Protein AF-0000000080645397 (afdb_homodimer)

Organism: NCBI:txid888439

Nearest PDB structures (foldseek):
  2xdn-assembly2_D  TM=7.017E-01  e=1.438E-04  Pseudomonas putida
  6ho6-assembly1_A  TM=6.534E-01  e=2.407E-04  Mycobacterium tuberculosis CDC1551
  6ho0-assembly1_A-2  TM=6.206E-01  e=1.655E-04  Mycobacterium tuberculosis H37Rv
  5f27-assembly1_A-2  TM=6.145E-01  e=3.041E-04  Mycobacterium tuberculosis CDC1551
  2w53-assembly1_A  TM=6.495E-01  e=5.854E-04  Stenotrophomonas maltophilia

Structure (mmCIF, N/CA/C/O backbone):
data_AF-0000000080645397-model_v1
#
loop_
_entity.id
_entity.type
_entity.pdbx_description
1 polymer 'HTH tetR-type domain-containing protein'
#
loop_
_atom_site.group_PDB
_atom_site.id
_atom_site.type_symbol
_atom_site.label_atom_id
_atom_site.label_alt_id
_atom_site.label_comp_id
_atom_site.label_asym_id
_atom_site.label_entity_id
_atom_site.label_seq_id
_atom_site.pdbx_PDB_ins_code
_atom_site.Cartn_x
_atom_site.Cartn_y
_atom_site.Cartn_z
_atom_site.occupancy
_atom_site.B_iso_or_equiv
_atom_site.auth_seq_id
_atom_site.auth_comp_id
_atom_site.auth_asym_id
_atom_site.auth_atom_id
_atom_site.pdbx_PDB_model_num
ATOM 1 N N . MET A 1 1 ? -11.688 64.688 -9.125 1 38.91 1 MET A N 1
ATOM 2 C CA . MET A 1 1 ? -10.992 63.375 -9.078 1 38.91 1 MET A CA 1
ATOM 3 C C . MET A 1 1 ? -11.5 62.531 -7.922 1 38.91 1 MET A C 1
ATOM 5 O O . MET A 1 1 ? -11.195 62.812 -6.762 1 38.91 1 MET A O 1
ATOM 9 N N . SER A 1 2 ? -12.688 61.844 -8.094 1 50.28 2 SER A N 1
ATOM 10 C CA . SER A 1 2 ? -13.398 61.031 -7.121 1 50.28 2 SER A CA 1
ATOM 11 C C . SER A 1 2 ? -12.57 59.844 -6.688 1 50.28 2 SER A C 1
ATOM 13 O O . SER A 1 2 ? -11.898 59.188 -7.508 1 50.28 2 SER A O 1
ATOM 15 N N . ALA A 1 3 ? -12.258 59.812 -5.406 1 57.97 3 ALA A N 1
ATOM 16 C CA . ALA A 1 3 ? -11.492 58.75 -4.75 1 57.97 3 ALA A CA 1
ATOM 17 C C . ALA A 1 3 ? -12.078 57.375 -5.043 1 57.97 3 ALA A C 1
ATOM 19 O O . ALA A 1 3 ? -13.305 57.219 -5.07 1 57.97 3 ALA A O 1
ATOM 20 N N . PRO A 1 4 ? -11.383 56.438 -5.797 1 52.94 4 PRO A N 1
ATOM 21 C CA . PRO A 1 4 ? -11.898 55.094 -6.059 1 52.94 4 PRO A CA 1
ATOM 22 C C . PRO A 1 4 ? -12.43 54.406 -4.801 1 52.94 4 PRO A C 1
ATOM 24 O O . PRO A 1 4 ? -11.898 54.625 -3.707 1 52.94 4 PRO A O 1
ATOM 27 N N . GLN A 1 5 ? -13.75 54.25 -4.68 1 47.5 5 GLN A N 1
ATOM 28 C CA . GLN A 1 5 ? -14.359 53.469 -3.615 1 47.5 5 GLN A CA 1
ATOM 29 C C . GLN A 1 5 ? -13.625 52.125 -3.432 1 47.5 5 GLN A C 1
ATOM 31 O O . GLN A 1 5 ? -13.328 51.438 -4.41 1 47.5 5 GLN A O 1
ATOM 36 N N . SER A 1 6 ? -12.805 52 -2.426 1 43.44 6 SER A N 1
ATOM 37 C CA . SER A 1 6 ? -12.148 50.75 -2.074 1 43.44 6 SER A CA 1
ATOM 38 C C . SER A 1 6 ? -13.125 49.562 -2.158 1 43.44 6 SER A C 1
ATOM 40 O O . SER A 1 6 ? -14.195 49.594 -1.537 1 43.44 6 SER A O 1
ATOM 42 N N . VAL A 1 7 ? -13.266 48.844 -3.244 1 49.69 7 VAL A N 1
ATOM 43 C CA . VAL A 1 7 ? -14.023 47.594 -3.332 1 49.69 7 VAL A CA 1
ATOM 44 C C . VAL A 1 7 ? -13.695 46.719 -2.133 1 49.69 7 VAL A C 1
ATOM 46 O O . VAL A 1 7 ? -12.531 46.344 -1.92 1 49.69 7 VAL A O 1
ATOM 49 N N . GLY A 1 8 ? -14.375 46.906 -1.053 1 46.38 8 GLY A N 1
ATOM 50 C CA . GLY A 1 8 ? -14.203 46 0.076 1 46.38 8 GLY A CA 1
ATOM 51 C C . GLY A 1 8 ? -14 44.562 -0.339 1 46.38 8 GLY A C 1
ATOM 52 O O . GLY A 1 8 ? -14.742 44.031 -1.175 1 46.38 8 GLY A O 1
ATOM 53 N N . VAL A 1 9 ? -12.914 44.031 -0.247 1 54.62 9 VAL A N 1
ATOM 54 C CA . VAL A 1 9 ? -12.586 42.625 -0.519 1 54.62 9 VAL A CA 1
ATOM 55 C C . VAL A 1 9 ? -13.648 41.719 0.097 1 54.62 9 VAL A C 1
ATOM 57 O O . VAL A 1 9 ? -13.828 41.688 1.317 1 54.62 9 VAL A O 1
ATOM 60 N N . ARG A 1 10 ? -14.703 41.438 -0.551 1 55.78 10 ARG A N 1
ATOM 61 C CA . ARG A 1 10 ? -15.695 40.469 -0.122 1 55.78 10 ARG A CA 1
ATOM 62 C C . ARG A 1 10 ? -15.023 39.25 0.49 1 55.78 10 ARG A C 1
ATOM 64 O O . ARG A 1 10 ? -14.188 38.594 -0.153 1 55.78 10 ARG A O 1
ATOM 71 N N . ARG A 1 11 ? -14.898 39.344 1.813 1 62.5 11 ARG A N 1
ATOM 72 C CA . ARG A 1 11 ? -14.328 38.219 2.545 1 62.5 11 ARG A CA 1
ATOM 73 C C . ARG A 1 11 ? -14.977 36.906 2.129 1 62.5 11 ARG A C 1
ATOM 75 O O . ARG A 1 11 ? -16.188 36.844 1.899 1 62.5 11 ARG A O 1
ATOM 82 N N . SER A 1 12 ? -14.25 35.812 1.811 1 72.75 12 SER A N 1
ATOM 83 C CA . SER A 1 12 ? -14.773 34.5 1.497 1 72.75 12 SER A CA 1
ATOM 84 C C . SER A 1 12 ? -15.711 34 2.59 1 72.75 12 SER A C 1
ATOM 86 O O . SER A 1 12 ? -15.562 34.344 3.758 1 72.75 12 SER A O 1
ATOM 88 N N . PRO A 1 13 ? -16.938 33.594 2.211 1 74.19 13 PRO A N 1
ATOM 89 C CA . PRO A 1 13 ? -17.875 33.062 3.203 1 74.19 13 PRO A CA 1
ATOM 90 C C . PRO A 1 13 ? -17.188 32.312 4.328 1 74.19 13 PRO A C 1
ATOM 92 O O . PRO A 1 13 ? -17.656 32.312 5.465 1 74.19 13 PRO A O 1
ATOM 95 N N . GLN A 1 14 ? -16 31.828 4.086 1 80.62 14 GLN A N 1
ATOM 96 C CA . GLN A 1 14 ? -15.266 31.047 5.074 1 80.62 14 GLN A CA 1
ATOM 97 C C . GLN A 1 14 ? -14.523 31.953 6.051 1 80.62 14 GLN A C 1
ATOM 99 O O . GLN A 1 14 ? -14.07 31.5 7.102 1 80.62 14 GLN A O 1
ATOM 104 N N . ASP A 1 15 ? -14.5 33.281 5.77 1 83.81 15 ASP A N 1
ATOM 105 C CA . ASP A 1 15 ? -13.852 34.219 6.656 1 83.81 15 ASP A CA 1
ATOM 106 C C . ASP A 1 15 ? -14.852 34.844 7.637 1 83.81 15 ASP A C 1
ATOM 108 O O . ASP A 1 15 ? -14.461 35.531 8.57 1 83.81 15 ASP A O 1
ATOM 112 N N . ASP A 1 16 ? -16.047 34.469 7.43 1 87.38 16 ASP A N 1
ATOM 113 C CA . ASP A 1 16 ? -17.109 34.938 8.328 1 87.38 16 ASP A CA 1
ATOM 114 C C . ASP A 1 16 ? -16.938 34.344 9.727 1 87.38 16 ASP A C 1
ATOM 116 O O . ASP A 1 16 ? -16.781 33.125 9.883 1 87.38 16 ASP A O 1
ATOM 120 N N . PRO A 1 17 ? -16.844 35.219 10.703 1 91.12 17 PRO A N 1
ATOM 121 C CA . PRO A 1 17 ? -16.672 34.75 12.078 1 91.12 17 PRO A CA 1
ATOM 122 C C . PRO A 1 17 ? -17.719 33.719 12.477 1 91.12 17 PRO A C 1
ATOM 124 O O . PRO A 1 17 ? -17.422 32.781 13.227 1 91.12 17 PRO A O 1
ATOM 127 N N . ARG A 1 18 ? -18.922 33.875 12.078 1 90.75 18 ARG A N 1
ATOM 128 C CA . ARG A 1 18 ? -19.969 32.875 12.367 1 90.75 18 ARG A CA 1
ATOM 129 C C . ARG A 1 18 ? -19.641 31.531 11.75 1 90.75 18 ARG A C 1
ATOM 131 O O . ARG A 1 18 ? -19.875 30.484 12.375 1 90.75 18 ARG A O 1
ATOM 138 N N . TYR A 1 19 ? -19.188 31.578 10.547 1 93.56 19 TYR A N 1
ATOM 139 C CA . TYR A 1 19 ? -18.781 30.344 9.883 1 93.56 19 TYR A CA 1
ATOM 140 C C . TYR A 1 19 ? -17.703 29.625 10.688 1 93.56 19 TYR A C 1
ATOM 142 O O . TYR A 1 19 ? -17.797 28.422 10.922 1 93.56 19 TYR A O 1
ATOM 150 N N . LYS A 1 20 ? -16.781 30.359 11.117 1 94.75 20 LYS A N 1
ATOM 151 C CA . LYS A 1 20 ? -15.656 29.781 11.859 1 94.75 20 LYS A CA 1
ATOM 152 C C . LYS A 1 20 ? -16.109 29.203 13.188 1 94.75 20 LYS A C 1
ATOM 154 O O . LYS A 1 20 ? -15.641 28.141 13.609 1 94.75 20 LYS A O 1
ATOM 159 N N . ARG A 1 21 ? -17 29.859 13.812 1 95.19 21 ARG A N 1
ATOM 160 C CA . ARG A 1 21 ? -17.531 29.391 15.086 1 95.19 21 ARG A CA 1
ATOM 161 C C . ARG A 1 21 ? -18.312 28.094 14.914 1 95.19 21 ARG A C 1
ATOM 163 O O . ARG A 1 21 ? -18.141 27.156 15.695 1 95.19 21 ARG A O 1
ATOM 170 N N . VAL A 1 22 ? -19.172 28.078 13.969 1 96.62 22 VAL A N 1
ATOM 171 C CA . VAL A 1 22 ? -19.969 26.891 13.695 1 96.62 22 VAL A CA 1
ATOM 172 C C . VAL A 1 22 ? -19.062 25.734 13.32 1 96.62 22 VAL A C 1
ATOM 174 O O . VAL A 1 22 ? -19.234 24.609 13.805 1 96.62 22 VAL A O 1
ATOM 177 N N . ARG A 1 23 ? -18.094 26.031 12.477 1 97.19 23 ARG A N 1
ATOM 178 C CA . ARG A 1 23 ? -17.156 24.984 12.062 1 97.19 23 ARG A CA 1
ATOM 179 C C . ARG A 1 23 ? -16.422 24.406 13.266 1 97.19 23 ARG A C 1
ATOM 181 O O . ARG A 1 23 ? -16.234 23.203 13.359 1 97.19 23 ARG A O 1
ATOM 188 N N . ALA A 1 24 ? -16.047 25.297 14.133 1 97.44 24 ALA A N 1
ATOM 189 C CA . ALA A 1 24 ? -15.32 24.859 15.32 1 97.44 24 ALA A CA 1
ATOM 190 C C . ALA A 1 24 ? -16.188 23.938 16.172 1 97.44 24 ALA A C 1
ATOM 192 O O . ALA A 1 24 ? -15.695 22.938 16.719 1 97.44 24 ALA A O 1
ATOM 193 N N . ALA A 1 25 ? -17.453 24.266 16.312 1 97.94 25 ALA A N 1
ATOM 194 C CA . ALA A 1 25 ? -18.375 23.438 17.078 1 97.94 25 ALA A CA 1
ATOM 195 C C . ALA A 1 25 ? -18.562 22.062 16.406 1 97.94 25 ALA A C 1
ATOM 197 O O . ALA A 1 25 ? -18.578 21.031 17.094 1 97.94 25 ALA A O 1
ATOM 198 N N . LEU A 1 26 ? -18.672 22.062 15.102 1 98.38 26 LEU A N 1
ATOM 199 C CA . LEU A 1 26 ? -18.828 20.828 14.344 1 98.38 26 LEU A CA 1
ATOM 200 C C . LEU A 1 26 ? -17.578 19.969 14.453 1 98.38 26 LEU A C 1
ATOM 202 O O . LEU A 1 26 ? -17.672 18.75 14.633 1 98.38 26 LEU A O 1
ATOM 206 N N . VAL A 1 27 ? -16.422 20.594 14.383 1 98.38 27 VAL A N 1
ATOM 207 C CA . VAL A 1 27 ? -15.164 19.859 14.477 1 98.38 27 VAL A CA 1
ATOM 208 C C . VAL A 1 27 ? -15.039 19.234 15.859 1 98.38 27 VAL A C 1
ATOM 210 O O . VAL A 1 27 ? -14.703 18.047 15.977 1 98.38 27 VAL A O 1
ATOM 213 N N . SER A 1 28 ? -15.344 20.031 16.859 1 98.31 28 SER A N 1
ATOM 214 C CA . SER A 1 28 ? -15.25 19.516 18.234 1 98.31 28 SER A CA 1
ATOM 215 C C . SER A 1 28 ? -16.156 18.297 18.422 1 98.31 28 SER A C 1
ATOM 217 O O . SER A 1 28 ? -15.719 17.281 18.969 1 98.31 28 SER A O 1
ATOM 219 N N . ALA A 1 29 ? -17.359 18.391 17.938 1 98.44 29 ALA A N 1
ATOM 220 C CA . ALA A 1 29 ? -18.312 17.297 18.031 1 98.44 29 ALA A CA 1
ATOM 221 C C . ALA A 1 29 ? -17.828 16.078 17.234 1 98.44 29 ALA A C 1
ATOM 223 O O . ALA A 1 29 ? -17.906 14.945 17.719 1 98.44 29 ALA A O 1
ATOM 224 N N . LEU A 1 30 ? -17.375 16.328 16.031 1 98.44 30 LEU A N 1
ATOM 225 C CA . LEU A 1 30 ? -16.938 15.25 15.141 1 98.44 30 LEU A CA 1
ATOM 226 C C . LEU A 1 30 ? -15.75 14.508 15.734 1 98.44 30 LEU A C 1
ATOM 228 O O . LEU A 1 30 ? -15.703 13.273 15.711 1 98.44 30 LEU A O 1
ATOM 232 N N . VAL A 1 31 ? -14.797 15.266 16.234 1 98.06 31 VAL A N 1
ATOM 233 C CA . VAL A 1 31 ? -13.586 14.695 16.812 1 98.06 31 VAL A CA 1
ATOM 234 C C . VAL A 1 31 ? -13.938 13.797 18 1 98.06 31 VAL A C 1
ATOM 236 O O . VAL A 1 31 ? -13.43 12.68 18.125 1 98.06 31 VAL A O 1
ATOM 239 N N . GLU A 1 32 ? -14.812 14.227 18.797 1 97.88 32 GLU A N 1
ATOM 240 C CA . GLU A 1 32 ? -15.258 13.438 19.953 1 97.88 32 GLU A CA 1
ATOM 241 C C . GLU A 1 32 ? -15.93 12.148 19.5 1 97.88 32 GLU A C 1
ATOM 243 O O . GLU A 1 32 ? -15.625 11.07 20.031 1 97.88 32 GLU A O 1
ATOM 248 N N . LEU A 1 33 ? -16.766 12.234 18.562 1 97.94 33 LEU A N 1
ATOM 249 C CA . LEU A 1 33 ? -17.5 11.07 18.078 1 97.94 33 LEU A CA 1
ATOM 250 C C . LEU A 1 33 ? -16.562 10.102 17.359 1 97.94 33 LEU A C 1
ATOM 252 O O . LEU A 1 33 ? -16.688 8.883 17.516 1 97.94 33 LEU A O 1
ATOM 256 N N . ALA A 1 34 ? -15.625 10.625 16.594 1 97.69 34 ALA A N 1
ATOM 257 C CA . ALA A 1 34 ? -14.75 9.836 15.734 1 97.69 34 ALA A CA 1
ATOM 258 C C . ALA A 1 34 ? -13.711 9.07 16.547 1 97.69 34 ALA A C 1
ATOM 260 O O . ALA A 1 34 ? -13.102 8.117 16.062 1 97.69 34 ALA A O 1
ATOM 261 N N . LYS A 1 35 ? -13.523 9.523 17.75 1 97.25 35 LYS A N 1
ATOM 262 C CA . LYS A 1 35 ? -12.617 8.805 18.641 1 97.25 35 LYS A CA 1
ATOM 263 C C . LYS A 1 35 ? -13.219 7.477 19.078 1 97.25 35 LYS A C 1
ATOM 265 O O . LYS A 1 35 ? -12.5 6.527 19.391 1 97.25 35 LYS A O 1
ATOM 270 N N . GLU A 1 36 ? -14.539 7.367 18.969 1 95.12 36 GLU A N 1
ATOM 271 C CA . GLU A 1 36 ? -15.211 6.25 19.625 1 95.12 36 GLU A CA 1
ATOM 272 C C . GLU A 1 36 ? -15.773 5.27 18.594 1 95.12 36 GLU A C 1
ATOM 274 O O . GLU A 1 36 ? -16.047 4.109 18.922 1 95.12 36 GLU A O 1
ATOM 279 N N . ARG A 1 37 ? -15.961 5.793 17.406 1 94.69 37 ARG A N 1
ATOM 280 C CA . ARG A 1 37 ? -16.594 4.879 16.469 1 94.69 37 ARG A CA 1
ATOM 281 C C . ARG A 1 37 ? -16.266 5.254 15.023 1 94.69 37 ARG A C 1
ATOM 283 O O . ARG A 1 37 ? -15.625 6.281 14.781 1 94.69 37 ARG A O 1
ATOM 290 N N . ASN A 1 38 ? -16.641 4.367 14.148 1 96.25 38 ASN A N 1
ATOM 291 C CA . ASN A 1 38 ? -16.469 4.594 12.719 1 96.25 38 ASN A CA 1
ATOM 292 C C . ASN A 1 38 ? -17.297 5.785 12.234 1 96.25 38 ASN A C 1
ATOM 294 O O . ASN A 1 38 ? -18.516 5.824 12.422 1 96.25 38 ASN A O 1
ATOM 298 N N . VAL A 1 39 ? -16.672 6.656 11.625 1 96.5 39 VAL A N 1
ATOM 299 C CA . VAL A 1 39 ? -17.312 7.898 11.203 1 96.5 39 VAL A CA 1
ATOM 300 C C . VAL A 1 39 ? -18.406 7.598 10.18 1 96.5 39 VAL A C 1
ATOM 302 O O . VAL A 1 39 ? -19.391 8.336 10.07 1 96.5 39 VAL A O 1
ATOM 305 N N . ASP A 1 40 ? -18.219 6.531 9.43 1 96.44 40 ASP A N 1
ATOM 306 C CA . ASP A 1 40 ? -19.203 6.156 8.43 1 96.44 40 ASP A CA 1
ATOM 307 C C . ASP A 1 40 ? -20.547 5.824 9.086 1 96.44 40 ASP A C 1
ATOM 309 O O . ASP A 1 40 ? -21.578 5.793 8.414 1 96.44 40 ASP A O 1
ATOM 313 N N . ASP A 1 41 ? -20.562 5.66 10.367 1 96.75 41 ASP A N 1
ATOM 314 C CA . ASP A 1 41 ? -21.766 5.332 11.109 1 96.75 41 ASP A CA 1
ATOM 315 C C . ASP A 1 41 ? -22.344 6.574 11.789 1 96.75 41 ASP A C 1
ATOM 317 O O . ASP A 1 41 ? -23.359 6.488 12.492 1 96.75 41 ASP A O 1
ATOM 321 N N . ILE A 1 42 ? -21.734 7.691 11.656 1 97.31 42 ILE A N 1
ATOM 322 C CA . ILE A 1 42 ? -22.188 8.93 12.266 1 97.31 42 ILE A CA 1
ATOM 323 C C . ILE A 1 42 ? -23.109 9.68 11.289 1 97.31 42 ILE A C 1
ATOM 325 O O . ILE A 1 42 ? -22.672 10.055 10.195 1 97.31 42 ILE A O 1
ATOM 329 N N . SER A 1 43 ? -24.297 9.922 11.695 1 97.44 43 SER A N 1
ATOM 330 C CA . SER A 1 43 ? -25.219 10.656 10.844 1 97.44 43 SER A CA 1
ATOM 331 C C . SER A 1 43 ? -25.031 12.156 10.984 1 97.44 43 SER A C 1
ATOM 333 O O . SER A 1 43 ? -24.5 12.633 11.992 1 97.44 43 SER A O 1
ATOM 335 N N . VAL A 1 44 ? -25.531 12.898 10 1 98.12 44 VAL A N 1
ATOM 336 C CA . VAL A 1 44 ? -25.5 14.352 10.055 1 98.12 44 VAL A CA 1
ATOM 337 C C . VAL A 1 44 ? -26.344 14.852 11.227 1 98.12 44 VAL A C 1
ATOM 339 O O . VAL A 1 44 ? -25.938 15.773 11.945 1 98.12 44 VAL A O 1
ATOM 342 N N . SER A 1 45 ? -27.438 14.18 11.453 1 97.88 45 SER A N 1
ATOM 343 C CA . SER A 1 45 ? -28.328 14.562 12.555 1 97.88 45 SER A CA 1
ATOM 344 C C . SER A 1 45 ? -27.625 14.391 13.898 1 97.88 45 SER A C 1
ATOM 346 O O . SER A 1 45 ? -27.703 15.266 14.758 1 97.88 45 SER A O 1
ATOM 348 N N . GLU A 1 46 ? -27 13.305 14.078 1 97.88 46 GLU A N 1
ATOM 349 C CA . GLU A 1 46 ? -26.297 13.039 15.32 1 97.88 46 GLU A CA 1
ATOM 350 C C . GLU A 1 46 ? -25.188 14.062 15.547 1 97.88 46 GLU A C 1
ATOM 352 O O . GLU A 1 46 ? -25.031 14.602 16.641 1 97.88 46 GLU A O 1
ATOM 357 N N . LEU A 1 47 ? -24.391 14.32 14.508 1 98.5 47 LEU A N 1
ATOM 358 C CA . LEU A 1 47 ? -23.266 15.266 14.586 1 98.5 47 LEU A CA 1
ATOM 359 C C . LEU A 1 47 ? -23.766 16.672 14.898 1 98.5 47 LEU A C 1
ATOM 361 O O . LEU A 1 47 ? -23.25 17.328 15.805 1 98.5 47 LEU A O 1
ATOM 365 N N . THR A 1 48 ? -24.781 17.109 14.188 1 98.38 48 THR A N 1
ATOM 366 C CA . THR A 1 48 ? -25.281 18.469 14.367 1 98.38 48 THR A CA 1
ATOM 367 C C . THR A 1 48 ? -25.984 18.609 15.719 1 98.38 48 THR A C 1
ATOM 369 O O . THR A 1 48 ? -25.891 19.656 16.359 1 98.38 48 THR A O 1
ATOM 372 N N . GLY A 1 49 ? -26.672 17.594 16.125 1 98.19 49 GLY A N 1
ATOM 373 C CA . GLY A 1 49 ? -27.266 17.594 17.453 1 98.19 49 GLY A CA 1
ATOM 374 C C . GLY A 1 49 ? -26.234 17.781 18.562 1 98.19 49 GLY A C 1
ATOM 375 O O . GLY A 1 49 ? -26.422 18.609 19.469 1 98.19 49 GLY A O 1
ATOM 376 N N . ARG A 1 50 ? -25.141 17.094 18.453 1 97.56 50 ARG A N 1
ATOM 377 C CA . ARG A 1 50 ? -24.062 17.203 19.438 1 97.56 50 ARG A CA 1
ATOM 378 C C . ARG A 1 50 ? -23.406 18.578 19.391 1 97.56 50 ARG A C 1
ATOM 380 O O . ARG A 1 50 ? -23 19.109 20.422 1 97.56 50 ARG A O 1
ATOM 387 N N . ALA A 1 51 ? -23.281 19.172 18.219 1 98 51 ALA A N 1
ATOM 388 C CA . ALA A 1 51 ? -22.609 20.453 18.016 1 98 51 ALA A CA 1
ATOM 389 C C . ALA A 1 51 ? -23.547 21.609 18.328 1 98 51 ALA A C 1
ATOM 391 O O . ALA A 1 51 ? -23.094 22.75 18.469 1 98 51 ALA A O 1
ATOM 392 N N . GLY A 1 52 ? -24.844 21.328 18.375 1 97.69 52 GLY A N 1
ATOM 393 C CA . GLY A 1 52 ? -25.812 22.391 18.547 1 97.69 52 GLY A CA 1
ATOM 394 C C . GLY A 1 52 ? -25.969 23.266 17.312 1 97.69 52 GLY A C 1
ATOM 395 O O . GLY A 1 52 ? -26.031 24.5 17.422 1 97.69 52 GLY A O 1
ATOM 396 N N . VAL A 1 53 ? -25.906 22.688 16.188 1 96.5 53 VAL A N 1
ATOM 397 C CA . VAL A 1 53 ? -25.984 23.359 14.891 1 96.5 53 VAL A CA 1
ATOM 398 C C . VAL A 1 53 ? -27.156 22.766 14.094 1 96.5 53 VAL A C 1
ATOM 400 O O . VAL A 1 53 ? -27.469 21.578 14.219 1 96.5 53 VAL A O 1
ATOM 403 N N . ALA A 1 54 ? -27.797 23.578 13.312 1 95.12 54 ALA A N 1
ATOM 404 C CA . ALA A 1 54 ? -28.859 23.094 12.438 1 95.12 54 ALA A CA 1
ATOM 405 C C . ALA A 1 54 ? -28.297 22.203 11.336 1 95.12 54 ALA A C 1
ATOM 407 O O . ALA A 1 54 ? -27.219 22.484 10.797 1 95.12 54 ALA A O 1
ATOM 408 N N . ARG A 1 55 ? -29.062 21.203 10.906 1 95.69 55 ARG A N 1
ATOM 409 C CA . ARG A 1 55 ? -28.656 20.219 9.906 1 95.69 55 ARG A CA 1
ATOM 410 C C . ARG A 1 55 ? -28.344 20.891 8.578 1 95.69 55 ARG A C 1
ATOM 412 O O . ARG A 1 55 ? -27.344 20.578 7.934 1 95.69 55 ARG A O 1
ATOM 419 N N . GLN A 1 56 ? -29.141 21.859 8.18 1 95.62 56 GLN A N 1
ATOM 420 C CA . GLN A 1 56 ? -28.969 22.516 6.887 1 95.62 56 GLN A CA 1
ATOM 421 C C . GLN A 1 56 ? -27.672 23.312 6.844 1 95.62 56 GLN A C 1
ATOM 423 O O . GLN A 1 56 ? -27.047 23.422 5.785 1 95.62 56 GLN A O 1
ATOM 428 N N . THR A 1 57 ? -27.328 23.781 8.008 1 95.75 57 THR A N 1
ATOM 429 C CA . THR A 1 57 ? -26.094 24.562 8.125 1 95.75 57 THR A CA 1
ATOM 430 C C . THR A 1 57 ? -24.875 23.672 7.898 1 95.75 57 THR A C 1
ATOM 432 O O . THR A 1 57 ? -23.859 24.141 7.379 1 95.75 57 THR A O 1
ATOM 435 N N . PHE A 1 58 ? -24.969 22.375 8.258 1 97.75 58 PHE A N 1
ATOM 436 C CA . PHE A 1 58 ? -23.844 21.453 8.117 1 97.75 58 PHE A CA 1
ATOM 437 C C . PHE A 1 58 ? -23.391 21.375 6.664 1 97.75 58 PHE A C 1
ATOM 439 O O . PHE A 1 58 ? -22.188 21.359 6.383 1 97.75 58 PHE A O 1
ATOM 446 N N . TYR A 1 59 ? -24.297 21.406 5.746 1 96.94 59 TYR A N 1
ATOM 447 C CA . TYR A 1 59 ? -24.016 21.125 4.344 1 96.94 59 TYR A CA 1
ATOM 448 C C . TYR A 1 59 ? -23.25 22.297 3.713 1 96.94 59 TYR A C 1
ATOM 450 O O . TYR A 1 59 ? -22.703 22.156 2.617 1 96.94 59 TYR A O 1
ATOM 458 N N . LYS A 1 60 ? -23.156 23.391 4.402 1 96 60 LYS A N 1
ATOM 459 C CA . LYS A 1 60 ? -22.281 24.484 3.982 1 96 60 LYS A CA 1
ATOM 460 C C . LYS A 1 60 ? -20.812 24.172 4.262 1 96 60 LYS A C 1
ATOM 462 O O . LYS A 1 60 ? -19.922 24.844 3.744 1 96 60 LYS A O 1
ATOM 467 N N . HIS A 1 61 ? -20.656 23.188 5.059 1 97.12 61 HIS A N 1
ATOM 468 C CA . HIS A 1 61 ? -19.297 22.891 5.516 1 97.12 61 HIS A CA 1
ATOM 469 C C . HIS A 1 61 ? -18.766 21.609 4.883 1 97.12 61 HIS A C 1
ATOM 471 O O . HIS A 1 61 ? -17.578 21.5 4.59 1 97.12 61 HIS A O 1
ATOM 477 N N . ALA A 1 62 ? -19.672 20.609 4.645 1 97.75 62 ALA A N 1
ATOM 478 C CA . ALA A 1 62 ? -19.266 19.328 4.059 1 97.75 62 ALA A CA 1
ATOM 479 C C . ALA A 1 62 ? -20.469 18.547 3.555 1 97.75 62 ALA A C 1
ATOM 481 O O . ALA A 1 62 ? -21.594 18.75 4.027 1 97.75 62 ALA A O 1
ATOM 482 N N . PRO A 1 63 ? -20.219 17.625 2.674 1 97.75 63 PRO A N 1
ATOM 483 C CA . PRO A 1 63 ? -21.344 16.828 2.166 1 97.75 63 PRO A CA 1
ATOM 484 C C . PRO A 1 63 ? -21.703 15.664 3.08 1 97.75 63 PRO A C 1
ATOM 486 O O . PRO A 1 63 ? -22.797 15.102 2.969 1 97.75 63 PRO A O 1
ATOM 489 N N . SER A 1 64 ? -20.781 15.211 3.99 1 97.94 64 SER A N 1
ATOM 490 C CA . SER A 1 64 ? -21.016 14.125 4.934 1 97.94 64 SER A CA 1
ATOM 491 C C . SER A 1 64 ? -20.047 14.203 6.109 1 97.94 64 SER A C 1
ATOM 493 O O . SER A 1 64 ? -19 14.852 6.023 1 97.94 64 SER A O 1
ATOM 495 N N . PRO A 1 65 ? -20.328 13.539 7.176 1 98.06 65 PRO A N 1
ATOM 496 C CA . PRO A 1 65 ? -19.391 13.5 8.297 1 98.06 65 PRO A CA 1
ATOM 497 C C . PRO A 1 65 ? -18.047 12.914 7.914 1 98.06 65 PRO A C 1
ATOM 499 O O . PRO A 1 65 ? -17 13.383 8.398 1 98.06 65 PRO A O 1
ATOM 502 N N . ALA A 1 66 ? -18.031 11.953 7.031 1 97.88 66 ALA A N 1
ATOM 503 C CA . ALA A 1 66 ? -16.781 11.344 6.582 1 97.88 66 ALA A CA 1
ATOM 504 C C . ALA A 1 66 ? -15.922 12.352 5.824 1 97.88 66 ALA A C 1
ATOM 506 O O . ALA A 1 66 ? -14.719 12.461 6.074 1 97.88 66 ALA A O 1
ATOM 507 N N . HIS A 1 67 ? -16.562 13.039 4.926 1 98.31 67 HIS A N 1
ATOM 508 C CA . HIS A 1 67 ? -15.836 14.07 4.195 1 98.31 67 HIS A CA 1
ATOM 509 C C . HIS A 1 67 ? -15.32 15.148 5.141 1 98.31 67 HIS A C 1
ATOM 511 O O . HIS A 1 67 ? -14.203 15.641 4.977 1 98.31 67 HIS A O 1
ATOM 517 N N . PHE A 1 68 ? -16.172 15.477 6.109 1 98.56 68 PHE A N 1
ATOM 518 C CA . PHE A 1 68 ? -15.805 16.516 7.066 1 98.56 68 PHE A CA 1
ATOM 519 C C . PHE A 1 68 ? -14.586 16.078 7.887 1 98.56 68 PHE A C 1
ATOM 521 O O . PHE A 1 68 ? -13.648 16.859 8.062 1 98.56 68 PHE A O 1
ATOM 528 N N . LEU A 1 69 ? -14.555 14.867 8.352 1 98.56 69 LEU A N 1
ATOM 529 C CA . LEU A 1 69 ? -13.43 14.359 9.125 1 98.56 69 LEU A CA 1
ATOM 530 C C . LEU A 1 69 ? -12.172 14.281 8.273 1 98.56 69 LEU A C 1
ATOM 532 O O . LEU A 1 69 ? -11.086 14.648 8.727 1 98.56 69 LEU A O 1
ATOM 536 N N . ALA A 1 70 ? -12.305 13.789 7.047 1 98.38 70 ALA A N 1
ATOM 537 C CA . ALA A 1 70 ? -11.156 13.719 6.148 1 98.38 70 ALA A CA 1
ATOM 538 C C . ALA A 1 70 ? -10.539 15.094 5.934 1 98.38 70 ALA A C 1
ATOM 540 O O . ALA A 1 70 ? -9.312 15.25 5.988 1 98.38 70 ALA A O 1
ATOM 541 N N . ASP A 1 71 ? -11.43 16.062 5.742 1 97.94 71 ASP A N 1
ATOM 542 C CA . ASP A 1 71 ? -10.969 17.438 5.566 1 97.94 71 ASP A CA 1
ATOM 543 C C . ASP A 1 71 ? -10.234 17.938 6.809 1 97.94 71 ASP A C 1
ATOM 545 O O . ASP A 1 71 ? -9.203 18.609 6.699 1 97.94 71 ASP A O 1
ATOM 549 N N . TYR A 1 72 ? -10.789 17.641 7.902 1 98.38 72 TYR A N 1
ATOM 550 C CA . TYR A 1 72 ? -10.172 18.047 9.164 1 98.38 72 TYR A CA 1
ATOM 551 C C . TYR A 1 72 ? -8.797 17.422 9.328 1 98.38 72 TYR A C 1
ATOM 553 O O . TYR A 1 72 ? -7.816 18.125 9.594 1 98.38 72 TYR A O 1
ATOM 561 N N . LEU A 1 73 ? -8.664 16.109 9.133 1 98.38 73 LEU A N 1
ATOM 562 C CA . LEU A 1 73 ? -7.406 15.391 9.32 1 98.38 73 LEU A CA 1
ATOM 563 C C . LEU A 1 73 ? -6.367 15.844 8.305 1 98.38 73 LEU A C 1
ATOM 565 O O . LEU A 1 73 ? -5.234 16.156 8.664 1 98.38 73 LEU A O 1
ATOM 569 N N . THR A 1 74 ? -6.746 15.883 7.035 1 98.38 74 THR A N 1
ATOM 570 C CA . THR A 1 74 ? -5.805 16.312 6.004 1 98.38 74 THR A CA 1
ATOM 571 C C . THR A 1 74 ? -5.422 17.766 6.188 1 98.38 74 THR A C 1
ATOM 573 O O . THR A 1 74 ? -4.293 18.172 5.891 1 98.38 74 THR A O 1
ATOM 576 N N . GLY A 1 75 ? -6.379 18.578 6.691 1 98.06 75 GLY A N 1
ATOM 577 C CA . GLY A 1 75 ? -6.086 19.969 6.992 1 98.06 75 GLY A CA 1
ATOM 578 C C . GLY A 1 75 ? -4.973 20.141 8.008 1 98.06 75 GLY A C 1
ATOM 579 O O . GLY A 1 75 ? -4.113 21.016 7.855 1 98.06 75 GLY A O 1
ATOM 580 N N . GLN A 1 76 ? -4.965 19.344 9.023 1 98.25 76 GLN A N 1
ATOM 581 C CA . GLN A 1 76 ? -3.922 19.375 10.039 1 98.25 76 GLN A CA 1
ATOM 582 C C . GLN A 1 76 ? -2.566 19 9.453 1 98.25 76 GLN A C 1
ATOM 584 O O . GLN A 1 76 ? -1.528 19.484 9.914 1 98.25 76 GLN A O 1
ATOM 589 N N . LEU A 1 77 ? -2.568 18.203 8.414 1 98.69 77 LEU A N 1
ATOM 590 C CA . LEU A 1 77 ? -1.338 17.656 7.848 1 98.69 77 LEU A CA 1
ATOM 591 C C . LEU A 1 77 ? -0.888 18.484 6.648 1 98.69 77 LEU A C 1
ATOM 593 O O . LEU A 1 77 ? 0.225 18.312 6.148 1 98.69 77 LEU A O 1
ATOM 597 N N . GLU A 1 78 ? -1.664 19.453 6.242 1 98.31 78 GLU A N 1
ATOM 598 C CA . GLU A 1 78 ? -1.486 20.141 4.965 1 98.31 78 GLU A CA 1
ATOM 599 C C . GLU A 1 78 ? -0.137 20.859 4.906 1 98.31 78 GLU A C 1
ATOM 601 O O . GLU A 1 78 ? 0.542 20.828 3.879 1 98.31 78 GLU A O 1
ATOM 606 N N . PRO A 1 79 ? 0.297 21.547 6.035 1 98.19 79 PRO A N 1
ATOM 607 C CA . PRO A 1 79 ? 1.614 22.188 5.965 1 98.19 79 PRO A CA 1
ATOM 608 C C . PRO A 1 79 ? 2.734 21.203 5.656 1 98.19 79 PRO A C 1
ATOM 610 O O . PRO A 1 79 ? 3.666 21.531 4.918 1 98.19 79 PRO A O 1
ATOM 613 N N . HIS A 1 80 ? 2.639 20 6.145 1 98.44 80 HIS A N 1
ATOM 614 C CA . HIS A 1 80 ? 3.658 18.969 5.926 1 98.44 80 HIS A CA 1
ATOM 615 C C . HIS A 1 80 ? 3.49 18.312 4.562 1 98.44 80 HIS A C 1
ATOM 617 O O . HIS A 1 80 ? 4.477 17.969 3.908 1 98.44 80 HIS A O 1
ATOM 623 N N . PHE A 1 81 ? 2.209 18.125 4.137 1 98.19 81 PHE A N 1
ATOM 624 C CA . PHE A 1 81 ? 1.945 17.609 2.795 1 98.19 81 PHE A CA 1
ATOM 625 C C . PHE A 1 81 ? 2.506 18.547 1.736 1 98.19 81 PHE A C 1
ATOM 627 O O . PHE A 1 81 ? 3.143 18.109 0.778 1 98.19 81 PHE A O 1
ATOM 634 N N . SER A 1 82 ? 2.295 19.859 1.977 1 97.12 82 SER A N 1
ATOM 635 C CA . SER A 1 82 ? 2.812 20.859 1.052 1 97.12 82 SER A CA 1
ATOM 636 C C . SER A 1 82 ? 4.336 20.844 1.019 1 97.12 82 SER A C 1
ATOM 638 O O . SER A 1 82 ? 4.941 20.969 -0.048 1 97.12 82 SER A O 1
ATOM 640 N N . ALA A 1 83 ? 4.961 20.719 2.189 1 96.12 83 ALA A N 1
ATOM 641 C CA . ALA A 1 83 ? 6.418 20.625 2.271 1 96.12 83 ALA A CA 1
ATOM 642 C C . ALA A 1 83 ? 6.938 19.406 1.534 1 96.12 83 ALA A C 1
ATOM 644 O O . ALA A 1 83 ? 7.969 19.469 0.859 1 96.12 83 ALA A O 1
ATOM 645 N N . LEU A 1 84 ? 6.219 18.312 1.631 1 95.62 84 LEU A N 1
ATOM 646 C CA . LEU A 1 84 ? 6.602 17.078 0.96 1 95.62 84 LEU A CA 1
ATOM 647 C C . LEU A 1 84 ? 6.527 17.234 -0.555 1 95.62 84 LEU A C 1
ATOM 649 O O . LEU A 1 84 ? 7.445 16.844 -1.271 1 95.62 84 LEU A O 1
ATOM 653 N N . ALA A 1 85 ? 5.496 17.859 -0.992 1 95.12 85 ALA A N 1
ATOM 654 C CA . ALA A 1 85 ? 5.289 18.078 -2.424 1 95.12 85 ALA A CA 1
ATOM 655 C C . ALA A 1 85 ? 6.398 18.938 -3.016 1 95.12 85 ALA A C 1
ATOM 657 O O . ALA A 1 85 ? 6.746 18.797 -4.191 1 95.12 85 ALA A O 1
ATOM 658 N N . LYS A 1 86 ? 7.023 19.766 -2.191 1 92.62 86 LYS A N 1
ATOM 659 C CA . LYS A 1 86 ? 8.031 20.703 -2.658 1 92.62 86 LYS A CA 1
ATOM 660 C C . LYS A 1 86 ? 9.422 20.328 -2.145 1 92.62 86 LYS A C 1
ATOM 662 O O . LYS A 1 86 ? 10.32 21.172 -2.09 1 92.62 86 LYS A O 1
ATOM 667 N N . LEU A 1 87 ? 9.531 19.156 -1.713 1 91.19 87 LEU A N 1
ATOM 668 C CA . LEU A 1 87 ? 10.711 18.703 -0.99 1 91.19 87 LEU A CA 1
ATOM 669 C C . LEU A 1 87 ? 11.977 18.969 -1.792 1 91.19 87 LEU A C 1
ATOM 671 O O . LEU A 1 87 ? 12.984 19.422 -1.238 1 91.19 87 LEU A O 1
ATOM 675 N N . LEU A 1 88 ? 12.047 18.75 -3.127 1 87.12 88 LEU A N 1
ATOM 676 C CA . LEU A 1 88 ? 13.25 18.797 -3.947 1 87.12 88 LEU A CA 1
ATOM 677 C C . LEU A 1 88 ? 13.5 20.203 -4.469 1 87.12 88 LEU A C 1
ATOM 679 O O . LEU A 1 88 ? 14.594 20.516 -4.945 1 87.12 88 LEU A O 1
ATOM 683 N N . GLY A 1 89 ? 12.469 21.062 -4.578 1 78.19 89 GLY A N 1
ATOM 684 C CA . GLY A 1 89 ? 12.594 22.406 -5.125 1 78.19 89 GLY A CA 1
ATOM 685 C C . GLY A 1 89 ? 13.367 23.359 -4.227 1 78.19 89 GLY A C 1
ATOM 686 O O . GLY A 1 89 ? 13.828 24.406 -4.672 1 78.19 89 GLY A O 1
ATOM 687 N N . ASP A 1 90 ? 13.438 23.141 -3.125 1 63.88 90 ASP A N 1
ATOM 688 C CA . ASP A 1 90 ? 14 24.141 -2.221 1 63.88 90 ASP A CA 1
ATOM 689 C C . ASP A 1 90 ? 15.523 24.078 -2.23 1 63.88 90 ASP A C 1
ATOM 691 O O . ASP A 1 90 ? 16.188 24.875 -1.558 1 63.88 90 ASP A O 1
ATOM 695 N N . GLY A 1 91 ? 16.047 23.469 -3.299 1 59 91 GLY A N 1
ATOM 696 C CA . GLY A 1 91 ? 17.484 23.516 -3.521 1 59 91 GLY A CA 1
ATOM 697 C C . GLY A 1 91 ? 18.281 23.062 -2.314 1 59 91 GLY A C 1
ATOM 698 O O . GLY A 1 91 ? 19.453 23.406 -2.186 1 59 91 GLY A O 1
ATOM 699 N N . ALA A 1 92 ? 17.625 22.469 -1.419 1 57.72 92 ALA A N 1
ATOM 700 C CA . ALA A 1 92 ? 18.344 22.266 -0.168 1 57.72 92 ALA A CA 1
ATOM 701 C C . ALA A 1 92 ? 19.25 21.047 -0.254 1 57.72 92 ALA A C 1
ATOM 703 O O . ALA A 1 92 ? 18.922 20.062 -0.922 1 57.72 92 ALA A O 1
ATOM 704 N N . ALA A 1 93 ? 20.5 21.234 0.077 1 61.94 93 ALA A N 1
ATOM 705 C CA . ALA A 1 93 ? 21.609 20.281 0.075 1 61.94 93 ALA A CA 1
ATOM 706 C C . ALA A 1 93 ? 21.266 19.031 0.881 1 61.94 93 ALA A C 1
ATOM 708 O O . ALA A 1 93 ? 21.844 17.969 0.652 1 61.94 93 ALA A O 1
ATOM 709 N N . ASP A 1 94 ? 20.094 19.031 1.616 1 81.31 94 ASP A N 1
ATOM 710 C CA . ASP A 1 94 ? 19.969 17.812 2.408 1 81.31 94 ASP A CA 1
ATOM 711 C C . ASP A 1 94 ? 18.562 17.234 2.311 1 81.31 94 ASP A C 1
ATOM 713 O O . ASP A 1 94 ? 17.797 17.281 3.275 1 81.31 94 ASP A O 1
ATOM 717 N N . THR A 1 95 ? 18.219 16.625 1.228 1 83.12 95 THR A N 1
ATOM 718 C CA . THR A 1 95 ? 16.906 16.062 0.925 1 83.12 95 THR A CA 1
ATOM 719 C C . THR A 1 95 ? 16.516 15.008 1.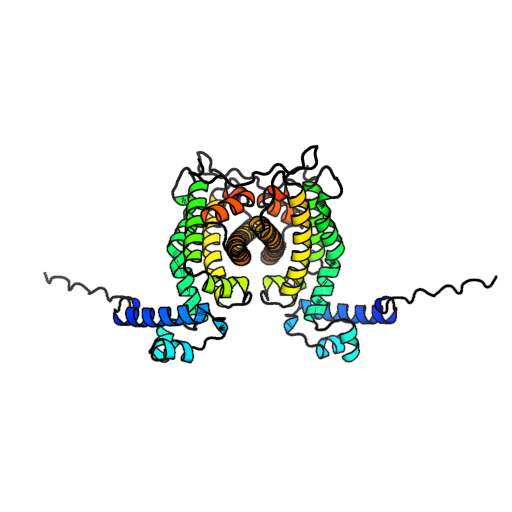959 1 83.12 95 THR A C 1
ATOM 721 O O . THR A 1 95 ? 15.367 14.961 2.408 1 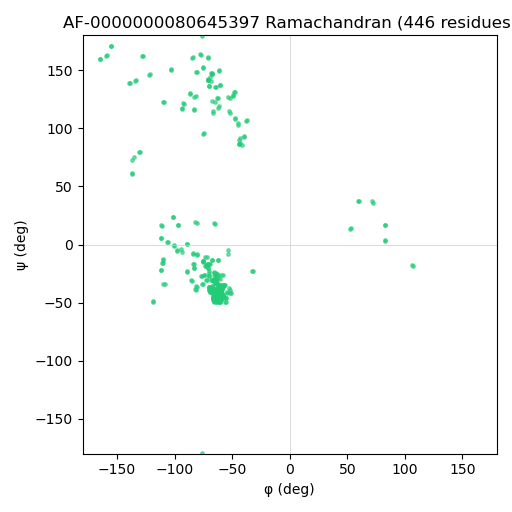83.12 95 THR A O 1
ATOM 724 N N . ARG A 1 96 ? 17.438 14.273 2.381 1 86.5 96 ARG A N 1
ATOM 725 C CA . ARG A 1 96 ? 17.172 13.227 3.363 1 86.5 96 ARG A CA 1
ATOM 726 C C . ARG A 1 96 ? 16.75 13.828 4.703 1 86.5 96 ARG A C 1
ATOM 728 O O . ARG A 1 96 ? 15.805 13.352 5.328 1 86.5 96 ARG A O 1
ATOM 735 N N . GLU A 1 97 ? 17.484 14.797 5.152 1 88.81 97 GLU A N 1
ATOM 736 C CA . GLU A 1 97 ? 17.172 15.445 6.418 1 88.81 97 GLU A CA 1
ATOM 737 C C . GLU A 1 97 ? 15.797 16.109 6.367 1 88.81 97 GLU A C 1
ATOM 739 O O . GLU A 1 97 ? 15.031 16.047 7.328 1 88.81 97 GLU A O 1
ATOM 744 N N . ARG A 1 98 ? 15.516 16.734 5.312 1 90.81 98 ARG A N 1
ATOM 745 C CA . ARG A 1 98 ? 14.227 17.406 5.152 1 90.81 98 ARG A CA 1
ATOM 746 C C . ARG A 1 98 ? 13.086 16.391 5.133 1 90.81 98 ARG A C 1
ATOM 748 O O . ARG A 1 98 ? 12.062 16.594 5.793 1 90.81 98 ARG A O 1
ATOM 755 N N . LEU A 1 99 ? 13.305 15.344 4.34 1 93.56 99 LEU A N 1
ATOM 756 C CA . LEU A 1 99 ? 12.305 14.281 4.305 1 93.56 99 LEU A CA 1
ATOM 757 C C . LEU A 1 99 ? 12.031 13.742 5.707 1 93.56 99 LEU A C 1
ATOM 759 O O . LEU A 1 99 ? 10.875 13.609 6.117 1 93.56 99 LEU A O 1
ATOM 763 N N . THR A 1 100 ? 13.156 13.508 6.426 1 94.38 100 THR A N 1
ATOM 764 C CA . THR A 1 100 ? 13.055 12.969 7.777 1 94.38 100 THR A CA 1
ATOM 765 C C . THR A 1 100 ? 12.258 13.914 8.672 1 94.38 100 THR A C 1
ATOM 767 O O . THR A 1 100 ? 11.336 13.484 9.375 1 94.38 100 THR A O 1
ATOM 770 N N . SER A 1 101 ? 12.562 15.164 8.602 1 95.38 101 SER A N 1
ATOM 771 C CA . SER A 1 101 ? 11.906 16.156 9.438 1 95.38 101 SER A CA 1
ATOM 772 C C . SER A 1 101 ? 10.414 16.25 9.125 1 95.38 101 SER A C 1
ATOM 774 O O . SER A 1 101 ? 9.586 16.359 10.031 1 95.38 101 SER A O 1
ATOM 776 N N . ILE A 1 102 ? 10.086 16.188 7.867 1 96.81 102 ILE A N 1
ATOM 777 C CA . ILE A 1 102 ? 8.688 16.266 7.449 1 96.81 102 ILE A CA 1
ATOM 778 C C . ILE A 1 102 ? 7.93 15.031 7.93 1 96.81 102 ILE A C 1
ATOM 780 O O . ILE A 1 102 ? 6.828 15.141 8.469 1 96.81 102 ILE A O 1
ATOM 784 N N . TYR A 1 103 ? 8.492 13.836 7.746 1 97.88 103 TYR A N 1
ATOM 785 C CA . TYR A 1 103 ? 7.855 12.602 8.188 1 97.88 103 TYR A CA 1
ATOM 786 C C . TYR A 1 103 ? 7.672 12.602 9.703 1 97.88 103 TYR A C 1
ATOM 788 O O . TYR A 1 103 ? 6.625 12.18 10.203 1 97.88 103 TYR A O 1
ATOM 796 N N . VAL A 1 104 ? 8.703 13.055 10.422 1 98.25 104 VAL A N 1
ATOM 797 C CA . VAL A 1 104 ? 8.594 13.133 11.875 1 98.25 104 VAL A CA 1
ATOM 798 C C . VAL A 1 104 ? 7.449 14.07 12.266 1 98.25 104 VAL A C 1
ATOM 800 O O . VAL A 1 104 ? 6.629 13.734 13.125 1 98.25 104 VAL A O 1
ATOM 803 N N . ALA A 1 105 ? 7.352 15.172 11.633 1 98.62 105 ALA A N 1
ATOM 804 C CA . ALA A 1 105 ? 6.297 16.141 11.922 1 98.62 105 ALA A CA 1
ATOM 805 C C . ALA A 1 105 ? 4.918 15.547 11.641 1 98.62 105 ALA A C 1
ATOM 807 O O . ALA A 1 105 ? 3.973 15.766 12.398 1 98.62 105 ALA A O 1
ATOM 808 N N . ILE A 1 106 ? 4.805 14.812 10.531 1 98.81 106 ILE A N 1
ATOM 809 C CA . ILE A 1 106 ? 3.555 14.141 10.195 1 98.81 106 ILE A CA 1
ATOM 810 C C . ILE A 1 106 ? 3.176 13.164 11.312 1 98.81 106 ILE A C 1
ATOM 812 O O . ILE A 1 106 ? 2.031 13.156 11.773 1 98.81 106 ILE A O 1
ATOM 816 N N . MET A 1 107 ? 4.164 12.367 11.742 1 98.69 107 MET A N 1
ATOM 817 C CA . MET A 1 107 ? 3.896 11.406 12.812 1 98.69 107 MET A CA 1
ATOM 818 C C . MET A 1 107 ? 3.496 12.117 14.102 1 98.69 107 MET A C 1
ATOM 820 O O . MET A 1 107 ? 2.643 11.633 14.844 1 98.69 107 MET A O 1
ATOM 824 N N . GLU A 1 108 ? 4.062 13.234 14.352 1 98.75 108 GLU A N 1
ATOM 825 C CA . GLU A 1 108 ? 3.725 14 15.547 1 98.75 108 GLU A CA 1
ATOM 826 C C . GLU A 1 108 ? 2.289 14.516 15.492 1 98.75 108 GLU A C 1
ATOM 828 O O . GLU A 1 108 ? 1.595 14.547 16.516 1 98.75 108 GLU A O 1
ATOM 833 N N . VAL A 1 109 ? 1.858 14.93 14.352 1 98.69 109 VAL A N 1
ATOM 834 C CA . VAL A 1 109 ? 0.471 15.352 14.188 1 98.69 109 VAL A CA 1
ATOM 835 C C . VAL A 1 109 ? -0.463 14.172 14.453 1 98.69 109 VAL A C 1
ATOM 837 O O . VAL A 1 109 ? -1.455 14.305 15.172 1 98.69 109 VAL A O 1
ATOM 840 N N . ILE A 1 110 ? -0.14 13.016 13.898 1 98.44 110 ILE A N 1
ATOM 841 C CA . ILE A 1 110 ? -0.948 11.812 14.047 1 98.44 110 ILE A CA 1
ATOM 842 C C . ILE A 1 110 ? -1.037 11.43 15.523 1 98.44 110 ILE A C 1
ATOM 844 O O . ILE A 1 110 ? -2.096 11.016 16 1 98.44 110 ILE A O 1
ATOM 848 N N . ALA A 1 111 ? 0.011 11.656 16.281 1 98.25 111 ALA A N 1
ATOM 849 C CA . ALA A 1 111 ? 0.098 11.281 17.688 1 98.25 111 ALA A CA 1
ATOM 850 C C . ALA A 1 111 ? -0.831 12.141 18.531 1 98.25 111 ALA A C 1
ATOM 852 O O . ALA A 1 111 ? -1.107 11.805 19.688 1 98.25 111 ALA A O 1
ATOM 853 N N . ARG A 1 112 ? -1.303 13.242 18.031 1 97.62 112 ARG A N 1
ATOM 854 C CA . ARG A 1 112 ? -2.178 14.125 18.781 1 97.62 112 ARG A CA 1
ATOM 855 C C . ARG A 1 112 ? -3.566 13.523 18.953 1 97.62 112 ARG A C 1
ATOM 857 O O . ARG A 1 112 ? -4.258 13.789 19.938 1 97.62 112 ARG A O 1
ATOM 864 N N . ASP A 1 113 ? -3.996 12.695 17.938 1 97.19 113 ASP A N 1
ATOM 865 C CA . ASP A 1 113 ? -5.309 12.055 17.984 1 97.19 113 ASP A CA 1
ATOM 866 C C . ASP A 1 113 ? -5.227 10.602 17.547 1 97.19 113 ASP A C 1
ATOM 868 O O . ASP A 1 113 ? -5.906 10.188 16.609 1 97.19 113 ASP A O 1
ATOM 872 N N . PRO A 1 114 ? -4.445 9.805 18.266 1 97.56 114 PRO A N 1
ATOM 873 C CA . PRO A 1 114 ? -4.203 8.43 17.828 1 97.56 114 PRO A CA 1
ATOM 874 C C . PRO A 1 114 ? -5.48 7.598 17.75 1 97.56 114 PRO A C 1
ATOM 876 O O . PRO A 1 114 ? -5.586 6.703 16.906 1 97.56 114 PRO A O 1
ATOM 879 N N . GLU A 1 115 ? -6.469 7.922 18.594 1 97.69 115 GLU A N 1
ATOM 880 C CA . GLU A 1 115 ? -7.711 7.156 18.594 1 97.69 115 GLU A CA 1
ATOM 881 C C . GLU A 1 115 ? -8.461 7.312 17.281 1 97.69 115 GLU A C 1
ATOM 883 O O . GLU A 1 115 ? -9 6.34 16.75 1 97.69 115 GLU A O 1
ATOM 888 N N . ILE A 1 116 ? -8.445 8.531 16.812 1 98 116 ILE A N 1
ATOM 889 C CA . ILE A 1 116 ? -9.141 8.789 15.555 1 98 116 ILE A CA 1
ATOM 890 C C . ILE A 1 116 ? -8.43 8.07 14.414 1 98 116 ILE A C 1
ATOM 892 O O . ILE A 1 116 ? -9.07 7.395 13.602 1 98 116 ILE A O 1
ATOM 896 N N . TYR A 1 117 ? -7.133 8.172 14.367 1 98.06 117 TYR A N 1
ATOM 897 C CA . TYR A 1 117 ? -6.375 7.516 13.305 1 98.06 117 TYR A CA 1
ATOM 898 C C . TYR A 1 117 ? -6.453 6 13.438 1 98.06 117 TYR A C 1
ATOM 900 O O . TYR A 1 117 ? -6.449 5.285 12.43 1 98.06 117 TYR A O 1
ATOM 908 N N . SER A 1 118 ? -6.578 5.5 14.617 1 97.75 118 SER A N 1
ATOM 909 C CA . SER A 1 118 ? -6.781 4.066 14.812 1 97.75 118 SER A CA 1
ATOM 910 C C . SER A 1 118 ? -8.117 3.611 14.242 1 97.75 118 SER A C 1
ATOM 912 O O . SER A 1 118 ? -8.203 2.557 13.609 1 97.75 118 SER A O 1
ATOM 914 N N . GLN A 1 119 ? -9.156 4.398 14.453 1 97.38 119 GLN A N 1
ATOM 915 C CA . GLN A 1 119 ? -10.453 4.098 13.859 1 97.38 119 GLN A CA 1
ATOM 916 C C . GLN A 1 119 ? -10.367 4.055 12.336 1 97.38 119 GLN A C 1
ATOM 918 O O . GLN A 1 119 ? -10.914 3.15 11.703 1 97.38 119 GLN A O 1
ATOM 923 N N . VAL A 1 120 ? -9.617 4.961 11.812 1 97.06 120 VAL A N 1
ATOM 924 C CA . VAL A 1 120 ? -9.602 5.18 10.367 1 97.06 120 VAL A CA 1
ATOM 925 C C . VAL A 1 120 ? -8.68 4.16 9.695 1 97.06 120 VAL A C 1
ATOM 927 O O . VAL A 1 120 ? -9.016 3.604 8.648 1 97.06 120 VAL A O 1
ATOM 930 N N . PHE A 1 121 ? -7.551 3.846 10.32 1 96.44 121 PHE A N 1
ATOM 931 C CA . PHE A 1 121 ? -6.504 3.145 9.586 1 96.44 121 PHE A CA 1
ATOM 932 C C . PHE A 1 121 ? -6.359 1.713 10.086 1 96.44 121 PHE A C 1
ATOM 934 O O . PHE A 1 121 ? -5.762 0.872 9.414 1 96.44 121 PHE A O 1
ATOM 941 N N . VAL A 1 122 ? -6.887 1.374 11.242 1 95.19 122 VAL A N 1
ATOM 942 C CA . VAL A 1 122 ? -6.668 0.051 11.82 1 95.19 122 VAL A CA 1
ATOM 943 C C . VAL A 1 122 ? -8.008 -0.673 11.969 1 95.19 122 VAL A C 1
ATOM 945 O O . VAL A 1 122 ? -8.18 -1.773 11.438 1 95.19 122 VAL A O 1
ATOM 948 N N . LYS A 1 123 ? -8.977 -0.03 12.523 1 94.56 123 LYS A N 1
ATOM 949 C CA . LYS A 1 123 ? -10.219 -0.697 12.891 1 94.56 123 LYS A CA 1
ATOM 950 C C . LYS A 1 123 ? -11.188 -0.74 11.711 1 94.56 123 LYS A C 1
ATOM 952 O O . LYS A 1 123 ? -11.992 -1.667 11.594 1 94.56 123 LYS A O 1
ATOM 957 N N . ASN A 1 124 ? -11.109 0.24 10.875 1 88.81 124 ASN A N 1
ATOM 958 C CA . ASN A 1 124 ? -12.047 0.346 9.758 1 88.81 124 ASN A CA 1
ATOM 959 C C . ASN A 1 124 ? -11.328 0.585 8.438 1 88.81 124 ASN A C 1
ATOM 961 O O . ASN A 1 124 ? -11.438 1.663 7.852 1 88.81 124 ASN A O 1
ATOM 965 N N . THR A 1 125 ? -10.781 -0.431 7.82 1 81.56 125 THR A N 1
ATOM 966 C CA . THR A 1 125 ? -9.891 -0.294 6.672 1 81.56 125 THR A CA 1
ATOM 967 C C . THR A 1 125 ? -10.68 0.057 5.414 1 81.56 125 THR A C 1
ATOM 969 O O . THR A 1 125 ? -10.109 0.501 4.418 1 81.56 125 THR A O 1
ATOM 972 N N . SER A 1 126 ? -11.992 -0.101 5.492 1 81.5 126 SER A N 1
ATOM 973 C CA . SER A 1 126 ? -12.836 0.275 4.363 1 81.5 126 SER A CA 1
ATOM 974 C C . SER A 1 126 ? -13.5 1.631 4.598 1 81.5 126 SER A C 1
ATOM 976 O O . SER A 1 126 ? -14.492 1.96 3.953 1 81.5 126 SER A O 1
ATOM 978 N N . SER A 1 127 ? -12.945 2.439 5.41 1 89.25 127 SER A N 1
ATOM 979 C CA . SER A 1 127 ? -13.523 3.734 5.766 1 89.25 127 SER A CA 1
ATOM 980 C C . SER A 1 127 ? -13.445 4.711 4.598 1 89.25 127 SER A C 1
ATOM 982 O O . SER A 1 127 ? -12.445 4.746 3.873 1 89.25 127 SER A O 1
ATOM 984 N N . SER A 1 128 ? -14.531 5.496 4.488 1 94.69 128 SER A N 1
ATOM 985 C CA . SER A 1 128 ? -14.531 6.57 3.504 1 94.69 128 SER A CA 1
ATOM 986 C C . SER A 1 128 ? -13.461 7.605 3.807 1 94.69 128 SER A C 1
ATOM 988 O O . SER A 1 128 ? -12.852 8.164 2.891 1 94.69 128 SER A O 1
ATOM 990 N N . VAL A 1 129 ? -13.211 7.797 5.043 1 97.44 129 VAL A N 1
ATOM 991 C CA . VAL A 1 129 ? -12.203 8.766 5.465 1 97.44 129 VAL A CA 1
ATOM 992 C C . VAL A 1 129 ? -10.828 8.32 4.984 1 97.44 129 VAL A C 1
ATOM 994 O O . VAL A 1 129 ? -10.055 9.133 4.465 1 97.44 129 VAL A O 1
ATOM 997 N N . ARG A 1 130 ? -10.555 7.039 5.145 1 96.25 130 ARG A N 1
ATOM 998 C CA . ARG A 1 130 ? -9.273 6.5 4.695 1 96.25 130 ARG A CA 1
ATOM 999 C C . ARG A 1 130 ? -9.086 6.715 3.195 1 96.25 130 ARG A C 1
ATOM 1001 O O . ARG A 1 130 ? -8.008 7.109 2.75 1 96.25 130 ARG A O 1
ATOM 1008 N N . ALA A 1 131 ? -10.148 6.473 2.49 1 94.88 131 ALA A N 1
ATOM 1009 C CA . ALA A 1 131 ? -10.094 6.641 1.041 1 94.88 131 ALA A CA 1
ATOM 1010 C C . ALA A 1 131 ? -9.836 8.102 0.667 1 94.88 131 ALA A C 1
ATOM 1012 O O . ALA A 1 131 ? -9.023 8.383 -0.221 1 94.88 131 ALA A O 1
ATOM 1013 N N . LEU A 1 132 ? -10.523 9.031 1.311 1 97.12 132 LEU A N 1
ATOM 1014 C CA . LEU A 1 132 ? -10.352 10.453 1.049 1 97.12 132 LEU A CA 1
ATOM 1015 C C . LEU A 1 132 ? -8.961 10.914 1.456 1 97.12 132 LEU A C 1
ATOM 1017 O O . LEU A 1 132 ? -8.328 11.695 0.741 1 97.12 132 LEU A O 1
ATOM 1021 N N . PHE A 1 133 ? -8.508 10.414 2.551 1 97.69 133 PHE A N 1
ATOM 1022 C CA . PHE A 1 133 ? -7.156 10.703 3.021 1 97.69 133 PHE A CA 1
ATOM 1023 C C . PHE A 1 133 ? -6.121 10.227 2.012 1 97.69 133 PHE A C 1
ATOM 1025 O O . PHE A 1 133 ? -5.207 10.977 1.648 1 97.69 133 PHE A O 1
ATOM 1032 N N . ALA A 1 134 ? -6.285 9.047 1.537 1 96.69 134 ALA A N 1
ATOM 1033 C CA . ALA A 1 134 ? -5.371 8.453 0.563 1 96.69 134 ALA A CA 1
ATOM 1034 C C . ALA A 1 134 ? -5.363 9.25 -0.738 1 96.69 134 ALA A C 1
ATOM 1036 O O . ALA A 1 134 ? -4.316 9.422 -1.364 1 96.69 134 ALA A O 1
ATOM 1037 N N . THR A 1 135 ? -6.535 9.68 -1.138 1 97.12 135 THR A N 1
ATOM 1038 C CA . THR A 1 135 ? -6.633 10.477 -2.355 1 97.12 135 THR A CA 1
ATOM 1039 C C . THR A 1 135 ? -5.797 11.742 -2.242 1 97.12 135 THR A C 1
ATOM 1041 O O . THR A 1 135 ? -5.047 12.086 -3.156 1 97.12 135 THR A O 1
ATOM 1044 N N . ARG A 1 136 ? -5.906 12.422 -1.141 1 98.19 136 ARG A N 1
ATOM 1045 C CA . ARG A 1 136 ? -5.121 13.633 -0.921 1 98.19 136 ARG A CA 1
ATOM 1046 C C . ARG A 1 136 ? -3.629 13.32 -0.881 1 98.19 136 ARG A C 1
ATOM 1048 O O . ARG A 1 136 ? -2.824 14.039 -1.481 1 98.19 136 ARG A O 1
ATOM 1055 N N . LEU A 1 137 ? -3.291 12.297 -0.192 1 98.19 137 LEU A N 1
ATOM 1056 C CA . LEU A 1 137 ? -1.897 11.875 -0.088 1 98.19 137 LEU A CA 1
ATOM 1057 C C . LEU A 1 137 ? -1.342 11.5 -1.457 1 98.19 137 LEU A C 1
ATOM 1059 O O . LEU A 1 137 ? -0.189 11.805 -1.771 1 98.19 137 LEU A O 1
ATOM 1063 N N . GLU A 1 138 ? -2.123 10.852 -2.223 1 97.94 138 GLU A N 1
ATOM 1064 C CA . GLU A 1 138 ? -1.705 10.484 -3.572 1 97.94 138 GLU A CA 1
ATOM 1065 C C . GLU A 1 138 ? -1.377 11.727 -4.402 1 97.94 138 GLU A C 1
ATOM 1067 O O . GLU A 1 138 ? -0.406 11.727 -5.164 1 97.94 138 GLU A O 1
ATOM 1072 N N . GLU A 1 139 ? -2.197 12.75 -4.289 1 98.31 139 GLU A N 1
ATOM 1073 C CA . GLU A 1 139 ? -1.929 14 -4.988 1 98.31 139 GLU A CA 1
ATOM 1074 C C . GLU A 1 139 ? -0.576 14.586 -4.582 1 98.31 139 GLU A C 1
ATOM 1076 O O . GLU A 1 139 ? 0.181 15.055 -5.434 1 98.31 139 GLU A O 1
ATOM 1081 N N . VAL A 1 140 ? -0.313 14.523 -3.342 1 98.38 140 VAL A N 1
ATOM 1082 C CA . VAL A 1 140 ? 0.955 15.016 -2.816 1 98.38 140 VAL A CA 1
ATOM 1083 C C . VAL A 1 140 ? 2.111 14.234 -3.436 1 98.38 140 VAL A C 1
ATOM 1085 O O . VAL A 1 140 ? 3.059 14.828 -3.959 1 98.38 140 VAL A O 1
ATOM 1088 N N . PHE A 1 141 ? 1.995 12.914 -3.475 1 97.94 141 PHE A N 1
ATOM 1089 C CA . PHE A 1 141 ? 3.096 12.078 -3.928 1 97.94 141 PHE A CA 1
ATOM 1090 C C . PHE A 1 141 ? 3.217 12.109 -5.445 1 97.94 141 PHE A C 1
ATOM 1092 O O . PHE A 1 141 ? 4.309 11.938 -5.992 1 97.94 141 PHE A O 1
ATOM 1099 N N . ARG A 1 142 ? 2.088 12.359 -6.129 1 98.25 142 ARG A N 1
ATOM 1100 C CA . ARG A 1 142 ? 2.191 12.57 -7.566 1 98.25 142 ARG A CA 1
ATOM 1101 C C . ARG A 1 142 ? 3.051 13.789 -7.879 1 98.25 142 ARG A C 1
ATOM 1103 O O . ARG A 1 142 ? 3.879 13.758 -8.797 1 98.25 142 ARG A O 1
ATOM 1110 N N . THR A 1 143 ? 2.844 14.852 -7.109 1 97.75 143 THR A N 1
ATOM 1111 C CA . THR A 1 143 ? 3.645 16.047 -7.285 1 97.75 143 THR A CA 1
ATOM 1112 C C . THR A 1 143 ? 5.105 15.789 -6.93 1 97.75 143 THR A C 1
ATOM 1114 O O . THR A 1 143 ? 6.008 16.141 -7.691 1 97.75 143 THR A O 1
ATOM 1117 N N . TYR A 1 144 ? 5.336 15.125 -5.84 1 96 144 TYR A N 1
ATOM 1118 C CA . TYR A 1 144 ? 6.676 14.781 -5.375 1 96 144 TYR A CA 1
ATOM 1119 C C . TYR A 1 144 ? 7.398 13.906 -6.395 1 96 144 TYR A C 1
ATOM 1121 O O . TYR A 1 144 ? 8.539 14.195 -6.773 1 96 144 TYR A O 1
ATOM 1129 N N . VAL A 1 145 ? 6.742 12.898 -6.906 1 96.75 145 VAL A N 1
ATOM 1130 C CA . VAL A 1 145 ? 7.332 11.938 -7.832 1 96.75 145 VAL A CA 1
ATOM 1131 C C . VAL A 1 145 ? 7.59 12.609 -9.18 1 96.75 145 VAL A C 1
ATOM 1133 O O . VAL A 1 145 ? 8.609 12.352 -9.828 1 96.75 145 VAL A O 1
ATOM 1136 N N . ALA A 1 146 ? 6.652 13.453 -9.586 1 96.5 146 ALA A N 1
ATOM 1137 C CA . ALA A 1 146 ? 6.844 14.18 -10.844 1 96.5 146 ALA A CA 1
ATOM 1138 C C . ALA A 1 146 ? 8.086 15.07 -10.781 1 96.5 146 ALA A C 1
ATOM 1140 O O . ALA A 1 146 ? 8.867 15.125 -11.734 1 96.5 146 ALA A O 1
ATOM 1141 N N . ASP A 1 147 ? 8.266 15.781 -9.664 1 94.06 147 ASP A N 1
ATOM 1142 C CA . ASP A 1 147 ? 9.445 16.625 -9.484 1 94.06 147 ASP A CA 1
ATOM 1143 C C . ASP A 1 147 ? 10.719 15.789 -9.508 1 94.06 147 ASP A C 1
ATOM 1145 O O . ASP A 1 147 ? 11.711 16.172 -10.133 1 94.06 147 ASP A O 1
ATOM 1149 N N . PHE A 1 148 ? 10.688 14.656 -8.859 1 93.94 148 PHE A N 1
ATOM 1150 C CA . PHE A 1 148 ? 11.844 13.766 -8.859 1 93.94 148 PHE A CA 1
ATOM 1151 C C . PHE A 1 148 ? 12.133 13.25 -10.258 1 93.94 148 PHE A C 1
ATOM 1153 O O . PHE A 1 148 ? 13.281 13.273 -10.711 1 93.94 148 PHE A O 1
ATOM 1160 N N . ALA A 1 149 ? 11.086 12.773 -10.914 1 94.38 149 ALA A N 1
ATOM 1161 C CA . ALA A 1 149 ? 11.234 12.227 -12.258 1 94.38 149 ALA A CA 1
ATOM 1162 C C . ALA A 1 149 ? 11.859 13.242 -13.203 1 94.38 149 ALA A C 1
ATOM 1164 O O . ALA A 1 149 ? 12.648 12.875 -14.086 1 94.38 149 ALA A O 1
ATOM 1165 N N . ALA A 1 150 ? 11.539 14.508 -13.008 1 93.5 150 ALA A N 1
ATOM 1166 C CA . ALA A 1 150 ? 12.078 15.586 -13.844 1 93.5 150 ALA A CA 1
ATOM 1167 C C . ALA A 1 150 ? 13.586 15.75 -13.617 1 93.5 150 ALA A C 1
ATOM 1169 O O . ALA A 1 150 ? 14.266 16.391 -14.414 1 93.5 150 ALA A O 1
ATOM 1170 N N . ARG A 1 151 ? 14.125 15.148 -12.578 1 91.25 151 ARG A N 1
ATOM 1171 C CA . ARG A 1 151 ? 15.531 15.305 -12.219 1 91.25 151 ARG A CA 1
ATOM 1172 C C . ARG A 1 151 ? 16.328 14.047 -12.562 1 91.25 151 ARG A C 1
ATOM 1174 O O . ARG A 1 151 ? 17.516 13.969 -12.281 1 91.25 151 ARG A O 1
ATOM 1181 N N . LEU A 1 152 ? 15.641 13.062 -13.148 1 91.56 152 LEU A N 1
ATOM 1182 C CA . LEU A 1 152 ? 16.328 11.867 -13.633 1 91.56 152 LEU A CA 1
ATOM 1183 C C . LEU A 1 152 ? 17.078 12.156 -14.93 1 91.56 152 LEU A C 1
ATOM 1185 O O . LEU A 1 152 ? 16.703 13.07 -15.672 1 91.56 152 LEU A O 1
ATOM 1189 N N . GLU A 1 153 ? 18.141 11.375 -15.141 1 91.12 153 GLU A N 1
ATOM 1190 C CA . GLU A 1 153 ? 18.922 11.516 -16.359 1 91.12 153 GLU A CA 1
ATOM 1191 C C . GLU A 1 153 ? 18.266 10.789 -17.531 1 91.12 153 GLU A C 1
ATOM 1193 O O . GLU A 1 153 ? 18.766 10.844 -18.656 1 91.12 153 GLU A O 1
ATOM 1198 N N . TRP A 1 154 ? 17.281 10.07 -17.297 1 91.25 154 TRP A N 1
ATOM 1199 C CA . TRP A 1 154 ? 16.469 9.367 -18.281 1 91.25 154 TRP A CA 1
ATOM 1200 C C . TRP A 1 154 ? 14.984 9.672 -18.078 1 91.25 154 TRP A C 1
ATOM 1202 O O . TRP A 1 154 ? 14.594 10.242 -17.062 1 91.25 154 TRP A O 1
ATOM 1212 N N . GLN A 1 155 ? 14.219 9.406 -19.094 1 93.94 155 GLN A N 1
ATOM 1213 C CA . GLN A 1 155 ? 12.797 9.695 -19.031 1 93.94 155 GLN A CA 1
ATOM 1214 C C . GLN A 1 155 ? 12.039 8.57 -18.328 1 93.94 155 GLN A C 1
ATOM 1216 O O . GLN A 1 155 ? 12.016 7.434 -18.812 1 93.94 155 GLN A O 1
ATOM 1221 N N . ALA A 1 156 ? 11.461 8.938 -17.203 1 94.19 156 ALA A N 1
ATOM 1222 C CA . ALA A 1 156 ? 10.656 7.957 -16.484 1 94.19 156 ALA A CA 1
ATOM 1223 C C . ALA A 1 156 ? 9.43 7.543 -17.297 1 94.19 156 ALA A C 1
ATOM 1225 O O . ALA A 1 156 ? 8.758 8.391 -17.891 1 94.19 156 ALA A O 1
ATOM 1226 N N . THR A 1 157 ? 9.156 6.262 -17.344 1 95.25 157 THR A N 1
ATOM 1227 C CA . THR A 1 157 ? 7.969 5.77 -18.016 1 95.25 157 THR A CA 1
ATOM 1228 C C . THR A 1 157 ? 6.723 5.984 -17.156 1 95.25 157 THR A C 1
ATOM 1230 O O . THR A 1 157 ? 6.832 6.227 -15.961 1 95.25 157 THR A O 1
ATOM 1233 N N . ASP A 1 158 ? 5.562 5.898 -17.781 1 96.56 158 ASP A N 1
ATOM 1234 C CA . ASP A 1 158 ? 4.316 5.941 -17.016 1 96.56 158 ASP A CA 1
ATOM 1235 C C . ASP A 1 158 ? 4.27 4.828 -15.977 1 96.56 158 ASP A C 1
ATOM 1237 O O . ASP A 1 158 ? 3.758 5.023 -14.875 1 96.56 158 ASP A O 1
ATOM 1241 N N . LEU A 1 159 ? 4.816 3.707 -16.359 1 97.25 159 LEU A N 1
ATOM 1242 C CA . LEU A 1 159 ? 4.875 2.564 -15.453 1 97.25 159 LEU A CA 1
ATOM 1243 C C . LEU A 1 159 ? 5.676 2.902 -14.203 1 97.25 159 LEU A C 1
ATOM 1245 O O . LEU A 1 159 ? 5.219 2.666 -13.078 1 97.25 159 LEU A O 1
ATOM 1249 N N . TRP A 1 160 ? 6.84 3.482 -14.406 1 96.38 160 TRP A N 1
ATOM 1250 C CA . TRP A 1 160 ? 7.703 3.869 -13.297 1 96.38 160 TRP A CA 1
ATOM 1251 C C . TRP A 1 160 ? 7.004 4.875 -12.383 1 96.38 160 TRP A C 1
ATOM 1253 O O . TRP A 1 160 ? 7.012 4.727 -11.164 1 96.38 160 TRP A O 1
ATOM 1263 N N . VAL A 1 161 ? 6.379 5.848 -12.992 1 97.19 161 VAL A N 1
ATOM 1264 C CA . VAL A 1 161 ? 5.73 6.918 -12.234 1 97.19 161 VAL A CA 1
ATOM 1265 C C . VAL A 1 161 ? 4.582 6.344 -11.414 1 97.19 161 VAL A C 1
ATOM 1267 O O . VAL A 1 161 ? 4.461 6.637 -10.219 1 97.19 161 VAL A O 1
ATOM 1270 N N . GLU A 1 162 ? 3.783 5.488 -12.031 1 97.5 162 GLU A N 1
ATOM 1271 C CA . GLU A 1 162 ? 2.658 4.883 -11.328 1 97.5 162 GLU A CA 1
ATOM 1272 C C . GLU A 1 162 ? 3.135 4.035 -10.148 1 97.5 162 GLU A C 1
ATOM 1274 O O . GLU A 1 162 ? 2.559 4.098 -9.062 1 97.5 162 GLU A O 1
ATOM 1279 N N . MET A 1 163 ? 4.168 3.32 -10.336 1 97.12 163 MET A N 1
ATOM 1280 C CA . MET A 1 163 ? 4.715 2.484 -9.266 1 97.12 163 MET A CA 1
ATOM 1281 C C . MET A 1 163 ? 5.27 3.34 -8.133 1 97.12 163 MET A C 1
ATOM 1283 O O . MET A 1 163 ? 5.004 3.07 -6.961 1 97.12 163 MET A O 1
ATOM 1287 N N . ALA A 1 164 ? 6.008 4.367 -8.523 1 97.12 164 ALA A N 1
ATOM 1288 C CA . ALA A 1 164 ? 6.645 5.223 -7.523 1 97.12 164 ALA A CA 1
ATOM 1289 C C . ALA A 1 164 ? 5.605 5.941 -6.672 1 97.12 164 ALA A C 1
ATOM 1291 O O . ALA A 1 164 ? 5.734 6.008 -5.445 1 97.12 164 ALA A O 1
ATOM 1292 N N . VAL A 1 165 ? 4.59 6.434 -7.312 1 97.94 165 VAL A N 1
ATOM 1293 C CA . VAL A 1 165 ? 3.533 7.141 -6.594 1 97.94 165 VAL A CA 1
ATOM 1294 C C . VAL A 1 165 ? 2.83 6.184 -5.633 1 97.94 165 VAL A C 1
ATOM 1296 O O . VAL A 1 165 ? 2.676 6.488 -4.449 1 97.94 165 VAL A O 1
ATOM 1299 N N . SER A 1 166 ? 2.441 5.035 -6.113 1 97.44 166 SER A N 1
ATOM 1300 C CA . SER A 1 166 ? 1.749 4.047 -5.289 1 97.44 166 SER A CA 1
ATOM 1301 C C . SER A 1 166 ? 2.619 3.594 -4.121 1 97.44 166 SER A C 1
ATOM 1303 O O . SER A 1 166 ? 2.137 3.461 -2.996 1 97.44 166 SER A O 1
ATOM 1305 N N . GLN A 1 167 ? 3.836 3.363 -4.438 1 96.88 167 GLN A N 1
ATOM 1306 C CA . GLN A 1 167 ? 4.766 2.924 -3.404 1 96.88 167 GLN A CA 1
ATOM 1307 C C . GLN A 1 167 ? 4.871 3.955 -2.283 1 96.88 167 GLN A C 1
ATOM 1309 O O . GLN A 1 167 ? 4.793 3.607 -1.104 1 96.88 167 GLN A O 1
ATOM 1314 N N . GLN A 1 168 ? 5.016 5.238 -2.604 1 96.69 168 GLN A N 1
ATOM 1315 C CA . GLN A 1 168 ? 5.148 6.273 -1.584 1 96.69 168 GLN A CA 1
ATOM 1316 C C . GLN A 1 168 ? 3.869 6.395 -0.757 1 96.69 168 GLN A C 1
ATOM 1318 O O . GLN A 1 168 ? 3.926 6.52 0.468 1 96.69 168 GLN A O 1
ATOM 1323 N N . LEU A 1 169 ? 2.77 6.375 -1.45 1 97.69 169 LEU A N 1
ATOM 1324 C CA . LEU A 1 169 ? 1.476 6.43 -0.777 1 97.69 169 LEU A CA 1
ATOM 1325 C C . LEU A 1 169 ? 1.343 5.301 0.24 1 97.69 169 LEU A C 1
ATOM 1327 O O . LEU A 1 169 ? 1.043 5.547 1.41 1 97.69 169 LEU A O 1
ATOM 1331 N N . HIS A 1 170 ? 1.615 4.152 -0.141 1 96.38 170 HIS A N 1
ATOM 1332 C CA . HIS A 1 170 ? 1.389 2.992 0.711 1 96.38 170 HIS A CA 1
ATOM 1333 C C . HIS A 1 170 ? 2.447 2.893 1.803 1 96.38 170 HIS A C 1
ATOM 1335 O O . HIS A 1 170 ? 2.162 2.438 2.912 1 96.38 170 HIS A O 1
ATOM 1341 N N . ASN A 1 171 ? 3.668 3.303 1.472 1 97.06 171 ASN A N 1
ATOM 1342 C CA . ASN A 1 171 ? 4.676 3.346 2.527 1 97.06 171 ASN A CA 1
ATOM 1343 C C . ASN A 1 171 ? 4.242 4.254 3.676 1 97.06 171 ASN A C 1
ATOM 1345 O O . ASN A 1 171 ? 4.402 3.9 4.844 1 97.06 171 ASN A O 1
ATOM 1349 N N . MET A 1 172 ? 3.725 5.406 3.33 1 97.81 172 MET A N 1
ATOM 1350 C CA . MET A 1 172 ? 3.266 6.324 4.367 1 97.81 172 MET A CA 1
ATOM 1351 C C . MET A 1 172 ? 2.133 5.707 5.18 1 97.81 172 MET A C 1
ATOM 1353 O O . MET A 1 172 ? 2.143 5.766 6.41 1 97.81 172 MET A O 1
ATOM 1357 N N . ILE A 1 173 ? 1.208 5.105 4.562 1 97.12 173 ILE A N 1
ATOM 1358 C CA . ILE A 1 173 ? 0.099 4.449 5.242 1 97.12 173 ILE A CA 1
ATOM 1359 C C . ILE A 1 173 ? 0.629 3.301 6.102 1 97.12 173 ILE A C 1
ATOM 1361 O O . ILE A 1 173 ? 0.167 3.094 7.227 1 97.12 173 ILE A O 1
ATOM 1365 N N . ALA A 1 174 ? 1.635 2.602 5.586 1 96.88 174 ALA A N 1
ATOM 1366 C CA . ALA A 1 174 ? 2.238 1.501 6.332 1 96.88 174 ALA A CA 1
ATOM 1367 C C . ALA A 1 174 ? 2.9 2.004 7.613 1 96.88 174 ALA A C 1
ATOM 1369 O O . ALA A 1 174 ? 2.799 1.366 8.664 1 96.88 174 ALA A O 1
ATOM 1370 N N . ILE A 1 175 ? 3.559 3.105 7.531 1 98.19 175 ILE A N 1
ATOM 1371 C CA . ILE A 1 175 ? 4.195 3.697 8.703 1 98.19 175 ILE A CA 1
ATOM 1372 C C . ILE A 1 175 ? 3.139 4.016 9.758 1 98.19 175 ILE A C 1
ATOM 1374 O O . ILE A 1 175 ? 3.264 3.605 10.914 1 98.19 175 ILE A O 1
ATOM 1378 N N . ILE A 1 176 ? 2.092 4.676 9.344 1 98.31 176 ILE A N 1
ATOM 1379 C CA . ILE A 1 176 ? 1.023 5.102 10.242 1 98.31 176 ILE A CA 1
ATOM 1380 C C . ILE A 1 176 ? 0.365 3.875 10.875 1 98.31 176 ILE A C 1
ATOM 1382 O O . ILE A 1 176 ? 0.252 3.787 12.094 1 98.31 176 ILE A O 1
ATOM 1386 N N . THR A 1 177 ? 0.03 2.914 10.102 1 97.5 177 THR A N 1
ATOM 1387 C CA . THR A 1 177 ? -0.712 1.741 10.555 1 97.5 177 THR A CA 1
ATOM 1388 C C . THR A 1 177 ? 0.149 0.875 11.469 1 97.5 177 THR A C 1
ATOM 1390 O O . THR A 1 177 ? -0.318 0.406 12.508 1 97.5 177 THR A O 1
ATOM 1393 N N . ALA A 1 178 ? 1.413 0.735 11.078 1 97.88 178 ALA A N 1
ATOM 1394 C CA . ALA A 1 178 ? 2.303 -0.077 11.898 1 97.88 178 ALA A CA 1
ATOM 1395 C C . ALA A 1 178 ? 2.504 0.552 13.273 1 97.88 178 ALA A C 1
ATOM 1397 O O . ALA A 1 178 ? 2.516 -0.15 14.289 1 97.88 178 ALA A O 1
ATOM 1398 N N . TRP A 1 179 ? 2.676 1.868 13.234 1 98.56 179 TRP A N 1
ATOM 1399 C CA . TRP A 1 179 ? 2.842 2.582 14.5 1 98.56 179 TRP A CA 1
ATOM 1400 C C . TRP A 1 179 ? 1.614 2.408 15.391 1 98.56 179 TRP A C 1
ATOM 1402 O O . TRP A 1 179 ? 1.735 2.035 16.562 1 98.56 179 TRP A O 1
ATOM 1412 N N . LEU A 1 180 ? 0.478 2.514 14.852 1 98.06 180 LEU A N 1
ATOM 1413 C CA . LEU A 1 180 ? -0.774 2.383 15.594 1 98.06 180 LEU A CA 1
ATOM 1414 C C . LEU A 1 180 ? -0.972 0.951 16.078 1 98.06 180 LEU A C 1
ATOM 1416 O O . LEU A 1 180 ? -1.349 0.729 17.234 1 98.06 180 LEU A O 1
ATOM 1420 N N . ARG A 1 181 ? -0.65 0.003 15.227 1 96.88 181 ARG A N 1
ATOM 1421 C CA . ARG A 1 181 ? -0.88 -1.405 15.539 1 96.88 181 ARG A CA 1
ATOM 1422 C C . ARG A 1 181 ? 0.073 -1.891 16.625 1 96.88 181 ARG A C 1
ATOM 1424 O O . ARG A 1 181 ? -0.229 -2.848 17.344 1 96.88 181 ARG A O 1
ATOM 1431 N N . THR A 1 182 ? 1.197 -1.268 16.703 1 97 182 THR A N 1
ATOM 1432 C CA . THR A 1 182 ? 2.178 -1.706 17.688 1 97 182 THR A CA 1
ATOM 1433 C C . THR A 1 182 ? 2.09 -0.858 18.953 1 97 182 THR A C 1
ATOM 1435 O O . THR A 1 182 ? 3.051 -0.778 19.719 1 97 182 THR A O 1
ATOM 1438 N N . GLY A 1 183 ? 1.018 -0.134 19.141 1 96.38 183 GLY A N 1
ATOM 1439 C CA . GLY A 1 183 ? 0.692 0.534 20.391 1 96.38 183 GLY A CA 1
ATOM 1440 C C . GLY A 1 183 ? 1.385 1.874 20.562 1 96.38 183 GLY A C 1
ATOM 1441 O O . GLY A 1 183 ? 1.393 2.449 21.641 1 96.38 183 GLY A O 1
ATOM 1442 N N . MET A 1 184 ? 2.127 2.346 19.562 1 97.38 184 MET A N 1
ATOM 1443 C CA . MET A 1 184 ? 2.77 3.656 19.531 1 97.38 184 MET A CA 1
ATOM 1444 C C . MET A 1 184 ? 3.746 3.82 20.688 1 97.38 184 MET A C 1
ATOM 1446 O O . MET A 1 184 ? 3.828 4.891 21.297 1 97.38 184 MET A O 1
ATOM 1450 N N . SER A 1 185 ? 4.414 2.75 21 1 96.12 185 SER A N 1
ATOM 1451 C CA . SER A 1 185 ? 5.418 2.789 22.047 1 96.12 185 SER A CA 1
ATOM 1452 C C . SER A 1 185 ? 6.676 3.516 21.594 1 96.12 185 SER A C 1
ATOM 1454 O O . SER A 1 185 ? 7.406 4.082 22.406 1 96.12 185 SER A O 1
ATOM 1456 N N . ALA A 1 186 ? 6.98 3.549 20.297 1 96.25 186 ALA A N 1
ATOM 1457 C CA . ALA A 1 186 ? 8.117 4.277 19.734 1 96.25 186 ALA A CA 1
ATOM 1458 C C . ALA A 1 186 ? 7.781 5.758 19.547 1 96.25 186 ALA A C 1
ATOM 1460 O O . ALA A 1 186 ? 6.621 6.113 19.328 1 96.25 186 ALA A O 1
ATOM 1461 N N . SER A 1 187 ? 8.789 6.594 19.688 1 96.94 187 SER A N 1
ATOM 1462 C CA . SER A 1 187 ? 8.602 8.008 19.375 1 96.94 187 SER A CA 1
ATOM 1463 C C . SER A 1 187 ? 8.453 8.234 17.875 1 96.94 187 SER A C 1
ATOM 1465 O O . SER A 1 187 ? 8.82 7.371 17.078 1 96.94 187 SER A O 1
ATOM 1467 N N . ALA A 1 188 ? 7.898 9.383 17.531 1 97.81 188 ALA A N 1
ATOM 1468 C CA . ALA A 1 188 ? 7.789 9.758 16.125 1 97.81 188 ALA A CA 1
ATOM 1469 C C . ALA A 1 188 ? 9.141 9.625 15.414 1 97.81 188 ALA A C 1
ATOM 1471 O O . ALA A 1 188 ? 9.211 9.109 14.297 1 97.81 188 ALA A O 1
ATOM 1472 N N . ARG A 1 189 ? 10.211 10.055 16.094 1 97.06 189 ARG A N 1
ATOM 1473 C CA . ARG A 1 189 ? 11.547 9.992 15.508 1 97.06 189 ARG A CA 1
ATOM 1474 C C . ARG A 1 189 ? 11.992 8.547 15.32 1 97.06 189 ARG A C 1
ATOM 1476 O O . ARG A 1 189 ? 12.57 8.195 14.289 1 97.06 189 ARG A O 1
ATOM 1483 N N . GLU A 1 190 ? 11.688 7.695 16.25 1 96.44 190 GLU A N 1
ATOM 1484 C CA . GLU A 1 190 ? 12.047 6.281 16.156 1 96.44 190 GLU A CA 1
ATOM 1485 C C . GLU A 1 190 ? 11.273 5.594 15.031 1 96.44 190 GLU A C 1
ATOM 1487 O O . GLU A 1 190 ? 11.82 4.727 14.336 1 96.44 190 GLU A O 1
ATOM 1492 N N . VAL A 1 191 ? 10.031 5.945 14.891 1 98 191 VAL A N 1
ATOM 1493 C CA . VAL A 1 191 ? 9.195 5.391 13.828 1 98 191 VAL A CA 1
ATOM 1494 C C . VAL A 1 191 ? 9.797 5.723 12.469 1 98 191 VAL A C 1
ATOM 1496 O O . VAL A 1 191 ? 9.969 4.836 11.625 1 98 191 VAL A O 1
ATOM 1499 N N . VAL A 1 192 ? 10.164 6.977 12.297 1 97.5 192 VAL A N 1
ATOM 1500 C CA . VAL A 1 192 ? 10.711 7.418 11.016 1 97.5 192 VAL A CA 1
ATOM 1501 C C . VAL A 1 192 ? 12.094 6.797 10.805 1 97.5 192 VAL A C 1
ATOM 1503 O O . VAL A 1 192 ? 12.422 6.371 9.695 1 97.5 192 VAL A O 1
ATOM 1506 N N . ALA A 1 193 ? 12.898 6.672 11.898 1 95.75 193 ALA A N 1
ATOM 1507 C CA . ALA A 1 193 ? 14.203 6.023 11.812 1 95.75 193 ALA A CA 1
ATOM 1508 C C . ALA A 1 193 ? 14.062 4.566 11.383 1 95.75 193 ALA A C 1
ATOM 1510 O O . ALA A 1 193 ? 14.883 4.055 10.617 1 95.75 193 ALA A O 1
ATOM 1511 N N . THR A 1 194 ? 13.062 3.939 11.906 1 95 194 THR A N 1
ATOM 1512 C CA . THR A 1 194 ? 12.789 2.561 11.516 1 95 194 THR A CA 1
ATOM 1513 C C . THR A 1 194 ? 12.422 2.48 10.039 1 95 194 THR A C 1
ATOM 1515 O O . THR A 1 194 ? 12.969 1.655 9.305 1 95 194 THR A O 1
ATOM 1518 N N . TYR A 1 195 ? 11.555 3.402 9.586 1 96.31 195 TYR A N 1
ATOM 1519 C CA . TYR A 1 195 ? 11.148 3.42 8.18 1 96.31 195 TYR A CA 1
ATOM 1520 C C . TYR A 1 195 ? 12.352 3.648 7.273 1 96.31 195 TYR A C 1
ATOM 1522 O O . TYR A 1 195 ? 12.438 3.068 6.188 1 96.31 195 TYR A O 1
ATOM 1530 N N . LEU A 1 196 ? 13.273 4.461 7.707 1 93.81 196 LEU A N 1
ATOM 1531 C CA . LEU A 1 196 ? 14.406 4.828 6.863 1 93.81 196 LEU A CA 1
ATOM 1532 C C . LEU A 1 196 ? 15.273 3.611 6.555 1 93.81 196 LEU A C 1
ATOM 1534 O O . LEU A 1 196 ? 15.961 3.578 5.535 1 93.81 196 LEU A O 1
ATOM 1538 N N . THR A 1 197 ? 15.25 2.582 7.402 1 92.38 197 THR A N 1
ATOM 1539 C CA . THR A 1 197 ? 15.969 1.353 7.102 1 92.38 197 THR A CA 1
ATOM 1540 C C . THR A 1 197 ? 15.289 0.583 5.977 1 92.38 197 THR A C 1
ATOM 1542 O O . THR A 1 197 ? 15.891 -0.29 5.352 1 92.38 197 THR A O 1
ATOM 1545 N N . LEU A 1 198 ? 14.016 0.921 5.684 1 94.12 198 LEU A N 1
ATOM 1546 C CA . LEU A 1 198 ? 13.188 0.208 4.715 1 94.12 198 LEU A CA 1
ATOM 1547 C C . LEU A 1 198 ? 12.953 1.059 3.469 1 94.12 198 LEU A C 1
ATOM 1549 O O . LEU A 1 198 ? 12.5 0.551 2.441 1 94.12 198 LEU A O 1
ATOM 1553 N N . ALA A 1 199 ? 13.281 2.363 3.562 1 93.5 199 ALA A N 1
ATOM 1554 C CA . ALA A 1 199 ? 12.961 3.338 2.523 1 93.5 199 ALA A CA 1
ATOM 1555 C C . ALA A 1 199 ? 13.625 2.969 1.199 1 93.5 199 ALA A C 1
ATOM 1557 O O . ALA A 1 199 ? 14.773 2.537 1.174 1 93.5 199 ALA A O 1
ATOM 1558 N N . PRO A 1 200 ? 12.852 3.111 0.08 1 89.62 200 PRO A N 1
ATOM 1559 C CA . PRO A 1 200 ? 13.516 2.912 -1.212 1 89.62 200 PRO A CA 1
ATOM 1560 C C . PRO A 1 200 ? 14.641 3.918 -1.462 1 89.62 200 PRO A C 1
ATOM 1562 O O . PRO A 1 200 ? 14.539 5.078 -1.051 1 89.62 200 PRO A O 1
ATOM 1565 N N . PRO A 1 201 ? 15.609 3.482 -2.203 1 80.5 201 PRO A N 1
ATOM 1566 C CA . PRO A 1 201 ? 16.828 4.293 -2.338 1 80.5 201 PRO A CA 1
ATOM 1567 C C . PRO A 1 201 ? 16.562 5.625 -3.039 1 80.5 201 PRO A C 1
ATOM 1569 O O . PRO A 1 201 ? 17.203 6.633 -2.709 1 80.5 201 PRO A O 1
ATOM 1572 N N . TRP A 1 202 ? 15.648 5.625 -3.9 1 82.19 202 TRP A N 1
ATOM 1573 C CA . TRP A 1 202 ? 15.453 6.859 -4.652 1 82.19 202 TRP A CA 1
ATOM 1574 C C . TRP A 1 202 ? 14.969 7.98 -3.738 1 82.19 202 TRP A C 1
ATOM 1576 O O . TRP A 1 202 ? 15.195 9.156 -4.012 1 82.19 202 TRP A O 1
ATOM 1586 N N . GLN A 1 203 ? 14.344 7.617 -2.613 1 84.38 203 GLN A N 1
ATOM 1587 C CA . GLN A 1 203 ? 13.883 8.625 -1.659 1 84.38 203 GLN A CA 1
ATOM 1588 C C . GLN A 1 203 ? 15.055 9.25 -0.909 1 84.38 203 GLN A C 1
ATOM 1590 O O . GLN A 1 203 ? 14.922 10.32 -0.325 1 84.38 203 GLN A O 1
ATOM 1595 N N . LEU A 1 204 ? 16.203 8.523 -0.976 1 79.62 204 LEU A N 1
ATOM 1596 C CA . LEU A 1 204 ? 17.344 8.938 -0.169 1 79.62 204 LEU A CA 1
ATOM 1597 C C . LEU A 1 204 ? 18.484 9.445 -1.054 1 79.62 204 LEU A C 1
ATOM 1599 O O . LEU A 1 204 ? 19.578 9.75 -0.562 1 79.62 204 LEU A O 1
ATOM 1603 N N . VAL A 1 205 ? 18.188 9.508 -2.271 1 79.5 205 VAL A N 1
ATOM 1604 C CA . VAL A 1 205 ? 19.234 9.859 -3.227 1 79.5 205 VAL A CA 1
ATOM 1605 C C . VAL A 1 205 ? 19.625 11.328 -3.062 1 79.5 205 VAL A C 1
ATOM 1607 O O . VAL A 1 205 ? 18.75 12.18 -2.842 1 79.5 205 VAL A O 1
ATOM 1610 N N . HIS A 1 206 ? 20.875 11.508 -3.088 1 80.25 206 HIS A N 1
ATOM 1611 C CA . HIS A 1 206 ? 21.406 12.867 -3.152 1 80.25 206 HIS A CA 1
ATOM 1612 C C . HIS A 1 206 ? 21.516 13.344 -4.598 1 80.25 206 HIS A C 1
ATOM 1614 O O . HIS A 1 206 ? 22.047 12.625 -5.453 1 80.25 206 HIS A O 1
ATOM 1620 N N . LEU A 1 207 ? 21 14.5 -4.812 1 81.19 207 LEU A N 1
ATOM 1621 C CA . LEU A 1 207 ? 21.125 15.086 -6.145 1 81.19 207 LEU A CA 1
ATOM 1622 C C . LEU A 1 207 ? 22.562 15.516 -6.406 1 81.19 207 LEU A C 1
ATOM 1624 O O . LEU A 1 207 ? 23.25 15.984 -5.496 1 81.19 207 LEU A O 1
ATOM 1628 N N . ASN A 1 208 ? 22.984 15.305 -7.641 1 81.81 208 ASN A N 1
ATOM 1629 C CA . ASN A 1 208 ? 24.328 15.727 -7.992 1 81.81 208 ASN A CA 1
ATOM 1630 C C . ASN A 1 208 ? 24.422 17.234 -8.188 1 81.81 208 ASN A C 1
ATOM 1632 O O . ASN A 1 208 ? 23.438 17.953 -7.957 1 81.81 208 ASN A O 1
ATOM 1636 N N . GLU A 1 209 ? 25.594 17.672 -8.516 1 80.31 209 GLU A N 1
ATOM 1637 C CA . GLU A 1 209 ? 25.859 19.109 -8.633 1 80.31 209 GLU A CA 1
ATOM 1638 C C . GLU A 1 209 ? 24.953 19.75 -9.68 1 80.31 209 GLU A C 1
ATOM 1640 O O . GLU A 1 209 ? 24.625 20.922 -9.578 1 80.31 209 GLU A O 1
ATOM 1645 N N . SER A 1 210 ? 24.484 19 -10.672 1 83.06 210 SER A N 1
ATOM 1646 C CA . SER A 1 210 ? 23.641 19.516 -11.742 1 83.06 210 SER A CA 1
ATOM 1647 C C . SER A 1 210 ? 22.156 19.422 -11.367 1 83.06 210 SER A C 1
ATOM 1649 O O . SER A 1 210 ? 21.281 19.719 -12.18 1 83.06 210 SER A O 1
ATOM 1651 N N . GLY A 1 211 ? 21.906 18.906 -10.148 1 82.56 211 GLY A N 1
ATOM 1652 C CA . GLY A 1 211 ? 20.531 18.781 -9.68 1 82.56 211 GLY A CA 1
ATOM 1653 C C . GLY A 1 211 ? 19.828 17.531 -10.188 1 82.56 211 GLY A C 1
ATOM 1654 O O . GLY A 1 211 ? 18.609 17.453 -10.188 1 82.56 211 GLY A O 1
ATOM 1655 N N . LYS A 1 212 ? 20.672 16.609 -10.664 1 86.88 212 LYS A N 1
ATOM 1656 C CA . LYS A 1 212 ? 20.109 15.375 -11.203 1 86.88 212 LYS A CA 1
ATOM 1657 C C . LYS A 1 212 ? 20.281 14.227 -10.211 1 86.88 212 LYS A C 1
ATOM 1659 O O . LYS A 1 212 ? 21.188 14.234 -9.375 1 86.88 212 LYS A O 1
ATOM 1664 N N . ALA A 1 213 ? 19.328 13.297 -10.297 1 85.75 213 ALA A N 1
ATOM 1665 C CA . ALA A 1 213 ? 19.375 12.109 -9.445 1 85.75 213 ALA A CA 1
ATOM 1666 C C . ALA A 1 213 ? 20.062 10.953 -10.148 1 85.75 213 ALA A C 1
ATOM 1668 O O . ALA A 1 213 ? 19.641 10.523 -11.227 1 85.75 213 ALA A O 1
ATOM 1669 N N . PRO A 1 214 ? 21.109 10.57 -9.578 1 82.81 214 PRO A N 1
ATOM 1670 C CA . PRO A 1 214 ? 21.797 9.422 -10.18 1 82.81 214 PRO A CA 1
ATOM 1671 C C . PRO A 1 214 ? 21.078 8.094 -9.891 1 82.81 214 PRO A C 1
ATOM 1673 O O . PRO A 1 214 ? 21.219 7.547 -8.797 1 82.81 214 PRO A O 1
ATOM 1676 N N . MET A 1 215 ? 20.25 7.633 -10.75 1 85.5 215 MET A N 1
ATOM 1677 C CA . MET A 1 215 ? 19.547 6.363 -10.633 1 85.5 215 MET A CA 1
ATOM 1678 C C . MET A 1 215 ? 19.609 5.578 -11.938 1 85.5 215 MET A C 1
ATOM 1680 O O . MET A 1 215 ? 19.562 6.16 -13.023 1 85.5 215 MET A O 1
ATOM 1684 N N . PRO A 1 216 ? 19.766 4.246 -11.711 1 82.69 216 PRO A N 1
ATOM 1685 C CA . PRO A 1 216 ? 19.703 3.453 -12.945 1 82.69 216 PRO A CA 1
ATOM 1686 C C . PRO A 1 216 ? 18.312 3.447 -13.578 1 82.69 216 PRO A C 1
ATOM 1688 O O . PRO A 1 216 ? 17.312 3.533 -12.867 1 82.69 216 PRO A O 1
ATOM 1691 N N . ARG A 1 217 ? 18.297 3.381 -14.875 1 81.62 217 ARG A N 1
ATOM 1692 C CA . ARG A 1 217 ? 17.047 3.359 -15.625 1 81.62 217 ARG A CA 1
ATOM 1693 C C . ARG A 1 217 ? 16.312 2.039 -15.43 1 81.62 217 ARG A C 1
ATOM 1695 O O . ARG A 1 217 ? 15.078 2 -15.453 1 81.62 217 ARG A O 1
ATOM 1702 N N . ARG A 1 218 ? 17.094 0.987 -15.344 1 80.12 218 ARG A N 1
ATOM 1703 C CA . ARG A 1 218 ? 16.5 -0.341 -15.172 1 80.12 218 ARG A CA 1
ATOM 1704 C C . ARG A 1 218 ? 17.312 -1.17 -14.188 1 80.12 218 ARG A C 1
ATOM 1706 O O . ARG A 1 218 ? 18.547 -1.096 -14.164 1 80.12 218 ARG A O 1
ATOM 1713 N N . GLY A 1 219 ? 16.422 -1.872 -13.352 1 77.44 219 GLY A N 1
ATOM 1714 C CA . GLY A 1 219 ? 17.094 -2.801 -12.461 1 77.44 219 GLY A CA 1
ATOM 1715 C C . GLY A 1 219 ? 17.719 -3.973 -13.195 1 77.44 219 GLY A C 1
ATOM 1716 O O . GLY A 1 219 ? 17.203 -4.426 -14.219 1 77.44 219 GLY A O 1
ATOM 1717 N N . PHE A 1 220 ? 18.844 -4.379 -12.789 1 71.69 220 PHE A N 1
ATOM 1718 C CA . PHE A 1 220 ? 19.594 -5.457 -13.422 1 71.69 220 PHE A CA 1
ATOM 1719 C C . PHE A 1 220 ? 18.859 -6.785 -13.266 1 71.69 220 PHE A C 1
ATOM 1721 O O . PHE A 1 220 ? 18.453 -7.148 -12.156 1 71.69 220 PHE A O 1
ATOM 1728 N N . ILE A 1 221 ? 18.438 -7.332 -14.383 1 72.94 221 ILE A N 1
ATOM 1729 C CA . ILE A 1 221 ? 17.938 -8.703 -14.375 1 72.94 221 ILE A CA 1
A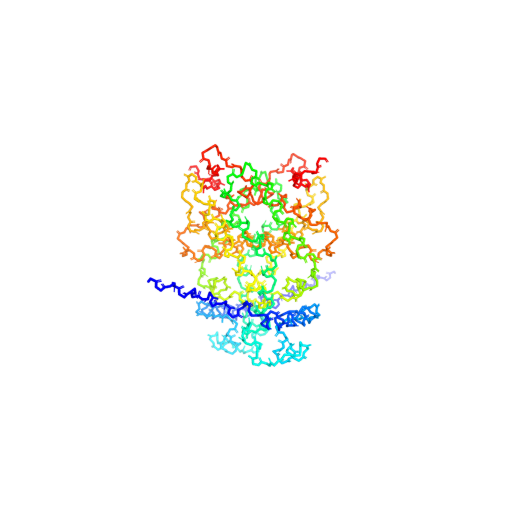TOM 1730 C C . ILE A 1 221 ? 18.922 -9.617 -15.094 1 72.94 221 ILE A C 1
ATOM 1732 O O . ILE A 1 221 ? 19.453 -9.258 -16.156 1 72.94 221 ILE A O 1
ATOM 1736 N N . GLU A 1 222 ? 19.344 -10.586 -14.344 1 60.06 222 GLU A N 1
ATOM 1737 C CA . GLU A 1 222 ? 20.266 -11.523 -14.969 1 60.06 222 GLU A CA 1
ATOM 1738 C C . GLU A 1 222 ? 19.734 -12.008 -16.312 1 60.06 222 GLU A C 1
ATOM 1740 O O . GLU A 1 222 ? 18.562 -12.367 -16.438 1 60.06 222 GLU A O 1
ATOM 1745 N N . GLY A 1 223 ? 20.594 -11.914 -17.375 1 54.78 223 GLY A N 1
ATOM 1746 C CA . GLY A 1 223 ? 20.312 -12.266 -18.75 1 54.78 223 GLY A CA 1
ATOM 1747 C C . GLY A 1 223 ? 20.125 -11.047 -19.641 1 54.78 223 GLY A C 1
ATOM 1748 O O . GLY A 1 223 ? 19.906 -11.188 -20.844 1 54.78 223 GLY A O 1
ATOM 1749 N N . ASP A 1 224 ? 19.875 -9.891 -19.016 1 52.47 224 ASP A N 1
ATOM 1750 C CA . ASP A 1 224 ? 19.859 -8.68 -19.828 1 52.47 224 ASP A CA 1
ATOM 1751 C C . ASP A 1 224 ? 21.25 -8.398 -20.406 1 52.47 224 ASP A C 1
ATOM 1753 O O . ASP A 1 224 ? 21.453 -7.375 -21.062 1 52.47 224 ASP A O 1
ATOM 1757 N N . LYS A 1 225 ? 22.156 -9.297 -20.453 1 36.88 225 LYS A N 1
ATOM 1758 C CA . LYS A 1 225 ? 23.375 -9.023 -21.188 1 36.88 225 LYS A CA 1
ATOM 1759 C C . LYS A 1 225 ? 23.109 -8.922 -22.688 1 36.88 225 LYS A C 1
ATOM 1761 O O . LYS A 1 225 ? 22.234 -9.602 -23.219 1 36.88 225 LYS A O 1
ATOM 1766 N N . MET B 1 1 ? -0.777 -65.562 10.156 1 39.94 1 MET B N 1
ATOM 1767 C CA . MET B 1 1 ? -0.434 -64.125 10.117 1 39.94 1 MET B CA 1
ATOM 1768 C C . MET B 1 1 ? -1.175 -63.406 8.992 1 39.94 1 MET B C 1
ATOM 1770 O O . MET B 1 1 ? -0.955 -63.719 7.812 1 39.94 1 MET B O 1
ATOM 1774 N N . SER B 1 2 ? -2.451 -62.969 9.219 1 52.59 2 SER B N 1
ATOM 1775 C CA . SER B 1 2 ? -3.396 -62.344 8.312 1 52.59 2 SER B CA 1
ATOM 1776 C C . SER B 1 2 ? -2.848 -61.031 7.785 1 52.59 2 SER B C 1
ATOM 1778 O O . SER B 1 2 ? -2.254 -60.25 8.539 1 52.59 2 SER B O 1
ATOM 1780 N N . ALA B 1 3 ? -2.699 -61 6.465 1 58.91 3 ALA B N 1
ATOM 1781 C CA . ALA B 1 3 ? -2.203 -59.844 5.73 1 58.91 3 ALA B CA 1
ATOM 1782 C C . ALA B 1 3 ? -2.99 -58.594 6.09 1 58.91 3 ALA B C 1
ATOM 1784 O O . ALA B 1 3 ? -4.219 -58.625 6.191 1 58.91 3 ALA B O 1
ATOM 1785 N N . PRO B 1 4 ? -2.416 -57.5 6.738 1 53.69 4 PRO B N 1
ATOM 1786 C CA . PRO B 1 4 ? -3.119 -56.25 7.047 1 53.69 4 PRO B CA 1
ATOM 1787 C C . PRO B 1 4 ? -3.9 -55.719 5.855 1 53.69 4 PRO B C 1
ATOM 1789 O O . PRO B 1 4 ? -3.484 -55.875 4.707 1 53.69 4 PRO B O 1
ATOM 1792 N N . GLN B 1 5 ? -5.234 -55.781 5.883 1 47.34 5 GLN B N 1
ATOM 1793 C CA . GLN B 1 5 ? -6.086 -55.125 4.895 1 47.34 5 GLN B CA 1
ATOM 1794 C C . GLN B 1 5 ? -5.625 -53.688 4.625 1 47.34 5 GLN B C 1
ATOM 1796 O O . GLN B 1 5 ? -5.332 -52.938 5.562 1 47.34 5 GLN B O 1
ATOM 1801 N N . SER B 1 6 ? -4.988 -53.406 3.516 1 43.28 6 SER B N 1
ATOM 1802 C CA . SER B 1 6 ? -4.594 -52.094 3.096 1 43.28 6 SER B CA 1
ATOM 1803 C C . SER B 1 6 ? -5.719 -51.062 3.316 1 43.28 6 SER B 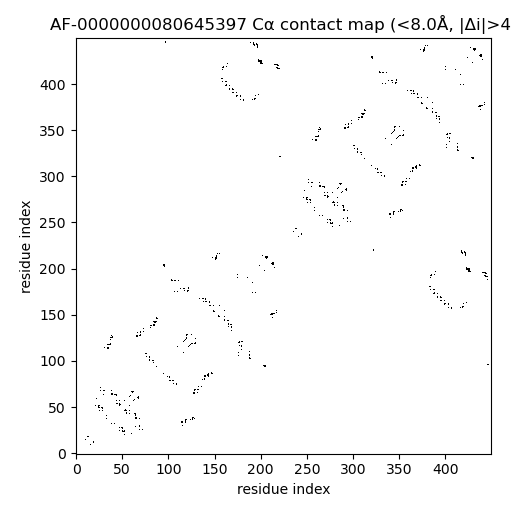C 1
ATOM 1805 O O . SER B 1 6 ? -6.84 -51.281 2.842 1 43.28 6 SER B O 1
ATOM 1807 N N . VAL B 1 7 ? -5.852 -50.375 4.418 1 50.25 7 VAL B N 1
ATOM 1808 C CA . VAL B 1 7 ? -6.777 -49.25 4.605 1 50.25 7 VAL B CA 1
ATOM 1809 C C . VAL B 1 7 ? -6.746 -48.344 3.381 1 50.25 7 VAL B C 1
ATOM 1811 O O . VAL B 1 7 ? -5.688 -47.844 3.012 1 50.25 7 VAL B O 1
ATOM 1814 N N . GLY B 1 8 ? -7.547 -48.656 2.412 1 46.97 8 GLY B N 1
ATOM 1815 C CA . GLY B 1 8 ? -7.656 -47.75 1.274 1 46.97 8 GLY B CA 1
ATOM 1816 C C . GLY B 1 8 ? -7.609 -46.281 1.664 1 46.97 8 GLY B C 1
ATOM 1817 O O . GLY B 1 8 ? -8.305 -45.875 2.59 1 46.97 8 GLY B O 1
ATOM 1818 N N . VAL B 1 9 ? -6.637 -45.625 1.449 1 55.25 9 VAL B N 1
ATOM 1819 C CA . VAL B 1 9 ? -6.484 -44.188 1.663 1 55.25 9 VAL B CA 1
ATOM 1820 C C . VAL B 1 9 ? -7.746 -43.469 1.209 1 55.25 9 VAL B C 1
ATOM 1822 O O . VAL B 1 9 ? -8.102 -43.5 0.028 1 55.25 9 VAL B O 1
ATOM 1825 N N . ARG B 1 10 ? -8.727 -43.344 2.002 1 56.81 10 ARG B N 1
ATOM 1826 C CA . ARG B 1 10 ? -9.906 -42.531 1.722 1 56.81 10 ARG B CA 1
ATOM 1827 C C . ARG B 1 10 ? -9.516 -41.219 1.025 1 56.81 10 ARG B C 1
ATOM 1829 O O . ARG B 1 10 ? -8.711 -40.438 1.547 1 56.81 10 ARG B O 1
ATOM 1836 N N . ARG B 1 11 ? -9.562 -41.312 -0.294 1 62.66 11 ARG B N 1
ATOM 1837 C CA . ARG B 1 11 ? -9.273 -40.125 -1.091 1 62.66 11 ARG B CA 1
ATOM 1838 C C . ARG B 1 11 ? -10.047 -38.906 -0.573 1 62.66 11 ARG B C 1
ATOM 1840 O O . ARG B 1 11 ? -11.211 -39.031 -0.186 1 62.66 11 ARG B O 1
ATOM 1847 N N . SER B 1 12 ? -9.461 -37.719 -0.341 1 72.25 12 SER B N 1
ATOM 1848 C CA . SER B 1 12 ? -10.109 -36.469 0.062 1 72.25 12 SER B CA 1
ATOM 1849 C C . SER B 1 12 ? -11.266 -36.125 -0.875 1 72.25 12 SER B C 1
ATOM 1851 O O . SER B 1 12 ? -11.234 -36.469 -2.059 1 72.25 12 SER B O 1
ATOM 1853 N N . PRO B 1 13 ? -12.461 -35.906 -0.317 1 74.25 13 PRO B N 1
ATOM 1854 C CA . PRO B 1 13 ? -13.602 -35.5 -1.155 1 74.25 13 PRO B CA 1
ATOM 1855 C C . PRO B 1 13 ? -13.18 -34.656 -2.357 1 74.25 13 PRO B C 1
ATOM 1857 O O . PRO B 1 13 ? -13.805 -34.75 -3.416 1 74.25 13 PRO B O 1
ATOM 1860 N N . GLN B 1 14 ? -12.047 -34.031 -2.271 1 80.31 14 GLN B N 1
ATOM 1861 C CA . GLN B 1 14 ? -11.578 -33.188 -3.344 1 80.31 14 GLN B CA 1
ATOM 1862 C C . GLN B 1 14 ? -10.867 -33.969 -4.434 1 80.31 14 GLN B C 1
ATOM 1864 O O . GLN B 1 14 ? -10.641 -33.469 -5.531 1 80.31 14 GLN B O 1
ATOM 1869 N N . ASP B 1 15 ? -10.633 -35.281 -4.176 1 83.56 15 ASP B N 1
ATOM 1870 C CA . ASP B 1 15 ? -10 -36.156 -5.16 1 83.56 15 ASP B CA 1
ATOM 1871 C C . ASP B 1 15 ? -11.039 -36.875 -5.992 1 83.56 15 ASP B C 1
ATOM 1873 O O . ASP B 1 15 ? -10.703 -37.531 -6.98 1 83.56 15 ASP B O 1
ATOM 1877 N N . ASP B 1 16 ? -12.227 -36.688 -5.605 1 87 16 ASP B N 1
ATOM 1878 C CA . ASP B 1 16 ? -13.336 -37.281 -6.344 1 87 16 ASP B CA 1
ATOM 1879 C C . ASP B 1 16 ? -13.445 -36.688 -7.746 1 87 16 ASP B C 1
ATOM 1881 O O . ASP B 1 16 ? -13.477 -35.469 -7.906 1 87 16 ASP B O 1
ATOM 1885 N N . PRO B 1 17 ? -13.383 -37.562 -8.734 1 90.88 17 PRO B N 1
ATOM 1886 C CA . PRO B 1 17 ? -13.477 -37.062 -10.117 1 90.88 17 PRO B CA 1
ATOM 1887 C C . PRO B 1 17 ? -14.703 -36.188 -10.344 1 90.88 17 PRO B C 1
ATOM 1889 O O . PRO B 1 17 ? -14.641 -35.219 -11.117 1 90.88 17 PRO B O 1
ATOM 1892 N N . ARG B 1 18 ? -15.805 -36.469 -9.781 1 90.38 18 ARG B N 1
ATOM 1893 C CA . ARG B 1 18 ? -17 -35.656 -9.906 1 90.38 18 ARG B CA 1
ATOM 1894 C C . ARG B 1 18 ? -16.766 -34.25 -9.328 1 90.38 18 ARG B C 1
ATOM 1896 O O . ARG B 1 18 ? -17.219 -33.25 -9.898 1 90.38 18 ARG B O 1
ATOM 1903 N N . TYR B 1 19 ? -16.125 -34.25 -8.203 1 93.31 19 TYR B N 1
ATOM 1904 C CA . TYR B 1 19 ? -15.797 -32.969 -7.59 1 93.31 19 TYR B CA 1
ATOM 1905 C C . TYR B 1 19 ? -14.953 -32.094 -8.531 1 93.31 19 TYR B C 1
ATOM 1907 O O . TYR B 1 19 ? -15.234 -30.922 -8.734 1 93.31 19 TYR B O 1
ATOM 1915 N N . LYS B 1 20 ? -14.008 -32.719 -9.102 1 94.62 20 LYS B N 1
ATOM 1916 C CA . LYS B 1 20 ? -13.086 -32 -9.992 1 94.62 20 LYS B CA 1
ATOM 1917 C C . LYS B 1 20 ? -13.812 -31.5 -11.234 1 94.62 20 LYS B C 1
ATOM 1919 O O . LYS B 1 20 ? -13.539 -30.391 -11.703 1 94.62 20 LYS B O 1
ATOM 1924 N N . ARG B 1 21 ? -14.688 -32.281 -11.727 1 95.12 21 ARG B N 1
ATOM 1925 C CA . ARG B 1 21 ? -15.445 -31.891 -12.906 1 95.12 21 ARG B CA 1
ATOM 1926 C C . ARG B 1 21 ? -16.359 -30.703 -12.609 1 95.12 21 ARG B C 1
ATOM 1928 O O . ARG B 1 21 ? -16.422 -29.766 -13.391 1 95.12 21 ARG B O 1
ATOM 1935 N N . VAL B 1 22 ? -17.062 -30.797 -11.547 1 96.56 22 VAL B N 1
ATOM 1936 C CA . VAL B 1 22 ? -17.969 -29.719 -11.148 1 96.56 22 VAL B CA 1
ATOM 1937 C C . VAL B 1 22 ? -17.172 -28.453 -10.891 1 96.56 22 VAL B C 1
ATOM 1939 O O . VAL B 1 22 ? -17.547 -27.375 -11.336 1 96.56 22 VAL B O 1
ATOM 1942 N N . ARG B 1 23 ? -16.062 -28.609 -10.203 1 97.12 23 ARG B N 1
ATOM 1943 C CA . ARG B 1 23 ? -15.227 -27.453 -9.914 1 97.12 23 ARG B CA 1
ATOM 1944 C C . ARG B 1 23 ? -14.742 -26.797 -11.203 1 97.12 23 ARG B C 1
ATOM 1946 O O . ARG B 1 23 ? -14.734 -25.562 -11.312 1 97.12 23 ARG B O 1
ATOM 1953 N N . ALA B 1 24 ? -14.383 -27.641 -12.117 1 97.38 24 ALA B N 1
ATOM 1954 C CA . ALA B 1 24 ? -13.906 -27.109 -13.391 1 97.38 24 ALA B CA 1
ATOM 1955 C C . ALA B 1 24 ? -15 -26.328 -14.102 1 97.38 24 ALA B C 1
ATOM 1957 O O . ALA B 1 24 ? -14.727 -25.266 -14.695 1 97.38 24 ALA B O 1
ATOM 1958 N N . ALA B 1 25 ? -16.219 -26.812 -14.062 1 97.94 25 ALA B N 1
ATOM 1959 C CA . ALA B 1 25 ? -17.344 -26.109 -14.664 1 97.94 25 ALA B CA 1
ATOM 1960 C C . ALA B 1 25 ? -17.609 -24.781 -13.969 1 97.94 25 ALA B C 1
ATOM 1962 O O . ALA B 1 25 ? -17.844 -23.766 -14.625 1 97.94 25 ALA B O 1
ATOM 1963 N N . LEU B 1 26 ? -17.531 -24.781 -12.664 1 98.31 26 LEU B N 1
ATOM 1964 C CA . LEU B 1 26 ? -17.734 -23.578 -11.875 1 98.31 26 LEU B CA 1
ATOM 1965 C C . LEU B 1 26 ? -16.641 -22.547 -12.156 1 98.31 26 LEU B C 1
ATOM 1967 O O . LEU B 1 26 ? -16.922 -21.359 -12.305 1 98.31 26 LEU B O 1
ATOM 1971 N N . VAL B 1 27 ? -15.414 -23.016 -12.258 1 98.38 27 VAL B N 1
ATOM 1972 C CA . VAL B 1 27 ? -14.289 -22.141 -12.523 1 98.38 27 VAL B CA 1
ATOM 1973 C C . VAL B 1 27 ? -14.445 -21.5 -13.906 1 98.38 27 VAL B C 1
ATOM 1975 O O . VAL B 1 27 ? -14.289 -20.281 -14.055 1 98.38 27 VAL B O 1
ATOM 1978 N N . SER B 1 28 ? -14.781 -22.328 -14.859 1 98.25 28 SER B N 1
ATOM 1979 C CA . SER B 1 28 ? -14.953 -21.828 -16.219 1 98.25 28 SER B CA 1
ATOM 1980 C C . SER B 1 28 ? -16.016 -20.734 -16.266 1 98.25 28 SER B C 1
ATOM 1982 O O . SER B 1 28 ? -15.812 -19.672 -16.859 1 98.25 28 SER B O 1
ATOM 1984 N N . ALA B 1 29 ? -17.125 -21 -15.617 1 98.44 29 ALA B N 1
ATOM 1985 C CA . ALA B 1 29 ? -18.219 -20.031 -15.57 1 98.44 29 ALA B CA 1
ATOM 1986 C C . ALA B 1 29 ? -17.797 -18.766 -14.836 1 98.44 29 ALA B C 1
ATOM 1988 O O . ALA B 1 29 ? -18.078 -17.656 -15.297 1 98.44 2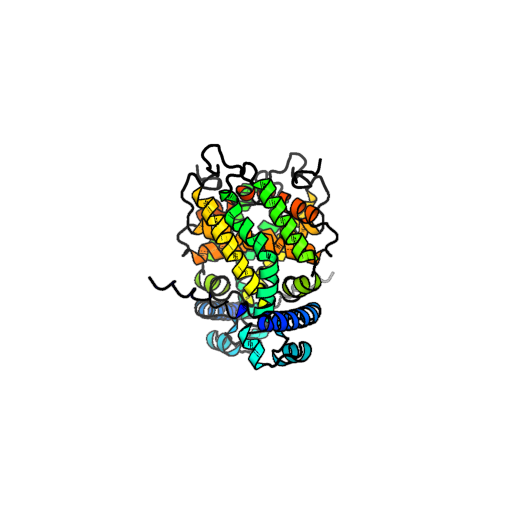9 ALA B O 1
ATOM 1989 N N . LEU B 1 30 ? -17.156 -18.938 -13.711 1 98.44 30 LEU B N 1
ATOM 1990 C CA . LEU B 1 30 ? -16.734 -17.797 -12.883 1 98.44 30 LEU B CA 1
ATOM 1991 C C . LEU B 1 30 ? -15.742 -16.922 -13.633 1 98.44 30 LEU B C 1
ATOM 1993 O O . LEU B 1 30 ? -15.867 -15.688 -13.609 1 98.44 30 LEU B O 1
ATOM 1997 N N . VAL B 1 31 ? -14.789 -17.531 -14.281 1 98.06 31 VAL B N 1
ATOM 1998 C CA . VAL B 1 31 ? -13.75 -16.812 -15.016 1 98.06 31 VAL B CA 1
ATOM 1999 C C . VAL B 1 31 ? -14.391 -15.992 -16.125 1 98.06 31 VAL B C 1
ATOM 2001 O O . VAL B 1 31 ? -14.047 -14.82 -16.312 1 98.06 31 VAL B O 1
ATOM 2004 N N . GLU B 1 32 ? -15.305 -16.547 -16.797 1 97.88 32 GLU B N 1
ATOM 2005 C CA . GLU B 1 32 ? -16 -15.828 -17.859 1 97.88 32 GLU B CA 1
ATOM 2006 C C . GLU B 1 32 ? -16.766 -14.625 -17.312 1 97.88 32 GLU B C 1
ATOM 2008 O O . GLU B 1 32 ? -16.688 -13.531 -17.859 1 97.88 32 GLU B O 1
ATOM 2013 N N . LEU B 1 33 ? -17.438 -14.82 -16.266 1 97.94 33 LEU B N 1
ATOM 2014 C CA . LEU B 1 33 ? -18.25 -13.75 -15.664 1 97.94 33 LEU B CA 1
ATOM 2015 C C . LEU B 1 33 ? -17.344 -12.664 -15.078 1 97.94 33 LEU B C 1
ATOM 2017 O O . LEU B 1 33 ? -17.641 -11.477 -15.211 1 97.94 33 LEU B O 1
ATOM 2021 N N . ALA B 1 34 ? -16.25 -13.062 -14.469 1 97.69 34 ALA B N 1
ATOM 2022 C CA . ALA B 1 34 ? -15.375 -12.156 -13.734 1 97.69 34 ALA B CA 1
ATOM 2023 C C . ALA B 1 34 ? -14.57 -11.273 -14.688 1 97.69 34 ALA B C 1
ATOM 2025 O O . ALA B 1 34 ? -14.031 -10.242 -14.281 1 97.69 34 ALA B O 1
ATOM 2026 N N . LYS B 1 35 ? -14.5 -11.695 -15.898 1 97.25 35 LYS B N 1
ATOM 2027 C CA . LYS B 1 35 ? -13.836 -10.875 -16.906 1 97.25 35 LYS B CA 1
ATOM 2028 C C . LYS B 1 35 ? -14.672 -9.641 -17.25 1 97.25 35 LYS B C 1
ATOM 2030 O O . LYS B 1 35 ? -14.125 -8.609 -17.641 1 97.25 35 LYS B O 1
ATOM 2035 N N . GLU B 1 36 ? -15.953 -9.719 -16.938 1 95.19 36 GLU B N 1
ATOM 2036 C CA . GLU B 1 36 ? -16.859 -8.703 -17.469 1 95.19 36 GLU B CA 1
ATOM 2037 C C . GLU B 1 36 ? -17.391 -7.797 -16.375 1 95.19 36 GLU B C 1
ATOM 2039 O O . GLU B 1 36 ? -17.859 -6.688 -16.641 1 95.19 36 GLU B O 1
ATOM 2044 N N . ARG B 1 37 ? -17.344 -8.32 -15.172 1 94.69 37 ARG B N 1
ATOM 2045 C CA . ARG B 1 37 ? -17.953 -7.492 -14.141 1 94.69 37 ARG B CA 1
ATOM 2046 C C . ARG B 1 37 ? -17.375 -7.805 -12.766 1 94.69 37 ARG B C 1
ATOM 2048 O O . ARG B 1 37 ? -16.578 -8.734 -12.625 1 94.69 37 ARG B O 1
ATOM 2055 N N . ASN B 1 38 ? -17.734 -6.973 -11.836 1 96.31 38 ASN B N 1
ATOM 2056 C CA . ASN B 1 38 ? -17.344 -7.156 -10.445 1 96.31 38 ASN B CA 1
ATOM 2057 C C . ASN B 1 38 ? -17.906 -8.445 -9.867 1 96.31 38 ASN B C 1
ATOM 2059 O O . ASN B 1 38 ? -19.125 -8.648 -9.883 1 96.31 38 ASN B O 1
ATOM 2063 N N . VAL B 1 39 ? -17.094 -9.219 -9.352 1 96.56 39 VAL B N 1
ATOM 2064 C CA . VAL B 1 39 ? -17.5 -10.531 -8.859 1 96.56 39 VAL B CA 1
ATOM 2065 C C . VAL B 1 39 ? -18.469 -10.367 -7.68 1 96.56 39 VAL B C 1
ATOM 2067 O O . VAL B 1 39 ? -19.312 -11.227 -7.438 1 96.56 39 VAL B O 1
ATOM 2070 N N . ASP B 1 40 ? -18.312 -9.281 -6.953 1 96.5 40 ASP B N 1
ATOM 2071 C CA . ASP B 1 40 ? -19.188 -9.031 -5.816 1 96.5 40 ASP B CA 1
ATOM 2072 C C . ASP B 1 40 ? -20.641 -8.891 -6.266 1 96.5 40 ASP B C 1
ATOM 2074 O O . ASP B 1 40 ? -21.562 -8.984 -5.453 1 96.5 40 ASP B O 1
ATOM 2078 N N . ASP B 1 41 ? -20.859 -8.734 -7.535 1 96.75 41 ASP B N 1
ATOM 2079 C CA . ASP B 1 41 ? -22.203 -8.578 -8.086 1 96.75 41 ASP B CA 1
ATOM 2080 C C . ASP B 1 41 ? -22.703 -9.883 -8.688 1 96.75 41 ASP B C 1
ATOM 2082 O O . ASP B 1 41 ? -23.812 -9.945 -9.227 1 96.75 41 ASP B O 1
ATOM 2086 N N . ILE B 1 42 ? -21.938 -10.914 -8.656 1 97.31 42 ILE B N 1
ATOM 2087 C CA . ILE B 1 42 ? -22.312 -12.211 -9.211 1 97.31 42 ILE B CA 1
ATOM 2088 C C . ILE B 1 42 ? -22.953 -13.062 -8.125 1 97.31 42 ILE B C 1
ATOM 2090 O O . ILE B 1 42 ? -22.344 -13.367 -7.105 1 97.31 42 ILE B O 1
ATOM 2094 N N . SER B 1 43 ? -24.156 -13.469 -8.367 1 97.44 43 SER B N 1
ATOM 2095 C CA . SER B 1 43 ? -24.844 -14.305 -7.391 1 97.44 43 SER B CA 1
ATOM 2096 C C . SER B 1 43 ? -24.484 -15.773 -7.57 1 97.44 43 SER B C 1
ATOM 2098 O O . SER B 1 43 ? -24.047 -16.188 -8.648 1 97.44 43 SER B O 1
ATOM 2100 N N . VAL B 1 44 ? -24.719 -16.562 -6.535 1 98.12 44 VAL B N 1
ATOM 2101 C CA . VAL B 1 44 ? -24.516 -18.016 -6.605 1 98.12 44 VAL B CA 1
ATOM 2102 C C . VAL B 1 44 ? -25.438 -18.625 -7.656 1 98.12 44 VAL B C 1
ATO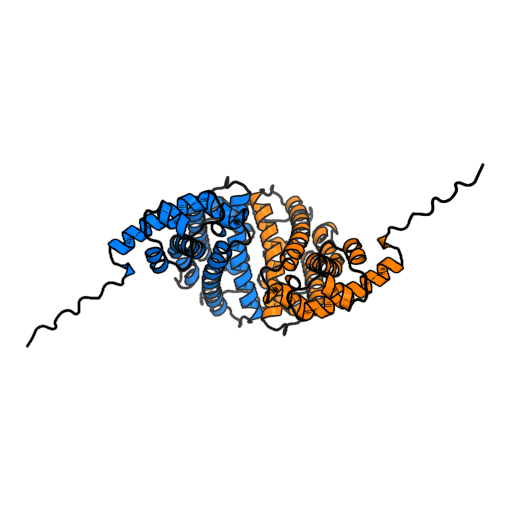M 2104 O O . VAL B 1 44 ? -25.016 -19.484 -8.43 1 98.12 44 VAL B O 1
ATOM 2107 N N . SER B 1 45 ? -26.641 -18.094 -7.703 1 97.81 45 SER B N 1
ATOM 2108 C CA . SER B 1 45 ? -27.609 -18.609 -8.672 1 97.81 45 SER B CA 1
ATOM 2109 C C . SER B 1 45 ? -27.156 -18.359 -10.102 1 97.81 45 SER B C 1
ATOM 2111 O O . SER B 1 45 ? -27.234 -19.234 -10.953 1 97.81 45 SER B O 1
ATOM 2113 N N . GLU B 1 46 ? -26.719 -17.203 -10.352 1 97.88 46 GLU B N 1
ATOM 2114 C CA . GLU B 1 46 ? -26.219 -16.859 -11.688 1 97.88 46 GLU B CA 1
ATOM 2115 C C . GLU B 1 46 ? -25.031 -17.719 -12.078 1 97.88 46 GLU B C 1
ATOM 2117 O O . GLU B 1 46 ? -24.984 -18.25 -13.188 1 97.88 46 GLU B O 1
ATOM 2122 N N . LEU B 1 47 ? -24.062 -17.875 -11.18 1 98.5 47 LEU B N 1
ATOM 2123 C CA . LEU B 1 47 ? -22.859 -18.656 -11.422 1 98.5 47 LEU B CA 1
ATOM 2124 C C . LEU B 1 47 ? -23.203 -20.109 -11.68 1 98.5 47 LEU B C 1
ATOM 2126 O O . LEU B 1 47 ? -22.734 -20.703 -12.656 1 98.5 47 LEU B O 1
ATOM 2130 N N . THR B 1 48 ? -24.047 -20.688 -10.836 1 98.38 48 THR B N 1
ATOM 2131 C CA . THR B 1 48 ? -24.391 -22.094 -10.961 1 98.38 48 THR B CA 1
ATOM 2132 C C . THR B 1 48 ? -25.25 -22.344 -12.195 1 98.38 48 THR B C 1
ATOM 2134 O O . THR B 1 48 ? -25.109 -23.375 -12.852 1 98.38 48 THR B O 1
ATOM 2137 N N . GLY B 1 49 ? -26.125 -21.422 -12.492 1 98.19 49 GLY B N 1
ATOM 2138 C CA . GLY B 1 49 ? -26.875 -21.531 -13.727 1 98.19 49 GLY B CA 1
ATOM 2139 C C . GLY B 1 49 ? -26 -21.578 -14.961 1 98.19 49 GLY B C 1
ATOM 2140 O O . GLY B 1 49 ? -26.203 -22.422 -15.836 1 98.19 49 GLY B O 1
ATOM 2141 N N . ARG B 1 50 ? -25.016 -20.75 -15.008 1 97.5 50 ARG B N 1
ATOM 2142 C CA . ARG B 1 50 ? -24.078 -20.703 -16.125 1 97.5 50 ARG B CA 1
ATOM 2143 C C . ARG B 1 50 ? -23.25 -21.984 -16.188 1 97.5 50 ARG B C 1
ATOM 2145 O O . ARG B 1 50 ? -22.906 -22.453 -17.281 1 97.5 50 ARG B O 1
ATOM 2152 N N . ALA B 1 51 ? -22.891 -22.562 -15.055 1 98 51 ALA B N 1
ATOM 2153 C CA . ALA B 1 51 ? -22.031 -23.734 -14.969 1 98 51 ALA B CA 1
ATOM 2154 C C . ALA B 1 51 ? -22.828 -25.016 -15.148 1 98 51 ALA B C 1
ATOM 2156 O O . ALA B 1 51 ? -22.25 -26.094 -15.352 1 98 51 ALA B O 1
ATOM 2157 N N . GLY B 1 52 ? -24.141 -24.906 -15.008 1 97.62 52 GLY B N 1
ATOM 2158 C CA . GLY B 1 52 ? -24.969 -26.094 -15.055 1 97.62 52 GLY B CA 1
ATOM 2159 C C . GLY B 1 52 ? -24.844 -26.969 -13.82 1 97.62 52 GLY B C 1
ATOM 2160 O O . GLY B 1 52 ? -24.75 -28.203 -13.93 1 97.62 52 GLY B O 1
ATOM 2161 N N . VAL B 1 53 ? -24.688 -26.359 -12.703 1 96.44 53 VAL B N 1
ATOM 2162 C CA . VAL B 1 53 ? -24.5 -27.031 -11.414 1 96.44 53 VAL B CA 1
ATOM 2163 C C . VAL B 1 53 ? -25.609 -26.594 -10.453 1 96.44 53 VAL B C 1
ATOM 2165 O O . VAL B 1 53 ? -26.094 -25.469 -10.523 1 96.44 53 VAL B O 1
ATOM 2168 N N . ALA B 1 54 ? -26.016 -27.469 -9.602 1 94.94 54 ALA B N 1
ATOM 2169 C CA . ALA B 1 54 ? -26.984 -27.125 -8.578 1 94.94 54 ALA B CA 1
ATOM 2170 C C . ALA B 1 54 ? -26.406 -26.156 -7.555 1 94.94 54 ALA B C 1
ATOM 2172 O O . ALA B 1 54 ? -25.234 -26.281 -7.176 1 94.94 54 ALA B O 1
ATOM 2173 N N . ARG B 1 55 ? -27.234 -25.266 -7.023 1 95.62 55 ARG B N 1
ATOM 2174 C CA . ARG B 1 55 ? -26.812 -24.234 -6.078 1 95.62 55 ARG B CA 1
ATOM 2175 C C . ARG B 1 55 ? -26.219 -24.859 -4.82 1 95.62 55 ARG B C 1
ATOM 2177 O O . ARG B 1 55 ? -25.188 -24.391 -4.32 1 95.62 55 ARG B O 1
ATOM 2184 N N . GLN B 1 56 ? -26.828 -25.906 -4.312 1 95.56 56 GLN B N 1
ATOM 2185 C CA . GLN B 1 56 ? -26.391 -26.531 -3.072 1 95.56 56 GLN B CA 1
ATOM 2186 C C . GLN B 1 56 ? -25 -27.125 -3.227 1 95.56 56 GLN B C 1
ATOM 2188 O O . GLN B 1 56 ? -24.219 -27.156 -2.271 1 95.56 56 GLN B O 1
ATOM 2193 N N . THR B 1 57 ? -24.75 -27.578 -4.43 1 95.69 57 THR B N 1
ATOM 2194 C CA . THR B 1 57 ? -23.469 -28.188 -4.734 1 95.69 57 THR B CA 1
ATOM 2195 C C . THR B 1 57 ? -22.344 -27.141 -4.668 1 95.69 57 THR B C 1
ATOM 2197 O O . THR B 1 57 ? -21.219 -27.469 -4.301 1 95.69 57 THR B O 1
ATOM 2200 N N . PHE B 1 58 ? -22.672 -25.859 -4.988 1 97.69 58 PHE B N 1
ATOM 2201 C CA . PHE B 1 58 ? -21.672 -24.797 -4.988 1 97.69 58 PHE B CA 1
ATOM 2202 C C . PHE B 1 58 ? -21.031 -24.656 -3.615 1 97.69 58 PHE B C 1
ATOM 2204 O O . PHE B 1 58 ? -19.812 -24.484 -3.508 1 97.69 58 PHE B O 1
ATOM 2211 N N . TYR B 1 59 ? -21.781 -24.797 -2.588 1 96.88 59 TYR B N 1
ATOM 2212 C CA . TYR B 1 59 ? -21.344 -24.484 -1.232 1 96.88 59 TYR B CA 1
ATOM 2213 C C . TYR B 1 59 ? -20.344 -25.531 -0.732 1 96.88 59 TYR B C 1
ATOM 2215 O O . TYR B 1 59 ? -19.672 -25.312 0.276 1 96.88 59 TYR B O 1
ATOM 2223 N N . LYS B 1 60 ? -20.203 -26.609 -1.441 1 95.94 60 LYS B N 1
ATOM 2224 C CA . LYS B 1 60 ? -19.156 -27.578 -1.165 1 95.94 60 LYS B CA 1
ATOM 2225 C C . LYS B 1 60 ? -17.797 -27.078 -1.648 1 95.94 60 LYS B C 1
ATOM 2227 O O . LYS B 1 60 ? -16.75 -27.625 -1.276 1 95.94 60 LYS B O 1
ATOM 2232 N N . HIS B 1 61 ? -17.875 -26.062 -2.453 1 97.06 61 HIS B N 1
ATOM 2233 C CA . HIS B 1 61 ? -16.656 -25.609 -3.096 1 97.06 61 HIS B CA 1
ATOM 2234 C C . HIS B 1 61 ? -16.219 -24.25 -2.531 1 97.06 61 HIS B C 1
ATOM 2236 O O . HIS B 1 61 ? -15.016 -24 -2.408 1 97.06 61 HIS B O 1
ATOM 2242 N N . ALA B 1 62 ? -17.188 -23.375 -2.16 1 97.75 62 ALA B N 1
ATOM 2243 C CA . ALA B 1 62 ? -16.875 -22.062 -1.625 1 97.75 62 ALA B CA 1
ATOM 2244 C C . ALA B 1 62 ? -18.094 -21.438 -0.946 1 97.75 62 ALA B C 1
ATOM 2246 O O . ALA B 1 62 ? -19.234 -21.797 -1.254 1 97.75 62 ALA B O 1
ATOM 2247 N N . PRO B 1 63 ? -17.844 -20.484 -0.099 1 97.75 63 PRO B N 1
ATOM 2248 C CA . PRO B 1 63 ? -18.984 -19.828 0.573 1 97.75 63 PRO B CA 1
ATOM 2249 C C . PRO B 1 63 ? -19.625 -18.734 -0.271 1 97.75 63 PRO B C 1
ATOM 2251 O O . PRO B 1 63 ? -20.75 -18.312 -0.001 1 97.75 63 PRO B O 1
ATOM 2254 N N . SER B 1 64 ? -18.906 -18.172 -1.304 1 97.88 64 SER B N 1
ATOM 2255 C CA . SER B 1 64 ? -19.406 -17.141 -2.195 1 97.88 64 SER B CA 1
ATOM 2256 C C . SER B 1 64 ? -18.609 -17.094 -3.498 1 97.88 64 SER B C 1
ATOM 2258 O O . SER B 1 64 ? -17.5 -17.609 -3.566 1 97.88 64 SER B O 1
ATOM 2260 N N . PRO B 1 65 ? -19.141 -16.484 -4.5 1 98.06 65 PRO B N 1
ATOM 2261 C CA . PRO B 1 65 ? -18.391 -16.328 -5.746 1 98.06 65 PRO B CA 1
ATOM 2262 C C . PRO B 1 65 ? -17.078 -15.57 -5.551 1 98.06 65 PRO B C 1
ATOM 2264 O O . PRO B 1 65 ? -16.062 -15.898 -6.18 1 98.06 65 PRO B O 1
ATOM 2267 N N . ALA B 1 66 ? -17.062 -14.602 -4.676 1 97.94 66 ALA B N 1
ATOM 2268 C CA . ALA B 1 66 ? -15.852 -13.828 -4.406 1 97.94 66 ALA B CA 1
ATOM 2269 C C . ALA B 1 66 ? -14.766 -14.711 -3.789 1 97.94 66 ALA B C 1
ATOM 2271 O O . ALA B 1 66 ? -13.609 -14.664 -4.207 1 97.94 66 ALA B O 1
ATOM 2272 N N . HIS B 1 67 ? -15.18 -15.469 -2.812 1 98.31 67 HIS B N 1
ATOM 2273 C CA . HIS B 1 67 ? -14.227 -16.375 -2.205 1 98.31 67 HIS B CA 1
ATOM 2274 C C . HIS B 1 67 ? -13.711 -17.391 -3.221 1 98.31 67 HIS B C 1
ATOM 2276 O O . HIS B 1 67 ? -12.523 -17.734 -3.227 1 98.31 67 HIS B O 1
ATOM 2282 N N . PHE B 1 68 ? -14.641 -17.844 -4.055 1 98.56 68 PHE B N 1
ATOM 2283 C CA . PHE B 1 68 ? -14.281 -18.828 -5.07 1 98.56 68 PHE B CA 1
ATOM 2284 C C . PHE B 1 68 ? -13.266 -18.25 -6.047 1 98.56 68 PHE B C 1
ATOM 2286 O O . PHE B 1 68 ? -12.266 -18.891 -6.363 1 98.56 68 PHE B O 1
ATOM 2293 N N . LEU B 1 69 ? -13.461 -17.047 -6.496 1 98.56 69 LEU B N 1
ATOM 2294 C CA . LEU B 1 69 ? -12.531 -16.391 -7.422 1 98.56 69 LEU B CA 1
ATOM 2295 C C . LEU B 1 69 ? -11.188 -16.141 -6.75 1 98.56 69 LEU B C 1
ATOM 2297 O O . LEU B 1 69 ? -10.133 -16.375 -7.359 1 98.56 69 LEU B O 1
ATOM 2301 N N . ALA B 1 70 ? -11.203 -15.672 -5.52 1 98.38 70 ALA B N 1
ATOM 2302 C CA . ALA B 1 70 ? -9.961 -15.445 -4.793 1 98.38 70 ALA B CA 1
ATOM 2303 C C . ALA B 1 70 ? -9.141 -16.719 -4.684 1 98.38 70 ALA B C 1
ATOM 2305 O O . ALA B 1 70 ? -7.926 -16.719 -4.914 1 98.38 70 ALA B O 1
ATOM 2306 N N . ASP B 1 71 ? -9.867 -17.781 -4.375 1 97.94 71 ASP B N 1
ATOM 2307 C CA . ASP B 1 71 ? -9.211 -19.078 -4.281 1 97.94 71 ASP B CA 1
ATOM 2308 C C . ASP B 1 71 ? -8.602 -19.484 -5.621 1 97.94 71 ASP B C 1
ATOM 2310 O O . ASP B 1 71 ? -7.488 -20.016 -5.664 1 97.94 71 ASP B O 1
ATOM 2314 N N . TYR B 1 72 ? -9.336 -19.281 -6.621 1 98.31 72 TYR B N 1
ATOM 2315 C CA . TYR B 1 72 ? -8.859 -19.625 -7.957 1 98.31 72 TYR B CA 1
ATOM 2316 C C . TYR B 1 72 ? -7.613 -18.812 -8.312 1 98.31 72 TYR B C 1
ATOM 2318 O O . TYR B 1 72 ? -6.602 -19.391 -8.727 1 98.31 72 TYR B O 1
ATOM 2326 N N . LEU B 1 73 ? -7.629 -17.5 -8.125 1 98.38 73 LEU B N 1
ATOM 2327 C CA . LEU B 1 73 ? -6.52 -16.625 -8.484 1 98.38 73 LEU B CA 1
ATOM 2328 C C . LEU B 1 73 ? -5.293 -16.922 -7.625 1 98.38 73 LEU B C 1
ATOM 2330 O O . LEU B 1 73 ? -4.191 -17.094 -8.148 1 98.38 73 LEU B O 1
ATOM 2334 N N . THR B 1 74 ? -5.48 -17 -6.316 1 98.38 74 THR B N 1
ATOM 2335 C CA . THR B 1 74 ? -4.355 -17.297 -5.434 1 98.38 74 THR B CA 1
ATOM 2336 C C . THR B 1 74 ? -3.811 -18.688 -5.688 1 98.38 74 THR B C 1
ATOM 2338 O O . THR B 1 74 ? -2.607 -18.938 -5.559 1 98.38 74 THR B O 1
ATOM 2341 N N . GLY B 1 75 ? -4.73 -19.625 -6.059 1 98.06 75 GLY B N 1
ATOM 2342 C CA . GLY B 1 75 ? -4.301 -20.969 -6.41 1 98.06 75 GLY B CA 1
ATOM 2343 C C . GLY B 1 75 ? -3.33 -21 -7.578 1 98.06 75 GLY B C 1
ATOM 2344 O O . GLY B 1 75 ? -2.352 -21.75 -7.559 1 98.06 75 GLY B O 1
ATOM 2345 N N . GLN B 1 76 ? -3.568 -20.203 -8.57 1 98.25 76 GLN B N 1
ATOM 2346 C CA . GLN B 1 76 ? -2.686 -20.125 -9.727 1 98.25 76 GLN B CA 1
ATOM 2347 C C . GLN B 1 76 ? -1.32 -19.562 -9.344 1 98.25 76 GLN B C 1
ATOM 2349 O O . GLN B 1 76 ? -0.305 -19.906 -9.953 1 98.25 76 GLN B O 1
ATOM 2354 N N . LEU B 1 77 ? -1.281 -18.766 -8.305 1 98.69 77 LEU B N 1
ATOM 2355 C CA . LEU B 1 77 ? -0.064 -18.062 -7.91 1 98.69 77 LEU B CA 1
ATOM 2356 C C . LEU B 1 77 ? 0.659 -18.812 -6.793 1 98.69 77 LEU B C 1
ATOM 2358 O O . LEU B 1 77 ? 1.798 -18.484 -6.457 1 98.69 77 LEU B O 1
ATOM 2362 N N . GLU B 1 78 ? 0.088 -19.859 -6.285 1 98.31 78 GLU B N 1
ATOM 2363 C CA . GLU B 1 78 ? 0.534 -20.516 -5.055 1 98.31 78 GLU B CA 1
ATOM 2364 C C . GLU B 1 78 ? 1.96 -21.031 -5.191 1 98.31 78 GLU B C 1
ATOM 2366 O O . GLU B 1 78 ? 2.768 -20.906 -4.27 1 98.31 78 GLU B O 1
ATOM 2371 N N . PRO B 1 79 ? 2.316 -21.688 -6.379 1 98.19 79 PRO B N 1
ATOM 2372 C CA . PRO B 1 79 ? 3.703 -22.141 -6.5 1 98.19 79 PRO B CA 1
ATOM 2373 C C . PRO B 1 79 ? 4.715 -21.016 -6.344 1 98.19 79 PRO B C 1
ATOM 2375 O O . PRO B 1 79 ? 5.777 -21.203 -5.75 1 98.19 79 PRO B O 1
ATOM 2378 N N . HIS B 1 80 ? 4.398 -19.828 -6.805 1 98.38 80 HIS B N 1
ATOM 2379 C CA . HIS B 1 80 ? 5.293 -18.688 -6.723 1 98.38 80 HIS B CA 1
ATOM 2380 C C . HIS B 1 80 ? 5.23 -18.031 -5.344 1 98.38 80 HIS B C 1
ATOM 2382 O O . HIS B 1 80 ? 6.246 -17.562 -4.832 1 98.38 80 HIS B O 1
ATOM 2388 N N . PHE B 1 81 ? 4.004 -18.016 -4.73 1 98.19 81 PHE B N 1
ATOM 2389 C CA . PHE B 1 81 ? 3.865 -17.531 -3.361 1 98.19 81 PHE B CA 1
ATOM 2390 C C . PHE B 1 81 ? 4.691 -18.375 -2.402 1 98.19 81 PHE B C 1
ATOM 2392 O O . PHE B 1 81 ? 5.395 -17.844 -1.543 1 98.19 81 PHE B O 1
ATOM 2399 N N . SER B 1 82 ? 4.621 -19.703 -2.627 1 97.12 82 SER B N 1
ATOM 2400 C CA . SER B 1 82 ? 5.395 -20.625 -1.794 1 97.12 82 SER B CA 1
ATOM 2401 C C . SER B 1 82 ? 6.895 -20.406 -1.978 1 97.12 82 SER B C 1
ATOM 2403 O O . SER B 1 82 ? 7.652 -20.438 -1.008 1 97.12 82 SER B O 1
ATOM 2405 N N . ALA B 1 83 ? 7.324 -20.203 -3.223 1 96.12 83 ALA B N 1
ATOM 2406 C CA . ALA B 1 83 ? 8.727 -19.922 -3.51 1 96.12 83 ALA B CA 1
ATOM 2407 C C . ALA B 1 83 ? 9.188 -18.625 -2.846 1 96.12 83 ALA B C 1
ATOM 2409 O O . ALA B 1 83 ? 10.297 -18.547 -2.324 1 96.12 83 ALA B O 1
ATOM 2410 N N . LEU B 1 84 ? 8.328 -17.656 -2.828 1 95.62 84 LEU B N 1
ATOM 2411 C CA . LEU B 1 84 ? 8.633 -16.375 -2.211 1 95.62 84 LEU B CA 1
ATOM 2412 C C . LEU B 1 84 ? 8.789 -16.516 -0.702 1 95.62 84 LEU B C 1
ATOM 2414 O O . LEU B 1 84 ? 9.742 -15.984 -0.119 1 95.62 84 LEU B O 1
ATOM 2418 N N . ALA B 1 85 ? 7.926 -17.266 -0.126 1 95.12 85 ALA B N 1
ATOM 2419 C CA . ALA B 1 85 ? 7.957 -17.484 1.318 1 95.12 85 ALA B CA 1
ATOM 2420 C C . ALA B 1 85 ? 9.242 -18.188 1.742 1 95.12 85 ALA B C 1
ATOM 2422 O O . ALA B 1 85 ? 9.734 -17.969 2.855 1 95.12 85 ALA B O 1
ATOM 2423 N N . LYS B 1 86 ? 9.844 -18.938 0.828 1 92.56 86 LYS B N 1
ATOM 2424 C CA . LYS B 1 86 ? 11.023 -19.734 1.14 1 92.56 86 LYS B CA 1
ATOM 2425 C C . LYS B 1 86 ? 12.258 -19.172 0.437 1 92.56 86 LYS B C 1
ATOM 2427 O O . LYS B 1 86 ? 13.25 -19.891 0.248 1 92.56 86 LYS B O 1
ATOM 2432 N N . LEU B 1 87 ? 12.148 -18 -0.002 1 91.12 87 LEU B N 1
ATOM 2433 C CA . LEU B 1 87 ? 13.148 -17.406 -0.883 1 91.12 87 LEU B CA 1
ATOM 2434 C C . LEU B 1 87 ? 14.539 -17.484 -0.271 1 91.12 87 LEU B C 1
ATOM 2436 O O . LEU B 1 87 ? 15.508 -17.812 -0.967 1 91.12 87 LEU B O 1
ATOM 2440 N N . LEU B 1 88 ? 14.766 -17.25 1.048 1 87.06 88 LEU B N 1
ATOM 2441 C CA . LEU B 1 88 ? 16.078 -17.141 1.688 1 87.06 88 LEU B CA 1
ATOM 2442 C C . LEU B 1 88 ? 16.562 -18.5 2.164 1 87.06 88 LEU B C 1
ATOM 2444 O O . LEU B 1 88 ? 17.75 -18.656 2.484 1 87.06 88 LEU B O 1
ATOM 2448 N N . GLY B 1 89 ? 15.703 -19.484 2.404 1 78.12 89 GLY B N 1
ATOM 2449 C CA . GLY B 1 89 ? 16.062 -20.797 2.926 1 78.12 89 GLY B CA 1
ATOM 2450 C C . GLY B 1 89 ? 16.828 -21.656 1.924 1 78.12 89 GLY B C 1
ATOM 2451 O O . GLY B 1 89 ? 17.484 -22.625 2.299 1 78.12 89 GLY B O 1
ATOM 2452 N N . ASP B 1 90 ? 16.688 -21.438 0.815 1 64.06 90 ASP B N 1
ATOM 2453 C CA . ASP B 1 90 ? 17.25 -22.359 -0.159 1 64.06 90 ASP B CA 1
ATOM 2454 C C . ASP B 1 90 ? 18.75 -22.109 -0.367 1 64.06 90 ASP B C 1
ATOM 2456 O O . ASP B 1 90 ? 19.406 -22.828 -1.12 1 64.06 90 ASP B O 1
ATOM 2460 N N . GLY B 1 91 ? 19.328 -21.422 0.61 1 58.91 91 GLY B N 1
ATOM 2461 C CA . GLY B 1 91 ? 20.781 -21.266 0.629 1 58.91 91 GLY B CA 1
ATOM 2462 C C . GLY B 1 91 ? 21.328 -20.719 -0.67 1 58.91 91 GLY B C 1
ATOM 2463 O O . GLY B 1 91 ? 22.516 -20.875 -0.965 1 58.91 91 GLY B O 1
ATOM 2464 N N . ALA B 1 92 ? 20.484 -20.219 -1.465 1 57.59 92 ALA B N 1
ATOM 2465 C CA . ALA B 1 92 ? 21 -19.938 -2.799 1 57.59 92 ALA B CA 1
ATOM 2466 C C . ALA B 1 92 ? 21.719 -18.594 -2.824 1 57.59 92 ALA B C 1
ATOM 2468 O O . ALA B 1 92 ? 21.344 -17.656 -2.113 1 57.59 92 ALA B O 1
ATOM 2469 N N . ALA B 1 93 ? 22.938 -18.594 -3.297 1 62.22 93 ALA B N 1
ATOM 2470 C CA . ALA B 1 93 ? 23.891 -17.5 -3.447 1 62.22 93 ALA B CA 1
ATOM 2471 C C . ALA B 1 93 ? 23.281 -16.328 -4.223 1 62.22 93 ALA B C 1
ATOM 2473 O O . ALA B 1 93 ? 23.719 -15.188 -4.102 1 62.22 93 ALA B O 1
ATOM 2474 N N . ASP B 1 94 ? 22 -16.5 -4.734 1 81.19 94 ASP B N 1
ATOM 2475 C CA . ASP B 1 94 ? 21.594 -15.352 -5.535 1 81.19 94 ASP B CA 1
ATOM 2476 C C . ASP B 1 94 ? 20.156 -14.953 -5.238 1 81.19 94 ASP B C 1
ATOM 2478 O O . ASP B 1 94 ? 19.281 -15.109 -6.086 1 81.19 94 ASP B O 1
ATOM 2482 N N . THR B 1 95 ? 19.906 -14.375 -4.102 1 83.25 95 THR B N 1
ATOM 2483 C CA . THR B 1 95 ? 18.578 -13.984 -3.613 1 83.25 95 THR B CA 1
ATOM 2484 C C . THR B 1 95 ? 17.922 -13 -4.574 1 83.25 95 THR B C 1
ATOM 2486 O O . THR B 1 95 ? 16.719 -13.109 -4.859 1 83.25 95 THR B O 1
ATOM 2489 N N . ARG B 1 96 ? 18.672 -12.148 -5.121 1 86.62 96 ARG B N 1
ATOM 2490 C CA . ARG B 1 96 ? 18.141 -11.156 -6.051 1 86.62 96 ARG B CA 1
ATOM 2491 C C . ARG B 1 96 ? 17.609 -11.82 -7.316 1 86.62 96 ARG B C 1
ATOM 2493 O O . ARG B 1 96 ? 16.531 -11.484 -7.797 1 86.62 96 ARG B O 1
ATOM 2500 N N . GLU B 1 97 ? 18.391 -12.688 -7.879 1 88.88 97 GLU B N 1
ATOM 2501 C CA . GLU B 1 97 ? 17.984 -13.383 -9.094 1 88.88 97 GLU B CA 1
ATOM 2502 C C . GLU B 1 97 ? 16.734 -14.227 -8.852 1 88.88 97 GLU B C 1
ATOM 2504 O O . GLU B 1 97 ? 15.844 -14.273 -9.695 1 88.88 97 GLU B O 1
ATOM 2509 N N . ARG B 1 98 ? 16.703 -14.867 -7.777 1 90.94 98 ARG B N 1
ATOM 2510 C CA . ARG B 1 98 ? 15.547 -15.703 -7.441 1 90.94 98 ARG B CA 1
ATOM 2511 C C . ARG B 1 98 ? 14.297 -14.852 -7.25 1 90.94 98 ARG B C 1
ATOM 2513 O O . ARG B 1 98 ? 13.227 -15.188 -7.762 1 90.94 98 ARG B O 1
ATOM 2520 N N . LEU B 1 99 ? 14.477 -13.773 -6.488 1 93.69 99 LEU B N 1
ATOM 2521 C CA . LEU B 1 99 ? 13.359 -12.852 -6.305 1 93.69 99 LEU B 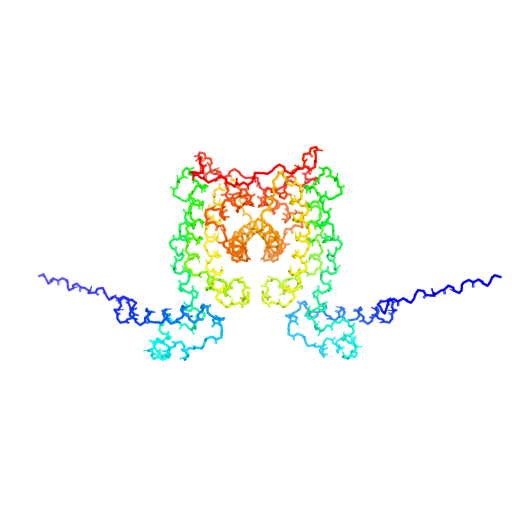CA 1
ATOM 2522 C C . LEU B 1 99 ? 12.828 -12.367 -7.648 1 93.69 99 LEU B C 1
ATOM 2524 O O . LEU B 1 99 ? 11.625 -12.398 -7.891 1 93.69 99 LEU B O 1
ATOM 2528 N N . THR B 1 100 ? 13.797 -11.992 -8.516 1 94.44 100 THR B N 1
ATOM 2529 C CA . THR B 1 100 ? 13.438 -11.492 -9.844 1 94.44 100 THR B CA 1
ATOM 2530 C C . THR B 1 100 ? 12.656 -12.539 -10.625 1 94.44 100 THR B C 1
ATOM 2532 O O . THR B 1 100 ? 11.602 -12.242 -11.188 1 94.44 100 THR B O 1
ATOM 2535 N N . SER B 1 101 ? 13.133 -13.742 -10.602 1 95.38 101 SER B N 1
ATOM 2536 C CA . SER B 1 101 ? 12.5 -14.828 -11.344 1 95.38 101 SER B CA 1
ATOM 2537 C C . SER B 1 101 ? 11.094 -15.102 -10.828 1 95.38 101 SER B C 1
ATOM 2539 O O . SER B 1 101 ? 10.172 -15.336 -11.609 1 95.38 101 SER B O 1
ATOM 2541 N N . ILE B 1 102 ? 10.938 -15.07 -9.539 1 96.88 102 ILE B N 1
ATOM 2542 C CA . ILE B 1 102 ? 9.641 -15.328 -8.922 1 96.88 102 ILE B CA 1
ATOM 2543 C C . ILE B 1 102 ? 8.664 -14.211 -9.281 1 96.88 102 ILE B C 1
ATOM 2545 O O . ILE B 1 102 ? 7.516 -14.469 -9.656 1 96.88 102 ILE B O 1
ATOM 2549 N N . TYR B 1 103 ? 9.078 -12.953 -9.172 1 97.94 103 TYR B N 1
ATOM 2550 C CA . TYR B 1 103 ? 8.227 -11.82 -9.508 1 97.94 103 TYR B CA 1
ATOM 2551 C C . TYR B 1 103 ? 7.832 -11.852 -10.977 1 97.94 103 TYR B C 1
ATOM 2553 O O . TYR B 1 103 ? 6.68 -11.586 -11.32 1 97.94 103 TYR B O 1
ATOM 2561 N N . VAL B 1 104 ? 8.805 -12.188 -11.844 1 98.25 104 VAL B N 1
ATOM 2562 C CA . VAL B 1 104 ? 8.5 -12.289 -13.273 1 98.25 104 VAL B CA 1
ATOM 2563 C C . VAL B 1 104 ? 7.449 -13.375 -13.5 1 98.25 104 VAL B C 1
ATOM 2565 O O . VAL B 1 104 ? 6.477 -13.164 -14.227 1 98.25 104 VAL B O 1
ATOM 2568 N N . ALA B 1 105 ? 7.594 -14.477 -12.867 1 98.62 105 ALA B N 1
ATOM 2569 C CA . ALA B 1 105 ? 6.645 -15.578 -13.008 1 98.62 105 ALA B CA 1
ATOM 2570 C C . ALA B 1 105 ? 5.254 -15.172 -12.531 1 98.62 105 ALA B C 1
ATOM 2572 O O . ALA B 1 105 ? 4.246 -15.523 -13.148 1 98.62 105 ALA B O 1
ATOM 2573 N N . ILE B 1 106 ? 5.203 -14.438 -11.422 1 98.81 106 ILE B N 1
ATOM 2574 C CA . ILE B 1 106 ? 3.932 -13.938 -10.906 1 98.81 106 ILE B CA 1
ATOM 2575 C C . ILE B 1 106 ? 3.271 -13.031 -11.945 1 98.81 106 ILE B C 1
ATOM 2577 O O . ILE B 1 106 ? 2.084 -13.18 -12.242 1 98.81 106 ILE B O 1
ATOM 2581 N N . MET B 1 107 ? 4.074 -12.109 -12.508 1 98.69 107 MET B N 1
ATOM 2582 C CA . MET B 1 107 ? 3.533 -11.211 -13.523 1 98.69 107 MET B CA 1
ATOM 2583 C C . MET B 1 107 ? 3.049 -11.984 -14.742 1 98.69 107 MET B C 1
ATOM 2585 O O . MET B 1 107 ? 2.039 -11.625 -15.352 1 98.69 107 MET B O 1
ATOM 2589 N N . GLU B 1 108 ? 3.715 -13.016 -15.07 1 98.75 108 GLU B N 1
ATOM 2590 C CA . GLU B 1 108 ? 3.316 -13.836 -16.219 1 98.75 108 GLU B CA 1
ATOM 2591 C C . GLU B 1 108 ? 1.985 -14.531 -15.953 1 98.75 108 GLU B C 1
ATOM 2593 O O . GLU B 1 108 ? 1.162 -14.664 -16.859 1 98.75 108 GLU B O 1
ATOM 2598 N N . VAL B 1 109 ? 1.784 -14.992 -14.773 1 98.69 109 VAL B N 1
ATOM 2599 C CA . VAL B 1 109 ? 0.502 -15.594 -14.422 1 98.69 109 VAL B CA 1
ATOM 2600 C C . VAL B 1 109 ? -0.608 -14.547 -14.539 1 98.69 109 VAL B C 1
ATOM 2602 O O . VAL B 1 109 ? -1.666 -14.82 -15.109 1 98.69 109 VAL B O 1
ATOM 2605 N N . ILE B 1 110 ? -0.365 -13.359 -14.031 1 98.44 110 ILE B N 1
ATOM 2606 C CA . ILE B 1 110 ? -1.34 -12.273 -14.055 1 98.44 110 ILE B CA 1
ATOM 2607 C C . ILE B 1 110 ? -1.688 -11.922 -15.5 1 98.44 110 ILE B C 1
ATOM 2609 O O . ILE B 1 110 ? -2.848 -11.648 -15.82 1 98.44 110 ILE B O 1
ATOM 2613 N N . ALA B 1 111 ? -0.732 -12.016 -16.391 1 98.25 111 ALA B N 1
ATOM 2614 C CA . ALA B 1 111 ? -0.896 -11.648 -17.797 1 98.25 111 ALA B CA 1
ATOM 2615 C C . ALA B 1 111 ? -1.815 -12.625 -18.516 1 98.25 111 ALA B C 1
ATOM 2617 O O . ALA B 1 111 ? -2.295 -12.336 -19.609 1 98.25 111 ALA B O 1
ATOM 2618 N N . ARG B 1 112 ? -2.061 -13.781 -17.953 1 97.62 112 ARG B N 1
ATOM 2619 C CA . ARG B 1 112 ? -2.91 -14.781 -18.594 1 97.62 112 ARG B CA 1
ATOM 2620 C C . ARG B 1 112 ? -4.375 -14.359 -18.547 1 97.62 112 ARG B C 1
ATOM 2622 O O . ARG B 1 112 ? -5.16 -14.727 -19.422 1 97.62 112 ARG B O 1
ATOM 2629 N N . ASP B 1 113 ? -4.758 -13.586 -17.469 1 97.12 113 ASP B N 1
ATOM 2630 C CA . ASP B 1 113 ? -6.137 -13.133 -17.328 1 97.12 113 ASP B CA 1
ATOM 2631 C C . ASP B 1 113 ? -6.188 -11.664 -16.891 1 97.12 113 ASP B C 1
ATOM 2633 O O . ASP B 1 113 ? -6.773 -11.344 -15.852 1 97.12 113 ASP B O 1
ATOM 2637 N N . PRO B 1 114 ? -5.641 -10.781 -17.719 1 97.56 114 PRO B N 1
ATOM 2638 C CA . PRO B 1 114 ? -5.52 -9.391 -17.297 1 97.56 114 PRO B CA 1
ATOM 2639 C C . PRO B 1 114 ? -6.871 -8.734 -17.031 1 97.56 114 PRO B C 1
ATOM 2641 O O . PRO B 1 114 ? -6.977 -7.848 -16.172 1 97.56 114 PRO B O 1
ATOM 2644 N N . GLU B 1 115 ? -7.914 -9.188 -17.719 1 97.69 115 GLU B N 1
ATOM 2645 C CA . GLU B 1 115 ? -9.234 -8.594 -17.547 1 97.69 115 GLU B CA 1
ATOM 2646 C C . GLU B 1 115 ? -9.758 -8.836 -16.125 1 97.69 115 GLU B C 1
ATOM 2648 O O . GLU B 1 115 ? -10.344 -7.938 -15.523 1 97.69 115 GLU B O 1
ATOM 2653 N N . ILE B 1 116 ? -9.523 -10.039 -15.688 1 98 116 ILE B N 1
ATOM 2654 C CA . ILE B 1 116 ? -9.992 -10.383 -14.344 1 98 116 ILE B CA 1
ATOM 2655 C C . ILE B 1 116 ? -9.227 -9.555 -13.312 1 98 116 ILE B C 1
ATOM 2657 O O . ILE B 1 116 ? -9.828 -8.969 -12.414 1 98 116 ILE B O 1
ATOM 2661 N N . TYR B 1 117 ? -7.934 -9.484 -13.445 1 98.06 117 TYR B N 1
ATOM 2662 C CA . TYR B 1 117 ? -7.125 -8.727 -12.5 1 98.06 117 TYR B CA 1
ATOM 2663 C C . TYR B 1 117 ? -7.426 -7.238 -12.594 1 98.06 117 TYR B C 1
ATOM 2665 O O . TYR B 1 117 ? -7.371 -6.52 -11.594 1 98.06 117 TYR B O 1
ATOM 2673 N N . SER B 1 118 ? -7.777 -6.758 -13.75 1 97.75 118 SER B N 1
ATOM 2674 C CA . SER B 1 118 ? -8.195 -5.367 -13.906 1 97.75 118 SER B CA 1
ATOM 2675 C C . SER B 1 118 ? -9.484 -5.09 -13.141 1 97.75 118 SER B C 1
ATOM 2677 O O . SER B 1 118 ? -9.617 -4.047 -12.492 1 97.75 118 SER B O 1
ATOM 2679 N N . GLN B 1 119 ? -10.43 -6.016 -13.211 1 97.44 119 GLN B N 1
ATOM 2680 C CA . GLN B 1 119 ? -11.664 -5.883 -12.445 1 97.44 119 GLN B CA 1
ATOM 2681 C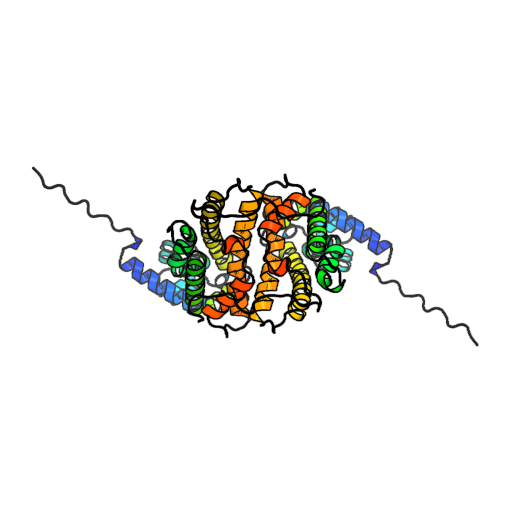 C . GLN B 1 119 ? -11.367 -5.82 -10.945 1 97.44 119 GLN B C 1
ATOM 2683 O O . GLN B 1 119 ? -11.93 -4.984 -10.234 1 97.44 119 GLN B O 1
ATOM 2688 N N . VAL B 1 120 ? -10.438 -6.609 -10.539 1 97.12 120 VAL B N 1
ATOM 2689 C CA . VAL B 1 120 ? -10.188 -6.809 -9.117 1 97.12 120 VAL B CA 1
ATOM 2690 C C . VAL B 1 120 ? -9.32 -5.672 -8.578 1 97.12 120 VAL B C 1
ATOM 2692 O O . VAL B 1 120 ? -9.578 -5.152 -7.484 1 97.12 120 VAL B O 1
ATOM 2695 N N . PHE B 1 121 ? -8.352 -5.211 -9.352 1 96.56 121 PHE B N 1
ATOM 2696 C CA . PHE B 1 121 ? -7.312 -4.371 -8.766 1 96.56 121 PHE B CA 1
ATOM 2697 C C . PHE B 1 121 ? -7.43 -2.936 -9.266 1 96.56 121 PHE B C 1
ATOM 2699 O O . PHE B 1 121 ? -6.863 -2.018 -8.672 1 96.56 121 PHE B O 1
ATOM 2706 N N . VAL B 1 122 ? -8.156 -2.676 -10.328 1 95.25 122 VAL B N 1
ATOM 2707 C CA . VAL B 1 122 ? -8.203 -1.34 -10.914 1 95.25 122 VAL B CA 1
ATOM 2708 C C . VAL B 1 122 ? -9.633 -0.802 -10.859 1 95.25 122 VAL B C 1
ATOM 2710 O O . VAL B 1 122 ? -9.875 0.267 -10.297 1 95.25 122 VAL B O 1
ATOM 2713 N N . LYS B 1 123 ? -10.57 -1.587 -11.289 1 94.62 123 LYS B N 1
ATOM 2714 C CA . LYS B 1 123 ? -11.938 -1.097 -11.469 1 94.62 123 LYS B CA 1
ATOM 2715 C C . LYS B 1 123 ? -12.719 -1.172 -10.156 1 94.62 123 LYS B C 1
ATOM 2717 O O . LYS B 1 123 ? -13.617 -0.36 -9.922 1 94.62 123 LYS B O 1
ATOM 2722 N N . ASN B 1 124 ? -12.398 -2.125 -9.352 1 89.06 124 ASN B N 1
ATOM 2723 C CA . ASN B 1 124 ? -13.148 -2.344 -8.117 1 89.06 124 ASN B CA 1
ATOM 2724 C C . ASN B 1 124 ? -12.219 -2.469 -6.91 1 89.06 124 ASN B C 1
ATOM 2726 O O . ASN B 1 124 ? -12.102 -3.545 -6.32 1 89.06 124 ASN B O 1
ATOM 2730 N N . THR B 1 125 ? -11.734 -1.382 -6.371 1 81.75 125 THR B N 1
ATOM 2731 C CA . THR B 1 125 ? -10.672 -1.383 -5.367 1 81.75 125 THR B CA 1
ATOM 2732 C C . THR B 1 125 ? -11.219 -1.821 -4.012 1 81.75 125 THR B C 1
ATOM 2734 O O . THR B 1 125 ? -10.445 -2.168 -3.111 1 81.75 125 THR B O 1
ATOM 2737 N N . SER B 1 126 ? -12.539 -1.84 -3.891 1 81.75 126 SER B N 1
ATOM 2738 C CA . SER B 1 126 ? -13.148 -2.314 -2.654 1 81.75 126 SER B CA 1
ATOM 2739 C C . SER B 1 126 ? -13.656 -3.746 -2.803 1 81.75 126 SER B C 1
ATOM 2741 O O . SER B 1 126 ? -14.508 -4.191 -2.029 1 81.75 126 SER B O 1
ATOM 2743 N N . SER B 1 127 ? -13.125 -4.48 -3.689 1 89.44 127 SER B N 1
ATOM 2744 C CA . SER B 1 127 ? -13.57 -5.84 -3.971 1 89.44 127 SER B CA 1
ATOM 2745 C C . SER B 1 127 ? -13.195 -6.789 -2.836 1 89.44 127 SER B C 1
ATOM 2747 O O . SER B 1 127 ? -12.109 -6.688 -2.264 1 89.44 127 SER B O 1
ATOM 2749 N N . SER B 1 128 ? -14.141 -7.715 -2.586 1 94.75 128 SER B N 1
ATOM 2750 C CA . SER B 1 128 ? -13.859 -8.773 -1.621 1 94.75 128 SER B CA 1
ATOM 2751 C C . SER B 1 128 ? -12.711 -9.664 -2.088 1 94.75 128 SER B C 1
ATOM 2753 O O . SER B 1 128 ? -11.914 -10.133 -1.273 1 94.75 128 SER B O 1
ATOM 2755 N N . VAL B 1 129 ? -12.625 -9.828 -3.35 1 97.44 129 VAL B N 1
ATOM 2756 C CA . VAL B 1 129 ? -11.57 -10.664 -3.918 1 97.44 129 VAL B CA 1
ATOM 2757 C C . VAL B 1 129 ? -10.203 -10.039 -3.635 1 97.44 129 VAL B C 1
ATOM 2759 O O . VAL B 1 129 ? -9.266 -10.727 -3.238 1 97.44 129 VAL B O 1
ATOM 2762 N N . ARG B 1 130 ? -10.125 -8.727 -3.818 1 96.31 130 ARG B N 1
ATOM 2763 C CA . ARG B 1 130 ? -8.875 -8.016 -3.549 1 96.31 130 ARG B CA 1
ATOM 2764 C C . ARG B 1 130 ? -8.453 -8.188 -2.094 1 96.31 130 ARG B C 1
ATOM 2766 O O . ARG B 1 130 ? -7.281 -8.43 -1.809 1 96.31 130 ARG B O 1
ATOM 2773 N N . ALA B 1 131 ? -9.422 -8.086 -1.241 1 94.88 131 ALA B N 1
ATOM 2774 C CA . ALA B 1 131 ? -9.141 -8.234 0.185 1 94.88 131 ALA B CA 1
ATOM 2775 C C . ALA B 1 131 ? -8.641 -9.641 0.504 1 94.88 131 ALA B C 1
ATOM 2777 O O . ALA B 1 131 ? -7.684 -9.805 1.264 1 94.88 131 ALA B O 1
ATOM 2778 N N . LEU B 1 132 ? -9.289 -10.656 -0.045 1 97.12 132 LEU B N 1
ATOM 2779 C CA . LEU B 1 132 ? -8.898 -12.047 0.177 1 97.12 132 LEU B CA 1
ATOM 2780 C C . LEU B 1 132 ? -7.527 -12.328 -0.429 1 97.12 132 LEU B C 1
ATOM 2782 O O . LEU B 1 132 ? -6.703 -13.008 0.181 1 97.12 132 LEU B O 1
ATOM 2786 N N . PHE B 1 133 ? -7.301 -11.789 -1.578 1 97.69 133 PHE B N 1
ATOM 2787 C CA . PHE B 1 133 ? -6.008 -11.898 -2.236 1 97.69 133 PHE B CA 1
ATOM 2788 C C . PHE B 1 133 ? -4.91 -11.273 -1.378 1 97.69 133 PHE B C 1
ATOM 2790 O O . PHE B 1 133 ? -3.865 -11.891 -1.157 1 97.69 133 PHE B O 1
ATOM 2797 N N . ALA B 1 134 ? -5.156 -10.117 -0.874 1 96.75 134 ALA B N 1
ATOM 2798 C CA . ALA B 1 134 ? -4.203 -9.406 -0.033 1 96.75 134 ALA B CA 1
ATOM 2799 C C . ALA B 1 134 ? -3.904 -10.18 1.246 1 96.75 134 ALA B C 1
ATOM 2801 O O . ALA B 1 134 ? -2.764 -10.211 1.714 1 96.75 134 ALA B O 1
ATOM 2802 N N . THR B 1 135 ? -4.941 -10.758 1.802 1 97.12 135 THR B N 1
ATOM 2803 C CA . THR B 1 135 ? -4.758 -11.547 3.014 1 97.12 135 THR B CA 1
ATOM 2804 C C . THR B 1 135 ? -3.789 -12.695 2.77 1 97.12 135 THR B C 1
ATOM 2806 O O . THR B 1 135 ? -2.873 -12.922 3.564 1 97.12 135 THR B O 1
ATOM 2809 N N . ARG B 1 136 ? -3.963 -13.383 1.688 1 98.19 136 ARG B N 1
ATOM 2810 C CA . ARG B 1 136 ? -3.064 -14.484 1.348 1 98.19 136 ARG B CA 1
ATOM 2811 C C . ARG B 1 136 ? -1.648 -13.977 1.101 1 98.19 136 ARG B C 1
ATOM 2813 O O . ARG B 1 136 ? -0.678 -14.57 1.572 1 98.19 136 ARG B O 1
ATOM 2820 N N . LEU B 1 137 ? -1.546 -12.93 0.382 1 98.19 137 LEU B N 1
ATOM 2821 C CA . LEU B 1 137 ? -0.25 -12.328 0.086 1 98.19 137 LEU B CA 1
ATOM 2822 C C . LEU B 1 137 ? 0.439 -11.867 1.365 1 98.19 137 LEU B C 1
ATOM 2824 O O . LEU B 1 137 ? 1.654 -12.016 1.511 1 98.19 137 LEU B O 1
ATOM 2828 N N . GLU B 1 138 ? -0.303 -11.32 2.248 1 98 138 GLU B N 1
ATOM 2829 C CA . GLU B 1 138 ? 0.251 -10.891 3.527 1 98 138 GLU B CA 1
ATOM 2830 C C . GLU B 1 138 ? 0.856 -12.062 4.289 1 98 138 GLU B C 1
ATOM 2832 O O . GLU B 1 138 ? 1.918 -11.93 4.902 1 98 138 GLU B O 1
ATOM 2837 N N . GLU B 1 139 ? 0.169 -13.188 4.277 1 98.31 139 GLU B N 1
ATOM 2838 C CA . GLU B 1 139 ? 0.698 -14.391 4.918 1 98.31 139 GLU B CA 1
ATOM 2839 C C . GLU B 1 139 ? 2.045 -14.789 4.32 1 98.31 139 GLU B C 1
ATOM 2841 O O . GLU B 1 139 ? 2.971 -15.148 5.047 1 98.31 139 GLU B O 1
ATOM 2846 N N . VAL B 1 140 ? 2.111 -14.711 3.059 1 98.38 140 VAL B N 1
ATOM 2847 C CA . VAL B 1 140 ? 3.348 -15.039 2.355 1 98.38 140 VAL B CA 1
ATOM 2848 C C . VAL B 1 140 ? 4.465 -14.102 2.809 1 98.38 140 VAL B C 1
ATOM 2850 O O . VAL B 1 140 ? 5.547 -14.555 3.188 1 98.38 140 VAL B O 1
ATOM 2853 N N . PHE B 1 141 ? 4.184 -12.805 2.871 1 97.94 141 PHE B N 1
ATOM 2854 C CA . PHE B 1 141 ? 5.215 -11.82 3.17 1 97.94 141 PHE B CA 1
ATOM 2855 C C . PHE B 1 141 ? 5.555 -11.82 4.656 1 97.94 141 PHE B C 1
ATOM 2857 O O . PHE B 1 141 ? 6.68 -11.5 5.039 1 97.94 141 PHE B O 1
ATOM 2864 N N . ARG B 1 142 ? 4.586 -12.219 5.492 1 98.25 142 ARG B N 1
ATOM 2865 C CA . ARG B 1 142 ? 4.922 -12.398 6.898 1 98.25 142 ARG B CA 1
ATOM 2866 C C . ARG B 1 142 ? 5.973 -13.492 7.074 1 98.25 142 ARG B C 1
ATOM 2868 O O . ARG B 1 142 ? 6.91 -13.336 7.863 1 98.25 142 ARG B O 1
ATOM 2875 N N . THR B 1 143 ? 5.797 -14.57 6.336 1 97.75 143 THR B N 1
ATOM 2876 C CA . THR B 1 143 ? 6.77 -15.664 6.383 1 97.75 143 THR B CA 1
ATOM 2877 C C . THR B 1 143 ? 8.117 -15.211 5.824 1 97.75 143 THR B C 1
ATOM 2879 O O . THR B 1 143 ? 9.156 -15.438 6.445 1 97.75 143 THR B O 1
ATOM 2882 N N . TYR B 1 144 ? 8.094 -14.523 4.715 1 96 144 TYR B N 1
ATOM 2883 C CA . TYR B 1 144 ? 9.297 -14.016 4.066 1 96 144 TYR B CA 1
ATOM 2884 C C . TYR B 1 144 ? 10.031 -13.039 4.977 1 96 144 TYR B C 1
ATOM 2886 O O . TYR B 1 144 ? 11.242 -13.172 5.188 1 96 144 TYR B O 1
ATOM 2894 N N . VAL B 1 145 ? 9.328 -12.117 5.59 1 96.75 145 VAL B N 1
ATOM 2895 C CA . VAL B 1 145 ? 9.914 -11.078 6.43 1 96.75 145 VAL B CA 1
ATOM 2896 C C . VAL B 1 145 ? 10.445 -11.695 7.719 1 96.75 145 VAL B C 1
ATOM 2898 O O . VAL B 1 145 ? 11.5 -11.305 8.211 1 96.75 145 VAL B O 1
ATOM 2901 N N . ALA B 1 146 ? 9.695 -12.664 8.25 1 96.5 146 ALA B N 1
ATOM 2902 C CA . ALA B 1 146 ? 10.156 -13.344 9.461 1 96.5 146 ALA B CA 1
ATOM 2903 C C . ALA B 1 146 ? 11.477 -14.055 9.211 1 96.5 146 ALA B C 1
ATOM 2905 O O . ALA B 1 146 ? 12.391 -13.992 10.039 1 96.5 146 ALA B O 1
ATOM 2906 N N . ASP B 1 147 ? 11.586 -14.742 8.07 1 94 147 ASP B N 1
ATOM 2907 C CA . ASP B 1 147 ? 12.828 -15.422 7.719 1 94 147 ASP B CA 1
ATOM 2908 C C . ASP B 1 147 ? 13.977 -14.43 7.566 1 94 147 ASP B C 1
ATOM 2910 O O . ASP B 1 147 ? 15.086 -14.672 8.047 1 94 147 ASP B O 1
ATOM 2914 N N . PHE B 1 148 ? 13.703 -13.32 6.934 1 93.88 148 PHE B N 1
ATOM 2915 C CA . PHE B 1 148 ? 14.719 -12.281 6.77 1 93.88 148 PHE B CA 1
ATOM 2916 C C . PHE B 1 148 ? 15.141 -11.719 8.125 1 93.88 148 PHE B C 1
ATOM 2918 O O . PHE B 1 148 ? 16.328 -11.578 8.406 1 93.88 148 PHE B O 1
ATOM 2925 N N . ALA B 1 149 ? 14.141 -11.391 8.938 1 94.38 149 ALA B N 1
ATOM 2926 C CA . ALA B 1 149 ? 14.398 -10.805 10.25 1 94.38 149 ALA B CA 1
ATOM 2927 C C . ALA B 1 149 ? 15.289 -11.719 11.086 1 94.38 149 ALA B C 1
ATOM 2929 O O . ALA B 1 149 ? 16.125 -11.242 11.852 1 94.38 149 ALA B O 1
ATOM 2930 N N . ALA B 1 150 ? 15.117 -13.008 10.93 1 93.5 150 ALA B N 1
ATOM 2931 C CA . ALA B 1 150 ? 15.906 -13.992 11.672 1 93.5 150 ALA B CA 1
ATOM 2932 C C . ALA B 1 150 ? 17.375 -13.953 11.234 1 93.5 150 ALA B C 1
ATOM 2934 O O . ALA B 1 150 ? 18.234 -14.492 11.922 1 93.5 150 ALA B O 1
ATOM 2935 N N . ARG B 1 151 ? 17.672 -13.305 10.133 1 91.19 151 ARG B N 1
ATOM 2936 C CA . ARG B 1 151 ? 19.031 -13.273 9.578 1 91.19 151 ARG B CA 1
ATOM 2937 C C . ARG B 1 151 ? 19.688 -11.922 9.812 1 91.19 151 ARG B C 1
ATOM 2939 O O . ARG B 1 151 ? 20.812 -11.688 9.375 1 91.19 151 ARG B O 1
ATOM 2946 N N . LEU B 1 152 ? 18.953 -11.031 10.5 1 91.44 152 LEU B N 1
ATOM 2947 C CA . LEU B 1 152 ? 19.531 -9.75 10.891 1 91.44 152 LEU B CA 1
ATOM 2948 C C . LEU B 1 152 ? 20.5 -9.922 12.062 1 91.44 152 LEU B C 1
ATOM 2950 O O . LEU B 1 152 ? 20.359 -10.859 12.852 1 91.44 152 LEU B O 1
ATOM 2954 N N . GLU B 1 153 ? 21.469 -9.016 12.117 1 91.06 153 GLU B N 1
ATOM 2955 C CA . GLU B 1 153 ? 22.438 -9.031 13.211 1 91.06 153 GLU B CA 1
ATOM 2956 C C . GLU B 1 153 ? 21.859 -8.383 14.469 1 91.06 153 GLU B C 1
ATOM 2958 O O . GLU B 1 153 ? 22.516 -8.352 15.508 1 91.06 153 GLU B O 1
ATOM 2963 N N . TRP B 1 154 ? 20.766 -7.797 14.383 1 91.25 154 TRP B N 1
ATOM 2964 C CA . TRP B 1 154 ? 20.016 -7.191 15.484 1 91.25 154 TRP B CA 1
ATOM 2965 C C . TRP B 1 154 ? 18.578 -7.699 15.5 1 91.25 154 TRP B C 1
ATOM 2967 O O . TRP B 1 154 ? 18.109 -8.32 14.539 1 91.25 154 TRP B O 1
ATOM 2977 N N . GLN B 1 155 ? 17.922 -7.531 16.594 1 93.94 155 GLN B N 1
ATOM 2978 C CA . GLN B 1 155 ? 16.562 -8.008 16.75 1 93.94 155 GLN B CA 1
ATOM 2979 C C . GLN B 1 155 ? 15.562 -7.004 16.172 1 93.94 155 GLN B C 1
ATOM 2981 O O . GLN B 1 155 ? 15.461 -5.879 16.672 1 93.94 155 GLN B O 1
ATOM 2986 N N . ALA B 1 156 ? 14.891 -7.461 15.141 1 94.19 156 ALA B N 1
ATOM 2987 C CA . ALA B 1 156 ? 13.859 -6.609 14.555 1 94.19 156 ALA B CA 1
ATOM 2988 C C . ALA B 1 156 ? 12.727 -6.359 15.539 1 94.19 156 ALA B C 1
ATOM 2990 O O . ALA B 1 156 ? 12.266 -7.281 16.219 1 94.19 156 ALA B O 1
ATOM 2991 N N . THR B 1 157 ? 12.289 -5.117 15.633 1 95.25 157 THR B N 1
ATOM 2992 C CA . THR B 1 157 ? 11.156 -4.781 16.484 1 95.25 157 THR B CA 1
ATOM 2993 C C . THR B 1 157 ? 9.844 -5.172 15.812 1 95.25 157 THR B C 1
ATOM 2995 O O . THR B 1 157 ? 9.805 -5.41 14.602 1 95.25 157 THR B O 1
ATOM 2998 N N . ASP B 1 158 ? 8.773 -5.234 16.594 1 96.56 158 ASP B N 1
ATOM 2999 C CA . ASP B 1 158 ? 7.449 -5.453 16.016 1 96.56 158 ASP B CA 1
ATOM 3000 C C . ASP B 1 158 ? 7.105 -4.367 15 1 96.56 158 ASP B C 1
ATOM 3002 O O . ASP B 1 158 ? 6.473 -4.645 13.977 1 96.56 158 ASP B O 1
ATOM 3006 N N . LEU B 1 159 ? 7.555 -3.18 15.312 1 97.25 159 LEU B N 1
ATOM 3007 C CA . LEU B 1 159 ? 7.328 -2.051 14.414 1 97.25 159 LEU B CA 1
ATOM 3008 C C . LEU B 1 159 ? 7.98 -2.291 13.062 1 97.25 159 LEU B C 1
ATOM 3010 O O . LEU B 1 159 ? 7.34 -2.131 12.016 1 97.25 159 LEU B O 1
ATOM 3014 N N . TRP B 1 160 ? 9.227 -2.707 13.086 1 96.31 160 TRP B N 1
ATOM 3015 C CA . TRP B 1 160 ? 9.969 -2.984 11.867 1 96.31 160 TRP B CA 1
ATOM 3016 C C . TRP B 1 160 ? 9.289 -4.086 11.055 1 96.31 160 TRP B C 1
ATOM 3018 O O . TRP B 1 160 ? 9.102 -3.945 9.844 1 96.31 160 TRP B O 1
ATOM 3028 N N . VAL B 1 161 ? 8.891 -5.121 11.727 1 97.19 161 VAL B N 1
ATOM 3029 C CA . VAL B 1 161 ? 8.297 -6.277 11.062 1 97.19 161 VAL B CA 1
ATOM 3030 C C . VAL B 1 161 ? 6.973 -5.871 10.414 1 97.19 161 VAL B C 1
ATOM 3032 O O . VAL B 1 161 ? 6.723 -6.188 9.25 1 97.19 161 VAL B O 1
ATOM 3035 N N . GLU B 1 162 ? 6.16 -5.137 11.164 1 97.44 162 GLU B N 1
ATOM 3036 C CA . GLU B 1 162 ? 4.875 -4.695 10.633 1 97.44 162 GLU B CA 1
ATOM 3037 C C . GLU B 1 162 ? 5.062 -3.803 9.406 1 97.44 162 GLU B C 1
ATOM 3039 O O . GLU B 1 162 ? 4.352 -3.951 8.406 1 97.44 162 GLU B O 1
ATOM 3044 N N . MET B 1 163 ? 6.004 -2.945 9.438 1 97.12 163 MET B N 1
ATOM 3045 C CA . MET B 1 163 ? 6.273 -2.053 8.32 1 97.12 163 MET B CA 1
ATOM 3046 C C . MET B 1 163 ? 6.773 -2.834 7.109 1 97.12 163 MET B C 1
ATOM 3048 O O . MET B 1 163 ? 6.312 -2.615 5.988 1 97.12 163 MET B O 1
ATOM 3052 N N . ALA B 1 164 ? 7.691 -3.744 7.371 1 97.12 164 ALA B N 1
ATOM 3053 C CA . ALA B 1 164 ? 8.289 -4.516 6.285 1 97.12 164 ALA B CA 1
ATOM 3054 C C . ALA B 1 164 ? 7.25 -5.379 5.582 1 97.12 164 ALA B C 1
ATOM 3056 O O . ALA B 1 164 ? 7.211 -5.441 4.352 1 97.12 164 ALA B O 1
ATOM 3057 N N . VAL B 1 165 ? 6.41 -5.992 6.359 1 97.94 165 VAL B N 1
ATOM 3058 C CA . VAL B 1 165 ? 5.367 -6.844 5.793 1 97.94 165 VAL B CA 1
ATOM 3059 C C . VAL B 1 165 ? 4.414 -6 4.945 1 97.94 165 VAL B C 1
ATOM 3061 O O . VAL B 1 165 ? 4.141 -6.332 3.791 1 97.94 165 VAL B O 1
ATOM 3064 N N . SER B 1 166 ? 3.943 -4.914 5.496 1 97.5 166 SER B N 1
ATOM 3065 C CA . SER B 1 166 ? 3.016 -4.039 4.789 1 97.5 166 SER B CA 1
ATOM 3066 C C . SER B 1 166 ? 3.643 -3.48 3.514 1 97.5 166 SER B C 1
ATOM 3068 O O . SER B 1 166 ? 2.99 -3.424 2.469 1 97.5 166 SER B O 1
ATOM 3070 N N . GLN B 1 167 ? 4.852 -3.082 3.654 1 96.88 167 GLN B N 1
ATOM 3071 C CA . GLN B 1 167 ? 5.555 -2.531 2.502 1 96.88 167 GLN B CA 1
ATOM 3072 C C . GLN B 1 167 ? 5.637 -3.549 1.369 1 96.88 167 GLN B C 1
ATOM 3074 O O . GLN B 1 167 ? 5.352 -3.227 0.215 1 96.88 167 GLN B O 1
ATOM 3079 N N . GLN B 1 168 ? 5.996 -4.797 1.652 1 96.69 168 GLN B N 1
ATOM 3080 C CA . GLN B 1 168 ? 6.117 -5.816 0.613 1 96.69 168 GLN B CA 1
ATOM 3081 C C . GLN B 1 168 ? 4.762 -6.113 -0.024 1 96.69 168 GLN B C 1
ATOM 3083 O O . GLN B 1 168 ? 4.66 -6.246 -1.246 1 96.69 168 GLN B O 1
ATOM 3088 N N . LEU B 1 169 ? 3.779 -6.242 0.823 1 97.75 169 LEU B N 1
ATOM 3089 C CA . LEU B 1 169 ? 2.422 -6.473 0.34 1 97.75 169 LEU B CA 1
ATOM 3090 C C . LEU B 1 169 ? 1.999 -5.383 -0.638 1 97.75 169 LEU B C 1
ATOM 3092 O O . LEU B 1 169 ? 1.573 -5.676 -1.757 1 97.75 169 LEU B O 1
ATOM 3096 N N . HIS B 1 170 ? 2.172 -4.203 -0.293 1 96.38 170 HIS B N 1
ATOM 3097 C CA . HIS B 1 170 ? 1.67 -3.092 -1.092 1 96.38 170 HIS B CA 1
ATOM 3098 C C . HIS B 1 170 ? 2.543 -2.859 -2.32 1 96.38 170 HIS B C 1
ATOM 3100 O O . HIS B 1 170 ? 2.043 -2.455 -3.373 1 96.38 170 HIS B O 1
ATOM 3106 N N . ASN B 1 171 ? 3.836 -3.096 -2.176 1 97.19 171 ASN B N 1
ATOM 3107 C CA . ASN B 1 171 ? 4.676 -3.012 -3.363 1 97.19 171 ASN B CA 1
ATOM 3108 C C . ASN B 1 171 ? 4.215 -3.982 -4.449 1 97.19 171 ASN B C 1
ATOM 3110 O O . ASN B 1 171 ? 4.16 -3.621 -5.625 1 97.19 171 ASN B O 1
ATOM 3114 N N . MET B 1 172 ? 3.914 -5.191 -4.035 1 97.81 172 MET B N 1
ATOM 3115 C CA . MET B 1 172 ? 3.441 -6.172 -5.008 1 97.81 172 MET B CA 1
ATOM 3116 C C . MET B 1 172 ? 2.133 -5.719 -5.645 1 97.81 172 MET B C 1
ATOM 3118 O O . MET B 1 172 ? 1.978 -5.785 -6.867 1 97.81 172 MET B O 1
ATOM 3122 N N . ILE B 1 173 ? 1.231 -5.242 -4.898 1 97.12 173 ILE B N 1
ATOM 3123 C CA . ILE B 1 173 ? -0.04 -4.742 -5.41 1 97.12 173 ILE B CA 1
ATOM 3124 C C . ILE B 1 173 ? 0.205 -3.545 -6.32 1 97.12 173 ILE B C 1
ATOM 3126 O O . ILE B 1 173 ? -0.437 -3.41 -7.367 1 97.12 173 ILE B O 1
ATOM 3130 N N . ALA B 1 174 ? 1.173 -2.709 -5.953 1 96.94 174 ALA B N 1
ATOM 3131 C CA . ALA B 1 174 ? 1.514 -1.545 -6.766 1 96.94 174 ALA B CA 1
ATOM 3132 C C . ALA B 1 174 ? 2.045 -1.968 -8.133 1 96.94 174 ALA B C 1
ATOM 3134 O O . ALA B 1 174 ? 1.707 -1.36 -9.148 1 96.94 174 ALA B O 1
ATOM 3135 N N . ILE B 1 175 ? 2.848 -2.975 -8.148 1 98.19 175 ILE B N 1
ATOM 3136 C CA . ILE B 1 175 ? 3.389 -3.486 -9.398 1 98.19 175 ILE B CA 1
ATOM 3137 C C . ILE B 1 175 ? 2.248 -3.957 -10.305 1 98.19 175 ILE B C 1
ATOM 3139 O O . ILE B 1 175 ? 2.15 -3.543 -11.461 1 98.19 175 ILE B O 1
ATOM 3143 N N . ILE B 1 176 ? 1.37 -4.75 -9.75 1 98.31 176 ILE B N 1
ATOM 3144 C CA . ILE B 1 176 ? 0.252 -5.32 -10.492 1 98.31 176 ILE B CA 1
ATOM 3145 C C . ILE B 1 176 ? -0.644 -4.203 -11.016 1 98.31 176 ILE B C 1
ATOM 3147 O O . ILE B 1 176 ? -0.938 -4.141 -12.211 1 98.31 176 ILE B O 1
ATOM 3151 N N . THR B 1 177 ? -0.996 -3.285 -10.195 1 97.5 177 THR B N 1
ATOM 3152 C CA . THR B 1 177 ? -1.943 -2.227 -10.531 1 97.5 177 THR B CA 1
ATOM 3153 C C . THR B 1 177 ? -1.343 -1.263 -11.547 1 97.5 177 THR B C 1
ATOM 3155 O O . THR B 1 177 ? -2.012 -0.867 -12.508 1 97.5 177 THR B O 1
ATOM 3158 N N . ALA B 1 178 ? -0.064 -0.952 -11.336 1 97.88 178 ALA B N 1
ATOM 3159 C CA . ALA B 1 178 ? 0.584 -0.036 -12.273 1 97.88 178 ALA B CA 1
ATOM 3160 C C . ALA B 1 178 ? 0.668 -0.647 -13.672 1 97.88 178 ALA B C 1
ATOM 3162 O O . ALA B 1 178 ? 0.444 0.04 -14.672 1 97.88 178 ALA B O 1
ATOM 3163 N N . TRP B 1 179 ? 1.013 -1.933 -13.664 1 98.56 179 TRP B N 1
ATOM 3164 C CA . TRP B 1 179 ? 1.09 -2.629 -14.945 1 98.56 179 TRP B CA 1
ATOM 3165 C C . TRP B 1 179 ? -0.263 -2.627 -15.648 1 98.56 179 TRP B C 1
ATOM 3167 O O . TRP B 1 179 ? -0.36 -2.252 -16.828 1 98.56 179 TRP B O 1
ATOM 3177 N N . LEU B 1 180 ? -1.29 -2.877 -14.953 1 98.12 180 LEU B N 1
ATOM 3178 C CA . LEU B 1 180 ? -2.641 -2.918 -15.5 1 98.12 180 LEU B CA 1
ATOM 3179 C C . LEU B 1 180 ? -3.09 -1.528 -15.945 1 98.12 180 LEU B C 1
ATOM 3181 O O . LEU B 1 180 ? -3.652 -1.369 -17.031 1 98.12 180 LEU B O 1
ATOM 3185 N N . ARG B 1 181 ? -2.781 -0.538 -15.148 1 96.94 181 ARG B N 1
ATOM 3186 C CA . ARG B 1 181 ? -3.234 0.825 -15.406 1 96.94 181 ARG B CA 1
ATOM 3187 C C . ARG B 1 181 ? -2.52 1.42 -16.609 1 96.94 181 ARG B C 1
ATOM 3189 O O . ARG B 1 181 ? -3.045 2.32 -17.266 1 96.94 181 ARG B O 1
ATOM 3196 N N . THR B 1 182 ? -1.349 0.952 -16.859 1 97.06 182 THR B N 1
ATOM 3197 C CA . THR B 1 182 ? -0.586 1.506 -17.984 1 97.06 182 THR B CA 1
ATOM 3198 C C . THR B 1 182 ? -0.741 0.639 -19.219 1 97.06 182 THR B C 1
ATOM 3200 O O . THR B 1 182 ? 0.101 0.678 -20.125 1 97.06 182 THR B O 1
ATOM 3203 N N . GLY B 1 183 ? -1.726 -0.221 -19.266 1 96.44 183 GLY B N 1
ATOM 3204 C CA . GLY B 1 183 ? -2.133 -0.94 -20.453 1 96.44 183 GLY B CA 1
ATOM 3205 C C . GLY B 1 183 ? -1.302 -2.182 -20.719 1 96.44 183 GLY B C 1
ATOM 3206 O O . GLY B 1 183 ? -1.375 -2.768 -21.797 1 96.44 183 GLY B O 1
ATOM 3207 N N . MET B 1 184 ? -0.37 -2.535 -19.859 1 97.44 184 MET B N 1
ATOM 3208 C CA . MET B 1 184 ? 0.436 -3.752 -19.906 1 97.44 184 MET B CA 1
ATOM 3209 C C . MET B 1 184 ? 1.254 -3.805 -21.203 1 97.44 184 MET B C 1
ATOM 3211 O O . MET B 1 184 ? 1.397 -4.867 -21.797 1 97.44 184 MET B O 1
ATOM 3215 N N . SER B 1 185 ? 1.725 -2.65 -21.594 1 96.19 185 SER B N 1
ATOM 3216 C CA . SER B 1 185 ? 2.562 -2.574 -22.797 1 96.19 185 SER B CA 1
ATOM 3217 C C . SER B 1 185 ? 3.961 -3.121 -22.516 1 96.19 185 SER B C 1
ATOM 3219 O O . SER B 1 185 ? 4.633 -3.602 -23.438 1 96.19 185 SER B O 1
ATOM 3221 N N . ALA B 1 186 ? 4.441 -3.086 -21.266 1 96.38 186 ALA B N 1
ATOM 3222 C CA . ALA B 1 186 ? 5.73 -3.652 -20.875 1 96.38 186 ALA B CA 1
ATOM 3223 C C . ALA B 1 186 ? 5.625 -5.16 -20.672 1 96.38 186 ALA B C 1
ATOM 3225 O O . ALA B 1 186 ? 4.57 -5.664 -20.281 1 96.38 186 ALA B O 1
ATOM 3226 N N . SER B 1 187 ? 6.699 -5.852 -20.953 1 96.94 187 SER B N 1
ATOM 3227 C CA . SER B 1 187 ? 6.754 -7.277 -20.641 1 96.94 187 SER B CA 1
ATOM 3228 C C . SER B 1 187 ? 6.855 -7.504 -19.125 1 96.94 187 SER B C 1
ATOM 3230 O O . SER B 1 187 ? 7.211 -6.594 -18.375 1 96.94 187 SER B O 1
ATOM 3232 N N . ALA B 1 188 ? 6.52 -8.727 -18.734 1 97.88 188 ALA B N 1
ATOM 3233 C CA . ALA B 1 188 ? 6.668 -9.094 -17.328 1 97.88 188 ALA B CA 1
ATOM 3234 C C . ALA B 1 188 ? 8.07 -8.773 -16.812 1 97.88 188 ALA B C 1
ATOM 3236 O O . ALA B 1 188 ? 8.234 -8.242 -15.719 1 97.88 188 ALA B O 1
ATOM 3237 N N . ARG B 1 189 ? 9.078 -9.062 -17.641 1 97.12 189 ARG B N 1
ATOM 3238 C CA . ARG B 1 189 ? 10.469 -8.812 -17.266 1 97.12 189 ARG B CA 1
ATOM 3239 C C . ARG B 1 189 ? 10.734 -7.316 -17.125 1 97.12 189 ARG B C 1
ATOM 3241 O O . ARG B 1 189 ? 11.398 -6.887 -16.188 1 97.12 189 ARG B O 1
ATOM 3248 N N . GLU B 1 190 ? 10.188 -6.516 -17.984 1 96.5 190 GLU B N 1
ATOM 3249 C CA . GLU B 1 190 ? 10.367 -5.066 -17.938 1 96.5 190 GLU B CA 1
ATOM 3250 C C . GLU B 1 190 ? 9.68 -4.473 -16.703 1 96.5 190 GLU B C 1
ATOM 3252 O O . GLU B 1 190 ? 10.188 -3.535 -16.094 1 96.5 190 GLU B O 1
ATOM 3257 N N . VAL B 1 191 ? 8.523 -5.004 -16.391 1 98.06 191 VAL B N 1
ATOM 3258 C CA . VAL B 1 191 ? 7.781 -4.555 -15.219 1 98.06 191 VAL B CA 1
ATOM 3259 C C . VAL B 1 191 ? 8.617 -4.785 -13.961 1 98.06 191 VAL B C 1
ATOM 3261 O O . VAL B 1 191 ? 8.789 -3.875 -13.141 1 98.06 191 VAL B O 1
ATOM 3264 N N . VAL B 1 192 ? 9.156 -5.98 -13.852 1 97.56 192 VAL B N 1
ATOM 3265 C CA . VAL B 1 192 ? 9.945 -6.328 -12.672 1 97.56 192 VAL B CA 1
ATOM 3266 C C . VAL B 1 192 ? 11.242 -5.523 -12.656 1 97.56 192 VAL B C 1
ATOM 3268 O O . VAL B 1 192 ? 11.672 -5.051 -11.602 1 97.56 192 VAL B O 1
ATOM 3271 N N . ALA B 1 193 ? 11.852 -5.301 -13.844 1 95.94 193 ALA B N 1
ATOM 3272 C CA . ALA B 1 193 ? 13.062 -4.484 -13.938 1 95.94 193 ALA B CA 1
ATOM 3273 C C . ALA B 1 193 ? 12.789 -3.053 -13.477 1 95.94 193 ALA B C 1
ATOM 3275 O O . ALA B 1 193 ? 13.641 -2.43 -12.836 1 95.94 193 ALA B O 1
ATOM 3276 N N . THR B 1 194 ? 11.656 -2.566 -13.852 1 95.12 194 THR B N 1
ATOM 3277 C CA . THR B 1 194 ? 11.25 -1.234 -13.414 1 95.12 194 THR B CA 1
ATOM 3278 C C . THR B 1 194 ? 11.094 -1.189 -11.891 1 95.12 194 THR B C 1
ATOM 3280 O O . THR B 1 194 ? 11.625 -0.292 -11.234 1 95.12 194 THR B O 1
ATOM 3283 N N . TYR B 1 195 ? 10.438 -2.223 -11.328 1 96.38 195 TYR B N 1
ATOM 3284 C CA . TYR B 1 195 ? 10.242 -2.281 -9.883 1 96.38 195 TYR B CA 1
ATOM 3285 C C . TYR B 1 195 ? 11.578 -2.338 -9.156 1 96.38 195 TYR B C 1
ATOM 3287 O O . TYR B 1 195 ? 11.742 -1.738 -8.094 1 96.38 195 TYR B O 1
ATOM 3295 N N . LEU B 1 196 ? 12.531 -3.012 -9.727 1 93.88 196 LEU B N 1
ATOM 3296 C CA . LEU B 1 196 ? 13.812 -3.219 -9.062 1 93.88 196 LEU B CA 1
ATOM 3297 C C . LEU B 1 196 ? 14.547 -1.895 -8.867 1 93.88 196 LEU B C 1
ATOM 3299 O O . LEU B 1 196 ? 15.359 -1.76 -7.953 1 93.88 196 LEU B O 1
ATOM 3303 N N . THR B 1 197 ? 14.266 -0.888 -9.695 1 92.44 197 THR B N 1
ATOM 3304 C CA . THR B 1 197 ? 14.852 0.431 -9.484 1 92.44 197 THR B CA 1
ATOM 3305 C C . THR B 1 197 ? 14.234 1.112 -8.266 1 92.44 197 THR B C 1
ATOM 3307 O O . THR B 1 197 ? 14.805 2.064 -7.73 1 92.44 197 THR B O 1
ATOM 3310 N N . LEU B 1 198 ? 13.07 0.61 -7.801 1 94.19 198 LEU B N 1
ATOM 3311 C CA . LEU B 1 198 ? 12.305 1.216 -6.715 1 94.19 198 LEU B CA 1
ATOM 3312 C C . LEU B 1 198 ? 12.367 0.352 -5.461 1 94.19 198 LEU B C 1
ATOM 3314 O O . LEU B 1 198 ? 12.008 0.806 -4.371 1 94.19 198 LEU B O 1
ATOM 3318 N N . ALA B 1 199 ? 12.844 -0.888 -5.605 1 93.62 199 ALA B N 1
ATOM 3319 C CA . ALA B 1 199 ? 12.797 -1.89 -4.543 1 93.62 199 ALA B CA 1
ATOM 3320 C C . ALA B 1 199 ? 13.578 -1.428 -3.32 1 93.62 199 ALA B C 1
ATOM 3322 O O . ALA B 1 199 ? 14.664 -0.85 -3.451 1 93.62 199 ALA B O 1
ATOM 3323 N N . PRO B 1 200 ? 13 -1.662 -2.115 1 89.81 200 PRO B N 1
ATOM 3324 C CA . PRO B 1 200 ? 13.805 -1.371 -0.924 1 89.81 200 PRO B CA 1
ATOM 3325 C C . PRO B 1 200 ? 15.07 -2.215 -0.848 1 89.81 200 PRO B C 1
ATOM 3327 O O . PRO B 1 200 ? 15.07 -3.381 -1.25 1 89.81 200 PRO B O 1
ATOM 3330 N N . PRO B 1 201 ? 16.078 -1.646 -0.249 1 80.62 201 PRO B N 1
ATOM 3331 C CA . PRO B 1 201 ? 17.391 -2.285 -0.3 1 80.62 201 PRO B CA 1
ATOM 3332 C C . PRO B 1 201 ? 17.422 -3.637 0.412 1 80.62 201 PRO B C 1
ATOM 3334 O O . PRO B 1 201 ? 18.125 -4.551 -0.016 1 80.62 201 PRO B O 1
ATOM 3337 N N . TRP B 1 202 ? 16.656 -3.748 1.39 1 82.19 202 TRP B N 1
ATOM 3338 C CA . TRP B 1 202 ? 16.734 -4.992 2.148 1 82.19 202 TRP B CA 1
ATOM 3339 C C . TRP B 1 202 ? 16.281 -6.176 1.302 1 82.19 202 TRP B C 1
ATOM 3341 O O . TRP B 1 202 ? 16.703 -7.312 1.528 1 82.19 202 TRP B O 1
ATOM 3351 N N . GLN B 1 203 ? 15.453 -5.926 0.278 1 84.44 203 GLN B N 1
ATOM 3352 C CA . GLN B 1 203 ? 15.008 -6.992 -0.611 1 84.44 203 GLN B CA 1
ATOM 3353 C C . GLN B 1 203 ? 16.141 -7.461 -1.521 1 84.44 203 GLN B C 1
ATOM 3355 O O . GLN B 1 203 ? 16.078 -8.555 -2.086 1 84.44 203 GLN B O 1
ATOM 3360 N N . LEU B 1 204 ? 17.172 -6.578 -1.606 1 79.81 204 LEU B N 1
ATOM 3361 C CA . LEU B 1 204 ? 18.234 -6.852 -2.566 1 79.81 204 LEU B CA 1
ATOM 3362 C C . LEU B 1 204 ? 19.547 -7.195 -1.852 1 79.81 204 LEU B C 1
ATOM 3364 O O . LEU B 1 204 ? 20.578 -7.359 -2.492 1 79.81 204 LEU B O 1
ATOM 3368 N N . VAL B 1 205 ? 19.438 -7.281 -0.599 1 79.56 205 VAL B N 1
ATOM 3369 C CA . VAL B 1 205 ? 20.641 -7.48 0.201 1 79.56 205 VAL B CA 1
ATOM 3370 C C . VAL B 1 205 ? 21.188 -8.883 -0.03 1 79.56 205 VAL B C 1
ATOM 3372 O O . VAL B 1 205 ? 20.422 -9.852 -0.138 1 79.56 205 VAL B O 1
ATOM 3375 N N . HIS B 1 206 ? 22.453 -8.906 -0.181 1 80.38 206 HIS B N 1
ATOM 3376 C CA . HIS B 1 206 ? 23.172 -10.172 -0.208 1 80.38 206 HIS B CA 1
ATOM 3377 C C . HIS B 1 206 ? 23.547 -10.625 1.199 1 80.38 206 HIS B C 1
ATOM 3379 O O . HIS B 1 206 ? 24.078 -9.836 1.987 1 80.38 206 HIS B O 1
ATOM 3385 N N . LEU B 1 207 ? 23.219 -11.836 1.472 1 81.25 207 LEU B N 1
ATOM 3386 C CA . LEU B 1 207 ? 23.625 -12.391 2.764 1 81.25 207 LEU B CA 1
ATOM 3387 C C . LEU B 1 207 ? 25.125 -12.625 2.814 1 81.25 207 LEU B C 1
ATOM 3389 O O . LEU B 1 207 ? 25.734 -13.016 1.813 1 81.25 207 LEU B O 1
ATOM 3393 N N . ASN B 1 208 ? 25.672 -12.336 3.979 1 81.88 208 ASN B N 1
ATOM 3394 C CA . ASN B 1 208 ? 27.109 -12.578 4.133 1 81.88 208 ASN B CA 1
ATOM 3395 C C . ASN B 1 208 ? 27.406 -14.062 4.305 1 81.88 208 ASN B C 1
ATOM 3397 O O . ASN B 1 208 ? 26.516 -14.898 4.211 1 81.88 208 ASN B O 1
ATOM 3401 N N . GLU B 1 209 ? 28.688 -14.344 4.438 1 80.44 209 GLU B N 1
ATOM 3402 C CA . GLU B 1 209 ? 29.141 -15.727 4.512 1 80.44 209 GLU B CA 1
ATOM 3403 C C . GLU B 1 209 ? 28.484 -16.469 5.672 1 80.44 209 GLU B C 1
ATOM 3405 O O . GLU B 1 209 ? 28.297 -17.688 5.613 1 80.44 209 GLU B O 1
ATOM 3410 N N . SER B 1 210 ? 28.062 -15.773 6.727 1 83.06 210 SER B N 1
ATOM 3411 C CA . SER B 1 210 ? 27.453 -16.375 7.91 1 83.06 210 SER B CA 1
ATOM 3412 C C . SER B 1 210 ? 25.938 -16.484 7.746 1 83.06 210 SER B C 1
ATOM 3414 O O . SER B 1 210 ? 25.234 -16.891 8.68 1 83.06 210 SER B O 1
ATOM 3416 N N . GLY B 1 211 ? 25.453 -16.031 6.586 1 82.5 211 GLY B N 1
ATOM 3417 C CA . GLY B 1 211 ? 24.016 -16.109 6.316 1 82.5 211 GLY B CA 1
ATOM 3418 C C . GLY B 1 211 ? 23.234 -14.953 6.93 1 82.5 211 GLY B C 1
ATOM 3419 O O . GLY B 1 211 ? 22.031 -15.039 7.105 1 82.5 211 GLY B O 1
ATOM 3420 N N . LYS B 1 212 ? 24.016 -13.914 7.285 1 86.88 212 LYS B N 1
ATOM 3421 C CA . LYS B 1 212 ? 23.375 -12.758 7.902 1 86.88 212 LYS B CA 1
ATOM 3422 C C . LYS B 1 212 ? 23.234 -11.609 6.906 1 86.88 212 LYS B C 1
ATOM 3424 O O . LYS B 1 212 ? 24 -11.508 5.953 1 86.88 212 LYS B O 1
ATOM 3429 N N . ALA B 1 213 ? 22.188 -10.82 7.137 1 85.62 213 ALA B N 1
ATOM 3430 C CA . ALA B 1 213 ? 21.953 -9.648 6.297 1 85.62 213 ALA B CA 1
ATOM 3431 C C . ALA B 1 213 ? 22.578 -8.398 6.906 1 85.62 213 ALA B C 1
ATOM 3433 O O . ALA B 1 213 ? 22.25 -8.023 8.031 1 85.62 213 ALA B O 1
ATOM 3434 N N . PRO B 1 214 ? 23.484 -7.883 6.203 1 82.75 214 PRO B N 1
ATOM 3435 C CA . PRO B 1 214 ? 24.078 -6.645 6.711 1 82.75 214 PRO B CA 1
ATOM 3436 C C . PRO B 1 214 ? 23.156 -5.434 6.535 1 82.75 214 PRO B C 1
ATOM 3438 O O . PRO B 1 214 ? 23.031 -4.91 5.426 1 82.75 214 PRO B O 1
ATOM 3441 N N . MET B 1 215 ? 22.406 -5.062 7.512 1 85.31 215 MET B N 1
ATOM 3442 C CA . MET B 1 215 ? 21.531 -3.904 7.5 1 85.31 215 MET B CA 1
ATOM 3443 C C . MET B 1 215 ? 21.672 -3.1 8.789 1 85.31 215 MET B C 1
ATOM 3445 O O . MET B 1 215 ? 21.844 -3.67 9.867 1 85.31 215 MET B O 1
ATOM 3449 N N . PRO B 1 216 ? 21.625 -1.761 8.547 1 82.31 216 PRO B N 1
ATOM 3450 C CA . PRO B 1 216 ? 21.625 -0.964 9.781 1 82.31 216 PRO B CA 1
ATOM 3451 C C . PRO B 1 216 ? 20.359 -1.135 10.602 1 82.31 216 PRO B C 1
ATOM 3453 O O . PRO B 1 216 ? 19.281 -1.371 10.047 1 82.31 216 PRO B O 1
ATOM 3456 N N . ARG B 1 217 ? 20.516 -1.06 11.898 1 80.94 217 ARG B N 1
ATOM 3457 C CA . ARG B 1 217 ? 19.391 -1.196 12.812 1 80.94 217 ARG B CA 1
ATOM 3458 C C . ARG B 1 217 ? 18.469 0.012 12.727 1 80.94 217 ARG B C 1
ATOM 3460 O O . ARG B 1 217 ? 17.266 -0.113 12.93 1 80.94 217 ARG B O 1
ATOM 3467 N N . ARG B 1 218 ? 19.078 1.164 12.555 1 79.56 218 ARG B N 1
ATOM 3468 C CA . ARG B 1 218 ? 18.312 2.4 12.477 1 79.56 218 ARG B CA 1
ATOM 3469 C C . ARG B 1 218 ? 18.859 3.314 11.383 1 79.56 218 ARG B C 1
ATOM 3471 O O . ARG B 1 218 ? 20.062 3.395 11.18 1 79.56 218 ARG B O 1
ATOM 3478 N N . GLY B 1 219 ? 17.766 3.889 10.695 1 76.38 219 GLY B N 1
ATOM 3479 C CA . GLY B 1 219 ? 18.188 4.883 9.719 1 76.38 219 GLY B CA 1
ATOM 3480 C C . GLY B 1 219 ? 18.75 6.137 10.359 1 76.38 219 GLY B C 1
ATOM 3481 O O . GLY B 1 219 ? 18.344 6.523 11.453 1 76.38 219 GLY B O 1
ATOM 3482 N N . PHE B 1 220 ? 19.719 6.711 9.773 1 71.06 220 PHE B N 1
ATOM 3483 C CA . PHE B 1 220 ? 20.406 7.895 10.281 1 71.06 220 PHE B CA 1
ATOM 3484 C C . PHE B 1 220 ? 19.469 9.102 10.281 1 71.06 220 PHE B C 1
ATOM 3486 O O . PHE B 1 220 ? 18.828 9.391 9.273 1 71.06 220 PHE B O 1
ATOM 3493 N N . ILE B 1 221 ? 19.156 9.562 11.484 1 72.5 221 ILE B N 1
ATOM 3494 C CA . ILE B 1 221 ? 18.469 10.844 11.594 1 72.5 221 ILE B CA 1
ATOM 3495 C C . ILE B 1 221 ? 19.422 11.891 12.18 1 72.5 221 ILE B C 1
ATOM 3497 O O . ILE B 1 221 ? 20.172 11.609 13.117 1 72.5 221 ILE B O 1
ATOM 3501 N N . GLU B 1 222 ? 19.562 12.914 11.398 1 59.53 222 GLU B N 1
ATOM 3502 C CA . GLU B 1 222 ? 20.438 13.977 11.898 1 59.53 222 GLU B CA 1
ATOM 3503 C C . GLU B 1 222 ? 20.078 14.367 13.328 1 59.53 222 GLU B C 1
ATOM 3505 O O . GLU B 1 222 ? 18.891 14.562 13.641 1 59.53 222 GLU B O 1
ATOM 3510 N N . GLY B 1 223 ? 21.062 14.367 14.242 1 54.47 223 GLY B N 1
ATOM 3511 C CA . GLY B 1 223 ? 20.969 14.656 15.664 1 54.47 223 GLY B CA 1
ATOM 3512 C C . GLY B 1 223 ? 21.109 13.414 16.531 1 54.47 223 GLY B C 1
ATOM 3513 O O . GLY B 1 223 ? 21.078 13.508 17.766 1 54.47 223 GLY B O 1
ATOM 3514 N N . ASP B 1 224 ? 20.906 12.25 15.898 1 51.47 224 ASP B N 1
ATOM 3515 C CA . ASP B 1 224 ? 21.219 11.047 16.672 1 51.47 224 ASP B CA 1
ATOM 3516 C C . ASP B 1 224 ? 22.703 10.945 16.969 1 51.47 224 ASP B C 1
ATOM 3518 O O . ASP B 1 224 ? 23.156 9.961 17.562 1 51.47 224 ASP B O 1
ATOM 3522 N N . LYS B 1 225 ? 23.453 11.961 16.875 1 37.09 225 LYS B N 1
ATOM 3523 C CA . LYS B 1 225 ? 24.828 11.852 17.359 1 37.09 225 LYS B CA 1
ATOM 3524 C C . LYS B 1 225 ? 24.875 11.695 18.875 1 37.09 225 LYS B C 1
ATOM 3526 O O . LYS B 1 225 ? 24.031 12.242 19.594 1 37.09 225 LYS B O 1
#

Foldseek 3Di:
DDDPPPPPPPPDPCPDPVNVLLLVLLVVLLLVVLLPAAQVPQFLVNSCVNSVHDSVSVVVQDVGSLRSVLCVLCVLLVVLLVCLLCLLVVVDQASPVSVLVSQLVNVVSCVVRVSNLCNDQPVCPPHPSVVSNLVSSLVSLLSNLVVQQVQAPDHDDPVRSVVSSVVVSVLSSCLSNVCSVVPVPDHSSVSSVVSVVVDDVSSRFGADPVSHGDDDPDDDDPPPD/DDDPDPPPPPDDPCPDPVNVLLLVLLVVLLLVVLLPAAQVPQFLVNSCVSSVHDSVSVVVQDPGSLRSVLCVLCVLLVVLLVCLLCLLVVVDQASPVSVLVSQLVNVVSCVVRVSNLCNDQPVCPPHPSVVSNLVSSLVSLLSNLVVQQVQAPDHDDPVRSVVSSVVVSVLSSVLSNVCSVVPVPDHSSVSSVVSVVVDDVSSRFGADPVSHGDDDPDDDDPPPD

Sequence (450 aa):
MSAPQSVGVRRSPQDDPRYKRVRAALVSALVELAKERNVDDISVSELTGRAGVARQTFYKHAPSPAHFLADYLTGQLEPHFSALAKLLGDGAADTRERLTSIYVAIMEVIARDPEIYSQVFVKNTSSSVRALFATRLEEVFRTYVADFAARLEWQATDLWVEMAVSQQLHNMIAIITAWLRTGMSASAREVVATYLTLAPPWQLVHLNESGKAPMPRRGFIEGDKMSAPQSVGVRRSPQDDPRYKRVRAALVSALVELAKERNVDDISVSELTGRAGVARQTFYKHAPSPAHFLADYLTGQLEPHFSALAKLLGDGAADTRERLTSIYVAIMEVIARDPEIYSQVFVKNTSSSVRALFATRLEEVFRTYVADFAARLEWQATDLWVEMAVSQQLHNMIAIITAWLRTGMSASAREVVATYLTLAPPWQLVHLNESGKAPMPRRGFIEGDK

InterPro domains:
  IPR001647 DNA-binding HTH domain, TetR-type [PS50977] (20-80)
  IPR009057 Homedomain-like superfamily [SSF46689] (17-88)
  IPR050109 HTH-type, TetR-like transcriptional regulator [PTHR30055] (11-197)

Radius of gyration: 25.98 Å; Cα contacts (8 Å, |Δi|>4): 512; chains: 2; bounding box: 58×128×45 Å

Solvent-accessible surface area (backbone atoms only — not comparable to full-atom values): 24683 Å² total; per-residue (Å²): 134,81,75,78,76,77,75,72,74,78,68,55,76,75,66,35,67,66,48,48,51,50,50,49,35,43,47,55,34,45,53,61,51,28,48,75,40,60,44,86,74,48,48,62,63,60,42,21,61,69,34,72,45,60,62,76,62,46,58,78,75,30,92,42,54,32,55,39,50,26,50,53,57,50,56,74,41,38,72,45,44,52,48,51,36,45,51,77,72,66,70,57,92,48,52,50,56,51,51,49,51,39,53,25,51,49,42,49,58,50,62,74,45,47,51,38,52,34,32,34,58,63,75,30,76,84,32,64,32,42,53,52,42,48,54,55,47,40,53,32,34,46,46,29,45,51,57,51,44,70,22,38,89,56,83,70,48,71,49,49,51,44,30,52,28,44,39,54,42,47,44,53,51,23,50,55,39,22,39,56,75,58,67,54,77,61,51,44,63,53,51,47,22,45,44,50,54,53,46,32,56,73,74,60,54,66,60,44,98,88,58,31,40,87,66,70,88,56,27,90,51,92,78,74,115,135,81,76,78,76,77,75,71,76,77,68,55,76,76,66,35,66,66,48,48,51,53,48,50,34,43,48,54,34,45,54,60,51,29,48,74,39,61,44,88,75,48,48,60,64,60,43,21,61,70,35,72,45,60,62,76,63,46,58,79,76,32,94,41,54,32,54,40,50,25,49,54,56,49,56,74,40,38,73,47,46,53,46,51,35,44,51,78,71,68,69,58,92,47,51,48,58,51,52,50,52,41,51,26,50,50,42,50,58,48,63,74,46,49,51,37,50,35,33,35,58,64,75,30,76,84,33,64,33,42,51,51,43,47,52,54,46,40,54,32,34,45,45,30,46,49,58,52,44,72,23,38,88,56,83,70,47,72,50,50,50,44,29,52,28,44,40,54,44,46,44,53,51,24,52,54,38,22,39,56,73,57,68,53,76,61,50,43,62,52,49,47,21,45,46,51,53,54,45,32,54,72,74,59,54,65,59,43,97,86,58,30,40,88,65,70,87,56,27,89,50,94,76,73,116

pLDDT: mean 90.62, std 13.01, range [36.88, 98.81]

Secondary structure (DSSP, 8-state):
------------GGG-HHHHHHHHHHHHHHHHHHTTS-GGG--HHHHHHHHT--HHHHTTT-SSHHHHHHHHHHHHHHHHHHHHHTTTTT--S-HHHHHHHHHHHHHHHHTTSHHHHHIIIII-TT-HHHHHHHHHHHHHHHHHHHHHHTTBSSPPPHHHHHHHHHHHHHHHHHHHHHHHHTTT-S-HHHHHHHHHTTS-GGGGPPP-TTS-B---SS---TT--/------------GGG-HHHHHHHHHHHHHHHHHHTTS-GGG--HHHHHHHHT--HHHHTTT-SSHHHHHHHHHHHHHHHHHHHHHTTTTT--S-HHHHHHHHHHHHHHHHHHSHHHHHIIIII-TT-HHHHHHHHHHHHHHHHHHHHHHTTBSS---HHHHHHHHHHHHHHHHHHHHHHHHTTT-S-HHHHHHHHHTTS-GGGGPPP-TTS-B---SS---TT--